Protein AF-0000000068875613 (afdb_homodimer)

Radius of gyration: 30.62 Å; Cα contacts (8 Å, |Δi|>4): 1449; chains: 2; bounding box: 54×90×69 Å

Solvent-accessible surface area (backbone atoms only — not comparable to full-atom values): 35989 Å² total; per-residue (Å²): 120,58,50,35,32,31,35,25,46,44,42,64,23,48,51,49,47,47,52,42,29,73,72,58,33,46,35,36,40,24,26,54,87,94,45,60,71,48,48,64,41,28,55,74,48,77,33,29,43,40,35,34,74,81,40,79,51,74,36,70,44,45,79,42,78,49,68,90,79,72,75,43,45,35,35,37,38,33,54,62,73,84,48,46,65,61,53,45,60,59,50,40,78,49,92,28,61,71,17,35,38,35,24,47,44,27,58,57,44,40,59,55,42,59,74,53,37,58,46,56,35,33,24,26,21,27,52,66,61,58,44,54,43,64,45,96,87,46,31,36,36,30,73,44,69,34,51,50,41,47,35,15,42,46,30,88,69,73,48,70,68,56,50,51,60,54,49,73,70,45,93,36,50,72,44,80,36,79,23,39,58,43,21,39,68,50,37,50,57,41,43,50,46,38,56,33,43,52,22,21,39,8,49,28,66,63,53,63,8,76,49,35,49,42,47,37,28,40,18,70,61,42,36,51,50,27,51,53,29,41,52,34,53,53,50,36,33,51,73,69,75,33,84,70,69,54,63,41,54,44,52,18,58,32,66,74,53,83,55,90,43,54,47,59,40,40,69,64,40,70,88,48,55,74,42,61,44,67,58,68,62,42,48,71,37,26,35,21,44,38,45,37,33,52,44,49,53,11,55,73,67,70,36,80,39,66,61,53,51,35,52,49,52,54,51,21,62,62,68,72,40,64,40,81,77,72,27,44,35,49,54,79,68,74,39,69,84,52,50,67,69,52,48,55,34,46,32,30,49,40,131,125,57,51,36,32,32,34,26,45,42,43,64,23,49,52,48,47,48,54,42,30,74,73,59,34,46,37,34,39,24,25,54,88,94,45,60,70,48,46,64,41,28,54,74,48,78,33,28,43,39,37,34,72,80,40,79,51,75,36,68,44,43,78,42,79,49,68,90,79,72,76,43,45,36,34,37,38,32,54,60,74,85,47,47,66,62,52,44,60,61,51,42,79,49,91,27,62,72,18,35,39,36,26,48,42,26,57,57,45,41,59,54,43,60,73,53,39,58,46,56,34,33,24,26,20,27,52,67,63,58,45,55,42,63,47,95,86,46,31,36,36,31,75,42,69,34,52,50,42,46,34,14,42,48,33,89,70,74,46,71,67,57,49,51,60,54,49,72,70,45,94,37,48,72,44,81,37,79,25,38,58,44,22,38,68,49,38,50,59,42,44,50,47,38,57,35,44,54,22,20,39,8,50,28,65,63,52,64,9,75,50,35,48,42,47,38,27,38,18,70,60,44,37,51,51,28,51,53,29,40,52,35,53,52,51,37,33,52,72,68,74,34,86,71,67,52,66,41,56,45,50,17,56,35,67,76,52,83,54,88,43,54,48,58,39,41,69,64,42,69,91,48,56,73,42,62,42,65,59,67,63,43,48,72,39,26,35,20,42,38,46,37,32,52,43,48,53,11,55,74,68,71,37,80,38,65,61,53,50,36,50,49,52,55,50,21,61,67,68,72,40,65,41,82,77,72,27,43,35,48,53,78,70,75,38,69,86,53,50,67,67,51,48,56,34,45,32,31,48,42,132

InterPro domains:
  IPR003421 Opine dehydrogenase [PF02317] (176-318)
  IPR008927 6-phosphogluconate dehydrogenase-like, C-terminal domain superfamily [SSF48179] (180-346)
  IPR013328 6-phosphogluconate dehydrogenase, domain 2 [G3DSA:1.10.1040.10] (188-336)
  IPR028939 Pyrroline-5-carboxylate reductase, catalytic, N-terminal [PF03807] (4-102)
  IPR036291 NAD(P)-binding domain superfamily [SSF51735] (2-105)

Secondary structure (DSSP, 8-state):
--EEEEE--SHHHHHHHHHHHHTT-EEEEEE-TT--TTHHHHHHTTTEEEEEETS-EEEE-EEEESSTT---SEEEE-S-GGGHHHHHHHHTTS--TT-EEEETT-TTHHHHHHHH---SEEEEESS-SEEEEE-TTS-EEEEEE-SEEEEEEESS---HHHHHHHHTT-SSEEEEES-HHHHHHH--HHHHHHHHHHTBHHHHHHHTS-SBTTTTTS-HHHHHHHHHHHHHHHHHHHHTT-----HHHHHHHHHT---SSHHHHHHH-TTTTT-BS--THHHHHHIIIIIHHHHHHHHHTT---HHHHHHHHHHHHHHT--HHHHS--TTTTT-TT--HHHHHHHTTT--/--EEEEE--SHHHHHHHHHHHHTT-EEEEEEBTTB-TTHHHHHHTTTEEEEEETS-EEEE-EEEESSTT---SEEEE-S-GGGHHHHHHHHTTS--TT-EEEETT-TTHHHHHHHH---SEEEEESS-SEEEEE-TTS-EEEEEE-SEEEEEEESS---HHHHHHHHTT-SSEEEEES-HHHHHHH--HHHHHHHHHHTBHHHHHHHTS-SBTTTTTS-HHHHHHHHHHHHHHHHHHHHTT-----HHHHHHHHHT---SSHHHHHHH-TTTTT-BS--THHHHHHIIIIIHHHHHHHHHHT---HHHHHHHHHHHHHHT--HHHHS--TTTTT-TT--HHHHHHHTTT--

pLDDT: mean 92.58, std 5.92, range [60.88, 98.75]

Sequence (702 aa):
MSSIGIIGAGNVGFALAVDLADQGNDVVLRTTTGHPGNTRKIQDNHGFLVATGQFKGCFSVKVSQGFTQLKETILFVAIPSTGIDEVLGELAGYDLRKTILIFITGHAASIKAHMRTNAKAVLETATSPYSSRISADGSIGVRAIKKRLTLSVLGANISQDDATKVDVLFRMQVEWCPSVLQTFLSGVNGVVHVPTVLMNLGWMETTNGNFYFYRQGMSPGVCSVIEALDKERLAVAAAYNVRILSVVETYNVNYGTNEVTFRDFVDKTVAHNSTKGAQKRFLAQDVPYWLVLCSELGLLAGVPTKCIDTMIILASILTGTNYRATGNTLKSLGLERATVEEVIRAFRGGDMSSIGIIGAGNVGFALAVDLADQGNDVVLRTTTGHPGNTRKIQDNHGFLVATGQFKGCFSVKVSQGFTQLKETILFVAIPSTGIDEVLGELAGYDLRKTILIFITGHAASIKAHMRTNAKAVLETATSPYSSRISADGSIGVRAIKKRLTLSVLGANISQDDATKVDVLFRMQVEWCPSVLQTFLSGVNGVVHVPTVLMNLGWMETTNGNFYFYRQGMSPGVCSVIEALDKERLAVAAAYNVRILSVVETYNVNYGTNEVTFRDFVDKTVAHNSTKGAQKRFLAQDVPYWLVLCSELGLLAGVPTKCIDTMIILASILTGTNYRATGNTLKSLGLERATVEEVIRAFRGGD

Nearest PDB structures (foldseek):
  1bg6-assembly1_A-2  TM=8.919E-01  e=7.597E-26  Arthrobacter sp. 1C
  6c4l-assembly1_C-2  TM=7.286E-01  e=1.420E-15  Yersinia pestis
  6c4m-assembly1_C-2  TM=7.232E-01  e=8.049E-15  Yersinia pestis
  5hws-assembly1_D  TM=7.599E-01  e=9.228E-13  Thermococcus kodakarensis KOD1
  3k96-assembly1_B  TM=5.833E-01  e=1.529E-08  Coxiella burnetii RSA 493

Foldseek 3Di:
DAEEEEEDDFQLSLVLQQLLQVVVYAYEYEYEPPPCDLVVLCVVVVQWAAEAAPDGDIGHHHYDYACPPPPGQEYEYEDFPVCLVVNLVRQLPDAALSHEYEYECCLCSQLVSVVRHNHVKYKYKLHRQFLWHQDPSGHIYTNDGFQEIEMEIADPDDDPVNVVVVQVSHPHHYDYDLFLLQRNLQRLLLLQQLLLCLVCVVVCVVVQFPAQSQQPSCPPVSQVLSQLLQVLSCVLCVLLPHDYDGPCVSVCNGPVHDDDGSNVCSNPDPSRRVDTGNDLVSLVRSLQSRLLASCQSCVLSVRDNPSSVVSNVSSCVVVVHNSNVVGDYCVVSVRPPPHSVRVRQSRSNHD/DAEEEEEDDFQLSLVLQQLLQVVVYAYEYEYEPPPCDLVVLCVVVVQWAAEDAPDGDIGHYHYDYACPPPPGQEYEYEDFPVCLVVVLVRQLPDAALSHEYEYECCLCSQLVSVVRHNHVKYKYKLHRQFDWHADPSGHIYTHDGFQEIEMEIADPDDDPVNVVVVQVSHPHHYDYDLFLLQSNLQRLLLLQQLLLCLVCVCVCVVVQFPAQSQQPSCPPVSQVLSQLLQVLSCVLCVLLPHDYDTPCVSVCNGPVHDDDGPNVCSNPPPSRRVDTGRDLVSLVRSLQSRLLASCQSCVLSVRDNPSSVVSNVSSCVVVVHNSNVVGDYCVVSVNPPPHSVRVRQSRSNHD

Structure (mmCIF, N/CA/C/O backbone):
data_AF-0000000068875613-model_v1
#
loop_
_entity.id
_entity.type
_entity.pdbx_description
1 polymer '6-phosphogluconate dehydrogenase'
#
loop_
_atom_site.group_PDB
_atom_site.id
_atom_site.type_symbol
_atom_site.label_atom_id
_atom_site.label_alt_id
_atom_site.label_comp_id
_atom_site.label_asym_id
_atom_site.label_entity_id
_atom_site.label_seq_id
_atom_site.pdbx_PDB_ins_code
_atom_site.Cartn_x
_atom_site.Cartn_y
_atom_site.Cartn_z
_atom_site.occupancy
_atom_site.B_iso_or_equiv
_atom_site.auth_seq_id
_atom_site.auth_comp_id
_atom_site.auth_asym_id
_atom_site.auth_atom_id
_atom_site.pdbx_PDB_model_num
ATOM 1 N N . MET A 1 1 ? 12.023 -43.281 -19.703 1 60.88 1 MET A N 1
ATOM 2 C CA . MET A 1 1 ? 12.484 -41.875 -19.688 1 60.88 1 MET A CA 1
ATOM 3 C C . MET A 1 1 ? 11.477 -40.969 -20.375 1 60.88 1 MET A C 1
ATOM 5 O O . MET A 1 1 ? 11.008 -41.25 -21.469 1 60.88 1 MET A O 1
ATOM 9 N N . SER A 1 2 ? 10.695 -40.062 -19.562 1 78.31 2 SER A N 1
ATOM 10 C CA . SER A 1 2 ? 9.695 -39.188 -20.172 1 78.31 2 SER A CA 1
ATOM 11 C C . SER A 1 2 ? 10.297 -37.875 -20.594 1 78.31 2 SER A C 1
ATOM 13 O O . SER A 1 2 ? 11.266 -37.406 -19.984 1 78.31 2 SER A O 1
ATOM 15 N N . SER A 1 3 ? 10.023 -37.469 -21.797 1 88.31 3 SER A N 1
ATOM 16 C CA . SER A 1 3 ? 10.445 -36.156 -22.281 1 88.31 3 SER A CA 1
ATOM 17 C C . SER A 1 3 ? 9.555 -35.062 -21.719 1 88.31 3 SER A C 1
ATOM 19 O O . SER A 1 3 ? 8.336 -35.094 -21.875 1 88.31 3 SER A O 1
ATOM 21 N N . ILE A 1 4 ? 10.188 -34.188 -21 1 95.62 4 ILE A N 1
ATOM 22 C CA . ILE A 1 4 ? 9.477 -33.094 -20.328 1 95.62 4 ILE A CA 1
ATOM 23 C C . ILE A 1 4 ? 9.922 -31.766 -20.891 1 95.62 4 ILE A C 1
ATOM 25 O O . ILE A 1 4 ? 11.125 -31.516 -21.062 1 95.62 4 ILE A O 1
ATOM 29 N N . GLY A 1 5 ? 8.984 -31.016 -21.281 1 96.38 5 GLY A N 1
ATOM 30 C CA . GLY A 1 5 ? 9.273 -29.672 -21.734 1 96.38 5 GLY A CA 1
ATOM 31 C C . GLY A 1 5 ? 9.086 -28.609 -20.656 1 96.38 5 GLY A C 1
ATOM 32 O O . GLY A 1 5 ? 8.188 -28.734 -19.828 1 96.38 5 GLY A O 1
ATOM 33 N N . ILE A 1 6 ? 9.984 -27.531 -20.703 1 97 6 ILE A N 1
ATOM 34 C CA . ILE A 1 6 ? 9.875 -26.375 -19.828 1 97 6 ILE A CA 1
ATOM 35 C C . ILE A 1 6 ? 9.953 -25.094 -20.641 1 97 6 ILE A C 1
ATOM 37 O O . ILE A 1 6 ? 10.953 -24.844 -21.312 1 97 6 ILE A O 1
ATOM 41 N N . ILE A 1 7 ? 8.844 -24.375 -20.578 1 96.5 7 ILE A N 1
ATOM 42 C CA . ILE A 1 7 ? 8.867 -23.062 -21.219 1 96.5 7 ILE A CA 1
ATOM 43 C C . ILE A 1 7 ? 9.336 -22.016 -20.219 1 96.5 7 ILE A C 1
ATOM 45 O O . ILE A 1 7 ? 8.664 -21.766 -19.203 1 96.5 7 ILE A O 1
ATOM 49 N N . GLY A 1 8 ? 10.453 -21.344 -20.484 1 95.12 8 GLY A N 1
ATOM 50 C CA . GLY A 1 8 ? 11.016 -20.344 -19.594 1 95.12 8 GLY A CA 1
ATOM 51 C C . GLY A 1 8 ? 12.406 -20.703 -19.109 1 95.12 8 GLY A C 1
ATOM 52 O O . GLY A 1 8 ? 12.625 -21.781 -18.562 1 95.12 8 GLY A O 1
ATOM 53 N N . ALA A 1 9 ? 13.289 -19.797 -19.234 1 94.06 9 ALA A N 1
ATOM 54 C CA . ALA A 1 9 ? 14.688 -20 -18.844 1 94.06 9 ALA A CA 1
ATOM 55 C C . ALA A 1 9 ? 15.102 -19 -17.781 1 94.06 9 ALA A C 1
ATOM 57 O O . ALA A 1 9 ? 16.156 -18.359 -17.891 1 94.06 9 ALA A O 1
ATOM 58 N N . GLY A 1 10 ? 14.25 -18.797 -16.828 1 93.19 10 GLY A N 1
ATOM 59 C CA . GLY A 1 10 ? 14.547 -18.016 -15.641 1 93.19 10 GLY A CA 1
ATOM 60 C C . GLY A 1 10 ? 14.883 -18.859 -14.43 1 93.19 10 GLY A C 1
ATOM 61 O O . GLY A 1 10 ? 15.203 -20.047 -14.555 1 93.19 10 GLY A O 1
ATOM 62 N N . ASN A 1 11 ? 14.82 -18.281 -13.211 1 92.88 11 ASN A N 1
ATOM 63 C CA . ASN A 1 11 ? 15.18 -18.938 -11.961 1 92.88 11 ASN A CA 1
ATOM 64 C C . ASN A 1 11 ? 14.398 -20.234 -11.758 1 92.88 11 ASN A C 1
ATOM 66 O O . ASN A 1 11 ? 14.984 -21.297 -11.539 1 92.88 11 ASN A O 1
ATOM 70 N N . VAL A 1 12 ? 13.086 -20.125 -11.961 1 95.06 12 VAL A N 1
ATOM 71 C CA . VAL A 1 12 ? 12.211 -21.266 -11.703 1 95.06 12 VAL A CA 1
ATOM 72 C C . VAL A 1 12 ? 12.391 -22.312 -12.805 1 95.06 12 VAL A C 1
ATOM 74 O O . VAL A 1 12 ? 12.422 -23.516 -12.531 1 95.06 12 VAL A O 1
ATOM 77 N N . GLY A 1 13 ? 12.508 -21.859 -14.031 1 96.38 13 GLY A N 1
ATOM 78 C CA . GLY A 1 13 ? 12.734 -22.781 -15.133 1 96.38 13 GLY A CA 1
ATOM 79 C C . GLY A 1 13 ? 14.008 -23.578 -14.984 1 96.38 13 GLY A C 1
ATOM 80 O O . GLY A 1 13 ? 14.008 -24.797 -15.188 1 96.38 13 GLY A O 1
ATOM 81 N N . PHE A 1 14 ? 15.078 -22.891 -14.586 1 96.62 14 PHE A N 1
ATOM 82 C CA . PHE A 1 14 ? 16.359 -23.547 -14.367 1 96.62 14 PHE A CA 1
ATOM 83 C C . PHE A 1 14 ? 16.266 -24.547 -13.219 1 96.62 14 PHE A C 1
ATOM 85 O O . PHE A 1 14 ? 16.75 -25.672 -13.32 1 96.62 14 PHE A O 1
ATOM 92 N N . ALA A 1 15 ? 15.617 -24.156 -12.148 1 97.12 15 ALA A N 1
ATOM 93 C CA . ALA A 1 15 ? 15.469 -25.031 -10.992 1 97.12 15 ALA A CA 1
ATOM 94 C C . ALA A 1 15 ? 14.664 -26.281 -11.344 1 97.12 15 ALA A C 1
ATOM 96 O O . ALA A 1 15 ? 15.031 -27.391 -10.977 1 97.12 15 ALA A O 1
ATOM 97 N N . LEU A 1 16 ? 13.625 -26.078 -12.094 1 97.31 16 LEU A N 1
ATOM 98 C CA . LEU A 1 16 ? 12.805 -27.188 -12.57 1 97.31 16 LEU A CA 1
ATOM 99 C C . LEU A 1 16 ? 13.609 -28.109 -13.469 1 97.31 16 LEU A C 1
ATOM 101 O O . LEU A 1 16 ? 13.516 -29.344 -13.336 1 97.31 16 LEU A O 1
ATOM 105 N N . ALA A 1 17 ? 14.328 -27.562 -14.336 1 96.62 17 ALA A N 1
ATOM 106 C CA . ALA A 1 17 ? 15.141 -28.344 -15.266 1 96.62 17 ALA A CA 1
ATOM 107 C C . ALA A 1 17 ? 16.141 -29.234 -14.523 1 96.62 17 ALA A C 1
ATOM 109 O O . ALA A 1 17 ? 16.25 -30.422 -14.812 1 96.62 17 ALA A O 1
ATOM 110 N N . VAL A 1 18 ? 16.781 -28.641 -13.57 1 97 18 VAL A N 1
ATOM 111 C CA . VAL A 1 18 ? 17.766 -29.359 -12.781 1 97 18 VAL A CA 1
ATOM 112 C C . VAL A 1 18 ? 17.094 -30.484 -12.008 1 97 18 VAL A C 1
ATOM 114 O O . VAL A 1 18 ? 17.562 -31.625 -12.008 1 97 18 VAL A O 1
ATOM 117 N N . ASP A 1 19 ? 16.031 -30.219 -11.367 1 97.25 19 ASP A N 1
ATOM 118 C CA . ASP A 1 19 ? 15.297 -31.203 -10.57 1 97.25 19 ASP A CA 1
ATOM 119 C C . ASP A 1 19 ? 14.82 -32.375 -11.43 1 97.25 19 ASP A C 1
ATOM 121 O O . ASP A 1 19 ? 15.07 -33.531 -11.102 1 97.25 19 ASP A O 1
ATOM 125 N N . LEU A 1 20 ? 14.195 -32.094 -12.547 1 97 20 LEU A N 1
ATOM 126 C CA . LEU A 1 20 ? 13.641 -33.125 -13.422 1 97 20 LEU A CA 1
ATOM 127 C C . LEU A 1 20 ? 14.75 -33.938 -14.078 1 97 20 LEU A C 1
ATOM 129 O O . LEU A 1 20 ? 14.609 -35.156 -14.25 1 97 20 LEU A O 1
ATOM 133 N N . ALA A 1 21 ? 15.797 -33.281 -14.461 1 95.94 21 ALA A N 1
ATOM 134 C CA . ALA A 1 21 ? 16.953 -34 -14.984 1 95.94 21 ALA A CA 1
ATOM 135 C C . ALA A 1 21 ? 17.547 -34.938 -13.93 1 95.94 21 ALA A C 1
ATOM 137 O O . ALA A 1 21 ? 17.922 -36.062 -14.227 1 95.94 21 ALA A O 1
ATOM 138 N N . ASP A 1 22 ? 17.672 -34.406 -12.758 1 95.94 22 ASP A N 1
ATOM 139 C CA . ASP A 1 22 ? 18.203 -35.188 -11.641 1 95.94 22 ASP A CA 1
ATOM 140 C C . ASP A 1 22 ? 17.359 -36.438 -11.391 1 95.94 22 ASP A C 1
ATOM 142 O O . ASP A 1 22 ? 17.875 -37.469 -10.922 1 95.94 22 ASP A O 1
ATOM 146 N N . GLN A 1 23 ? 16.109 -36.406 -11.742 1 95.25 23 GLN A N 1
ATOM 147 C CA . GLN A 1 23 ? 15.188 -37.531 -11.602 1 95.25 23 GLN A CA 1
ATOM 148 C C . GLN A 1 23 ? 15.328 -38.5 -12.773 1 95.25 23 GLN A C 1
ATOM 150 O O . GLN A 1 23 ? 14.672 -39.531 -12.797 1 95.25 23 GLN A O 1
ATOM 155 N N . GLY A 1 24 ? 16.109 -38.125 -13.805 1 93.75 24 GLY A N 1
ATOM 156 C CA . GLY A 1 24 ? 16.375 -39.031 -14.906 1 93.75 24 GLY A CA 1
ATOM 157 C C . GLY A 1 24 ? 15.539 -38.75 -16.141 1 93.75 24 GLY A C 1
ATOM 158 O O . GLY A 1 24 ? 15.508 -39.562 -17.062 1 93.75 24 GLY A O 1
ATOM 159 N N . ASN A 1 25 ? 14.852 -37.594 -16.125 1 95.06 25 ASN A N 1
ATOM 160 C CA . ASN A 1 25 ? 14.023 -37.25 -17.281 1 95.06 25 ASN A CA 1
ATOM 161 C C . ASN A 1 25 ? 14.836 -36.562 -18.375 1 95.06 25 ASN A C 1
ATOM 163 O O . ASN A 1 25 ? 15.875 -35.969 -18.094 1 95.06 25 ASN A O 1
ATOM 167 N N . ASP A 1 26 ? 14.422 -36.781 -19.625 1 94.5 26 ASP A N 1
ATOM 168 C CA . ASP A 1 26 ? 14.914 -35.938 -20.719 1 94.5 26 ASP A CA 1
ATOM 169 C C . ASP A 1 26 ? 14.219 -34.594 -20.734 1 94.5 26 ASP A C 1
ATOM 171 O O . ASP A 1 26 ? 13.016 -34.5 -20.984 1 94.5 26 ASP A O 1
ATOM 175 N N . VAL A 1 27 ? 15.039 -33.531 -20.453 1 95.19 27 VAL A N 1
ATOM 176 C CA . VAL A 1 27 ? 14.445 -32.219 -20.25 1 95.19 27 VAL A CA 1
ATOM 177 C C . VAL A 1 27 ? 14.789 -31.328 -21.438 1 95.19 27 VAL A C 1
ATOM 179 O O . VAL A 1 27 ? 15.945 -31.25 -21.859 1 95.19 27 VAL A O 1
ATOM 182 N N . VAL A 1 28 ? 13.766 -30.688 -22.031 1 94.44 28 VAL A N 1
ATOM 183 C CA . VAL A 1 28 ? 13.945 -29.703 -23.094 1 94.44 28 VAL A CA 1
ATOM 184 C C . VAL A 1 28 ? 13.469 -28.328 -22.609 1 94.44 28 VAL A C 1
ATOM 186 O O . VAL A 1 28 ? 12.289 -28.156 -22.281 1 94.44 28 VAL A O 1
ATOM 189 N N . LEU A 1 29 ? 14.43 -27.344 -22.516 1 94.62 29 LEU A N 1
ATOM 190 C CA . LEU A 1 29 ? 14.094 -25.953 -22.203 1 94.62 29 LEU A CA 1
ATOM 191 C C . LEU A 1 29 ? 13.734 -25.188 -23.484 1 94.62 29 LEU A C 1
ATOM 193 O O . LEU A 1 29 ? 14.516 -25.172 -24.438 1 94.62 29 LEU A O 1
ATOM 197 N N . ARG A 1 30 ? 12.492 -24.641 -23.422 1 92.94 30 ARG A N 1
ATOM 198 C CA . ARG A 1 30 ? 11.984 -23.938 -24.594 1 92.94 30 ARG A CA 1
ATOM 199 C C . ARG A 1 30 ? 11.773 -22.453 -24.297 1 92.94 30 ARG A C 1
ATOM 201 O O . ARG A 1 30 ? 11.336 -22.094 -23.203 1 92.94 30 ARG A O 1
ATOM 208 N N . THR A 1 31 ? 12.141 -21.609 -25.25 1 90.19 31 THR A N 1
ATOM 209 C CA . THR A 1 31 ? 11.93 -20.172 -25.125 1 90.19 31 THR A CA 1
ATOM 210 C C . THR A 1 31 ? 11.164 -19.625 -26.328 1 90.19 31 THR A C 1
ATOM 212 O O . THR A 1 31 ? 11.141 -20.266 -27.391 1 90.19 31 THR A O 1
ATOM 215 N N . THR A 1 32 ? 10.391 -18.625 -26.094 1 84.44 32 THR A N 1
ATOM 216 C CA . THR A 1 32 ? 9.672 -17.984 -27.188 1 84.44 32 THR A CA 1
ATOM 217 C C . THR A 1 32 ? 10.609 -17.062 -27.984 1 84.44 32 THR A C 1
ATOM 219 O O . THR A 1 32 ? 11.695 -16.719 -27.5 1 84.44 32 THR A O 1
ATOM 222 N N . THR A 1 33 ? 10.125 -16.797 -29.234 1 77.5 33 THR A N 1
ATOM 223 C CA . THR A 1 33 ? 10.906 -15.922 -30.109 1 77.5 33 THR A CA 1
ATOM 224 C C . THR A 1 33 ? 11.109 -14.555 -29.469 1 77.5 33 THR A C 1
ATOM 226 O O . THR A 1 33 ? 10.156 -13.945 -28.984 1 77.5 33 THR A O 1
ATOM 229 N N . GLY A 1 34 ? 12.289 -14.172 -29.375 1 78.75 34 GLY A N 1
ATOM 230 C CA . GLY A 1 34 ? 12.594 -12.844 -28.875 1 78.75 34 GLY A CA 1
ATOM 231 C C . GLY A 1 34 ? 12.82 -12.812 -27.375 1 78.75 34 GLY A C 1
ATOM 232 O O . GLY A 1 34 ? 13.195 -11.773 -26.812 1 78.75 34 GLY A O 1
ATOM 233 N N . HIS A 1 35 ? 12.688 -13.906 -26.688 1 84 35 HIS A N 1
ATOM 234 C CA . HIS A 1 35 ? 12.875 -14 -25.25 1 84 35 HIS A CA 1
ATOM 235 C C . HIS A 1 35 ? 13.742 -15.195 -24.891 1 84 35 HIS A C 1
ATOM 237 O O . HIS A 1 35 ? 13.266 -16.156 -24.281 1 84 35 HIS A O 1
ATOM 243 N N . PRO A 1 36 ? 14.992 -15.07 -25.156 1 81.62 36 PRO A N 1
ATOM 244 C CA . PRO A 1 36 ? 15.875 -16.219 -24.938 1 81.62 36 PRO A CA 1
ATOM 245 C C . PRO A 1 36 ? 16.156 -16.469 -23.453 1 81.62 36 PRO A C 1
ATOM 247 O O . PRO A 1 36 ? 16.641 -17.547 -23.094 1 81.62 36 PRO A O 1
ATOM 250 N N . GLY A 1 37 ? 15.805 -15.438 -22.609 1 86.31 37 GLY A N 1
ATOM 251 C CA . GLY A 1 37 ? 16.172 -15.586 -21.203 1 86.31 37 GLY A CA 1
ATOM 252 C C . GLY A 1 37 ? 17.641 -15.852 -21 1 86.31 37 GLY A C 1
ATOM 253 O O . GLY A 1 37 ? 18.5 -15.148 -21.547 1 86.31 37 GLY A O 1
ATOM 254 N N . ASN A 1 38 ? 17.922 -16.969 -20.125 1 88.25 38 ASN A N 1
ATOM 255 C CA . ASN A 1 38 ? 19.297 -17.25 -19.781 1 88.25 38 ASN A CA 1
ATOM 256 C C . ASN A 1 38 ? 19.844 -18.438 -20.578 1 88.25 38 ASN A C 1
ATOM 258 O O . ASN A 1 38 ? 20.797 -19.094 -20.156 1 88.25 38 ASN A O 1
ATOM 262 N N . THR A 1 39 ? 19.25 -18.703 -21.719 1 87.81 39 THR A N 1
ATOM 263 C CA . THR A 1 39 ? 19.625 -19.891 -22.484 1 87.81 39 THR A CA 1
ATOM 264 C C . THR A 1 39 ? 21.062 -19.797 -22.969 1 87.81 39 THR A C 1
ATOM 266 O O . THR A 1 39 ? 21.734 -20.828 -23.156 1 87.81 39 THR A O 1
ATOM 269 N N . ARG A 1 40 ? 21.547 -18.547 -23.188 1 85.88 40 ARG A N 1
ATOM 270 C CA . ARG A 1 40 ? 22.922 -18.359 -23.625 1 85.88 40 ARG A CA 1
ATOM 271 C C . ARG A 1 40 ? 23.891 -18.938 -22.594 1 85.88 40 ARG A C 1
ATOM 273 O O . ARG A 1 40 ? 24.938 -19.484 -22.953 1 85.88 40 ARG A O 1
ATOM 280 N N . LYS A 1 41 ? 23.516 -18.875 -21.406 1 87.75 41 LYS A N 1
ATOM 281 C CA . LYS A 1 41 ? 24.359 -19.391 -20.344 1 87.75 41 LYS A CA 1
ATOM 282 C C . LYS A 1 41 ? 24.469 -20.922 -20.422 1 87.75 41 LYS A C 1
ATOM 284 O O . LYS A 1 41 ? 25.531 -21.484 -20.125 1 87.75 41 LYS A O 1
ATOM 289 N N . ILE A 1 42 ? 23.438 -21.594 -20.812 1 87.19 42 ILE A N 1
ATOM 290 C CA . ILE A 1 42 ? 23.422 -23.031 -20.984 1 87.19 42 ILE A CA 1
ATOM 291 C C . ILE A 1 42 ? 24.297 -23.406 -22.188 1 87.19 42 ILE A C 1
ATOM 293 O O . ILE A 1 42 ? 25.094 -24.359 -22.109 1 87.19 42 ILE A O 1
ATOM 297 N N . GLN A 1 43 ? 24.141 -22.625 -23.172 1 84.38 43 GLN A N 1
ATOM 298 C CA . GLN A 1 43 ? 24.922 -22.875 -24.375 1 84.38 43 GLN A CA 1
ATOM 299 C C . GLN A 1 43 ? 26.422 -22.672 -24.109 1 84.38 43 GLN A C 1
ATOM 301 O O . GLN A 1 43 ? 27.25 -23.453 -24.562 1 84.38 43 GLN A O 1
ATOM 306 N N . ASP A 1 44 ? 26.672 -21.656 -23.422 1 87.12 44 ASP A N 1
ATOM 307 C CA . ASP A 1 44 ? 28.047 -21.344 -23.078 1 87.12 44 ASP A CA 1
ATOM 308 C C . ASP A 1 44 ? 28.656 -22.438 -22.203 1 87.12 44 ASP A C 1
ATOM 310 O O . ASP A 1 44 ? 29.875 -22.609 -22.172 1 87.12 44 ASP A O 1
ATOM 314 N N . ASN A 1 45 ? 27.828 -23.156 -21.562 1 87.44 45 ASN A N 1
ATOM 315 C CA . ASN A 1 45 ? 28.281 -24.266 -20.719 1 87.44 45 ASN A CA 1
ATOM 316 C C . ASN A 1 45 ? 28.078 -25.609 -21.406 1 87.44 45 ASN A C 1
ATOM 318 O O . ASN A 1 45 ? 27.844 -26.625 -20.75 1 87.44 45 ASN A O 1
ATOM 322 N N . HIS A 1 46 ? 27.969 -25.641 -22.766 1 88.5 46 HIS A N 1
ATOM 323 C CA . HIS A 1 46 ? 27.953 -26.812 -23.625 1 88.5 46 HIS A CA 1
ATOM 324 C C . HIS A 1 46 ? 26.734 -27.688 -23.328 1 88.5 46 HIS A C 1
ATOM 326 O O . HIS A 1 46 ? 26.844 -28.906 -23.266 1 88.5 46 HIS A O 1
ATOM 332 N N . GLY A 1 47 ? 25.656 -27.016 -22.953 1 88.94 47 GLY A N 1
ATOM 333 C CA . GLY A 1 47 ? 24.406 -27.719 -22.797 1 88.94 47 GLY A CA 1
ATOM 334 C C . GLY A 1 47 ? 24.156 -28.219 -21.391 1 88.94 47 GLY A C 1
ATOM 335 O O . GLY A 1 47 ? 23.25 -29.016 -21.141 1 88.94 47 GLY A O 1
ATOM 336 N N . PHE A 1 48 ? 25.031 -27.703 -20.469 1 92.56 48 PHE A N 1
ATOM 337 C CA . PHE A 1 48 ? 24.875 -28.156 -19.094 1 92.56 48 PHE A CA 1
ATOM 338 C C . PHE A 1 48 ? 24.453 -27 -18.188 1 92.56 48 PHE A C 1
ATOM 340 O O . PHE A 1 48 ? 24.891 -25.859 -18.375 1 92.56 48 PHE A O 1
ATOM 347 N N . LEU A 1 49 ? 23.594 -27.359 -17.266 1 94.5 49 LEU A N 1
ATOM 348 C CA . LEU A 1 49 ? 23.281 -26.484 -16.141 1 94.5 49 LEU A CA 1
ATOM 349 C C . LEU A 1 49 ? 24.062 -26.875 -14.898 1 94.5 49 LEU A C 1
ATOM 351 O O . LEU A 1 49 ? 24.062 -28.047 -14.5 1 94.5 49 LEU A O 1
ATOM 355 N N . VAL A 1 50 ? 24.766 -25.875 -14.375 1 95 50 VAL A N 1
ATOM 356 C CA . VAL A 1 50 ? 25.469 -26.109 -13.117 1 95 50 VAL A CA 1
ATOM 357 C C . VAL A 1 50 ? 24.609 -25.672 -11.945 1 95 50 VAL A C 1
ATOM 359 O O . VAL A 1 50 ? 24.109 -24.547 -11.906 1 95 50 VAL A O 1
ATOM 362 N N . ALA A 1 51 ? 24.422 -26.625 -11.039 1 96.69 51 ALA A N 1
ATOM 363 C CA . ALA A 1 51 ? 23.516 -26.344 -9.922 1 96.69 51 ALA A CA 1
ATOM 364 C C . ALA A 1 51 ? 24.266 -26.391 -8.586 1 96.69 51 ALA A C 1
ATOM 366 O O . ALA A 1 51 ? 25.203 -27.172 -8.422 1 96.69 51 ALA A O 1
ATOM 367 N N . THR A 1 52 ? 23.891 -25.531 -7.648 1 94.88 52 THR A N 1
ATOM 368 C CA . THR A 1 52 ? 24.375 -25.5 -6.273 1 94.88 52 THR A CA 1
ATOM 369 C C . THR A 1 52 ? 23.219 -25.469 -5.285 1 94.88 52 THR A C 1
ATOM 371 O O . THR A 1 52 ? 22.062 -25.281 -5.684 1 94.88 52 THR A O 1
ATOM 374 N N . GLY A 1 53 ? 23.484 -25.734 -3.943 1 93.69 53 GLY A N 1
ATOM 375 C CA . GLY A 1 53 ? 22.469 -25.766 -2.91 1 93.69 53 GLY A CA 1
ATOM 376 C C . GLY A 1 53 ? 21.828 -27.141 -2.734 1 93.69 53 GLY A C 1
ATOM 377 O O . GLY A 1 53 ? 22.531 -28.125 -2.504 1 93.69 53 GLY A O 1
ATOM 378 N N . GLN A 1 54 ? 20.5 -27.188 -2.938 1 94.25 54 GLN A N 1
ATOM 379 C CA . GLN A 1 54 ? 19.766 -28.438 -2.76 1 94.25 54 GLN A CA 1
ATOM 380 C C . GLN A 1 54 ? 20.172 -29.469 -3.803 1 94.25 54 GLN A C 1
ATOM 382 O O . GLN A 1 54 ? 19.984 -30.672 -3.602 1 94.25 54 GLN A O 1
ATOM 387 N N . PHE A 1 55 ? 20.703 -28.938 -4.973 1 95.31 55 PHE A N 1
ATOM 388 C CA . PHE A 1 55 ? 21.266 -29.781 -6.023 1 95.31 55 PHE A CA 1
ATOM 389 C C . PHE A 1 55 ? 22.734 -29.438 -6.25 1 95.31 55 PHE A C 1
ATOM 391 O O . PHE A 1 55 ? 23.141 -28.281 -6.137 1 95.31 55 PHE A O 1
ATOM 398 N N . LYS A 1 56 ? 23.516 -30.469 -6.523 1 94.81 56 LYS A N 1
ATOM 399 C CA . LYS A 1 56 ? 24.922 -30.266 -6.84 1 94.81 56 LYS A CA 1
ATOM 400 C C . LYS A 1 56 ? 25.328 -31.078 -8.07 1 94.81 56 LYS A C 1
ATOM 402 O O . LYS A 1 56 ? 25.062 -32.281 -8.148 1 94.81 56 LYS A O 1
ATOM 407 N N . GLY A 1 57 ? 25.922 -30.359 -9.023 1 94.69 57 GLY A N 1
ATOM 408 C CA . GLY A 1 57 ? 26.438 -31.062 -10.188 1 94.69 57 GLY A CA 1
ATOM 409 C C . GLY A 1 57 ? 26.078 -30.375 -11.492 1 94.69 57 GLY A C 1
ATOM 410 O O . GLY A 1 57 ? 25.75 -29.188 -11.516 1 94.69 57 GLY A O 1
ATOM 411 N N . CYS A 1 58 ? 26.328 -31.109 -12.57 1 95 58 CYS A N 1
ATOM 412 C CA . CYS A 1 58 ? 26.031 -30.672 -13.93 1 95 58 CYS A CA 1
ATOM 413 C C . CYS A 1 58 ? 24.938 -31.516 -14.555 1 95 58 CYS A C 1
ATOM 415 O O . CYS A 1 58 ? 24.969 -32.75 -14.484 1 95 58 CYS A O 1
ATOM 417 N N . PHE A 1 59 ? 24 -30.859 -15.039 1 96.5 59 PHE A N 1
ATOM 418 C CA . PHE A 1 59 ? 22.828 -31.547 -15.586 1 96.5 59 PHE A CA 1
ATOM 419 C C . PHE A 1 59 ? 22.641 -31.203 -17.062 1 96.5 59 PHE A C 1
ATOM 421 O O . PHE A 1 59 ? 22.688 -30.031 -17.438 1 96.5 59 PHE A O 1
ATOM 428 N N . SER A 1 60 ? 22.484 -32.219 -17.859 1 94 60 SER A N 1
ATOM 429 C CA . SER A 1 60 ? 22.297 -32.031 -19.281 1 94 60 SER A CA 1
ATOM 430 C C . SER A 1 60 ? 20.859 -31.594 -19.594 1 94 60 SER A C 1
ATOM 432 O O . SER A 1 60 ? 19.906 -32.188 -19.094 1 94 60 SER A O 1
ATOM 434 N N . VAL A 1 61 ? 20.719 -30.516 -20.328 1 92.81 61 VAL A N 1
ATOM 435 C CA . VAL A 1 61 ? 19.422 -30.016 -20.75 1 92.81 61 VAL A CA 1
ATOM 436 C C . VAL A 1 61 ? 19.484 -29.609 -22.219 1 92.81 61 VAL A C 1
ATOM 438 O O . VAL A 1 61 ? 20.5 -29.062 -22.688 1 92.81 61 VAL A O 1
ATOM 441 N N . LYS A 1 62 ? 18.469 -29.953 -23 1 91.94 62 LYS A N 1
ATOM 442 C CA . LYS A 1 62 ? 18.344 -29.5 -24.375 1 91.94 62 LYS A CA 1
ATOM 443 C C . LYS A 1 62 ? 17.625 -28.156 -24.438 1 91.94 62 LYS A C 1
ATOM 445 O O . LYS A 1 62 ? 16.688 -27.906 -23.688 1 91.94 62 LYS A O 1
ATOM 450 N N . VAL A 1 63 ? 18.172 -27.219 -25.266 1 91.69 63 VAL A N 1
ATOM 451 C CA . VAL A 1 63 ? 17.531 -25.922 -25.469 1 91.69 63 VAL A CA 1
ATOM 452 C C . VAL A 1 63 ? 16.906 -25.844 -26.859 1 91.69 63 VAL A C 1
ATOM 454 O O . VAL A 1 63 ? 17.531 -26.281 -27.844 1 91.69 63 VAL A O 1
ATOM 457 N N . SER A 1 64 ? 15.633 -25.5 -26.953 1 89.5 64 SER A N 1
ATOM 458 C CA . SER A 1 64 ? 14.938 -25.328 -28.234 1 89.5 64 SER A CA 1
ATOM 459 C C . SER A 1 64 ? 14.227 -23.984 -28.297 1 89.5 64 SER A C 1
ATOM 461 O O . SER A 1 64 ? 13.664 -23.531 -27.297 1 89.5 64 SER A O 1
ATOM 463 N N . GLN A 1 65 ? 14.328 -23.359 -29.453 1 86.06 65 GLN A N 1
ATOM 464 C CA . GLN A 1 65 ? 13.578 -22.125 -29.672 1 86.06 65 GLN A CA 1
ATOM 465 C C . GLN A 1 65 ? 12.227 -22.422 -30.312 1 86.06 65 GLN A C 1
ATOM 467 O O . GLN A 1 65 ? 12.148 -23.172 -31.281 1 86.06 65 GLN A O 1
ATOM 472 N N . GLY A 1 66 ? 11.273 -21.922 -29.719 1 85.06 66 GLY A N 1
ATOM 473 C CA . GLY A 1 66 ? 9.945 -22.078 -30.281 1 85.06 66 GLY A CA 1
ATOM 474 C C . GLY A 1 66 ? 9.32 -23.422 -29.938 1 85.06 66 GLY A C 1
ATOM 475 O O . GLY A 1 66 ? 9.797 -24.141 -29.062 1 85.06 66 GLY A O 1
ATOM 476 N N . PHE A 1 67 ? 8.086 -23.688 -30.703 1 86.75 67 PHE A N 1
ATOM 477 C CA . PHE A 1 67 ? 7.277 -24.844 -30.328 1 86.75 67 PHE A CA 1
ATOM 478 C C . PHE A 1 67 ? 7.086 -25.781 -31.516 1 86.75 67 PHE A C 1
ATOM 480 O O . PHE A 1 67 ? 6.273 -26.703 -31.453 1 86.75 67 PHE A O 1
ATOM 487 N N . THR A 1 68 ? 7.727 -25.625 -32.625 1 81.25 68 THR A N 1
ATOM 488 C CA . THR A 1 68 ? 7.527 -26.375 -33.844 1 81.25 68 THR A CA 1
ATOM 489 C C . THR A 1 68 ? 7.785 -27.859 -33.625 1 81.25 68 THR A C 1
ATOM 491 O O . THR A 1 68 ? 7.164 -28.703 -34.25 1 81.25 68 THR A O 1
ATOM 494 N N . GLN A 1 69 ? 8.539 -28.312 -32.75 1 80 69 GLN A N 1
ATOM 495 C CA . GLN A 1 69 ? 8.859 -29.719 -32.562 1 80 69 GLN A CA 1
ATOM 496 C C . GLN A 1 69 ? 8.398 -30.188 -31.188 1 80 69 GLN A C 1
ATOM 498 O O . GLN A 1 69 ? 9.086 -30.984 -30.531 1 80 69 GLN A O 1
ATOM 503 N N . LEU A 1 70 ? 7.219 -29.734 -30.859 1 86.38 70 LEU A N 1
ATOM 504 C CA . LEU A 1 70 ? 6.734 -30.125 -29.531 1 86.38 70 LEU A CA 1
ATOM 505 C C . LEU A 1 70 ? 6.363 -31.609 -29.531 1 86.38 70 LEU A C 1
ATOM 507 O O . LEU A 1 70 ? 5.469 -32.031 -30.266 1 86.38 70 LEU A O 1
ATOM 511 N N . LYS A 1 71 ? 7.059 -32.438 -28.797 1 85.81 71 LYS A N 1
ATOM 512 C CA . LYS A 1 71 ? 6.812 -33.875 -28.688 1 85.81 71 LYS A CA 1
ATOM 513 C C . LYS A 1 71 ? 6.52 -34.281 -27.234 1 85.81 71 LYS A C 1
ATOM 515 O O . LYS A 1 71 ? 6.07 -35.375 -26.969 1 85.81 71 LYS A O 1
ATOM 520 N N . GLU A 1 72 ? 6.73 -33.312 -26.297 1 91.94 72 GLU A N 1
ATOM 521 C CA . GLU A 1 72 ? 6.578 -33.625 -24.875 1 91.94 72 GLU A CA 1
ATOM 522 C C . GLU A 1 72 ? 5.109 -33.781 -24.5 1 91.94 72 GLU A C 1
ATOM 524 O O . GLU A 1 72 ? 4.254 -33.031 -25 1 91.94 72 GLU A O 1
ATOM 529 N N . THR A 1 73 ? 4.84 -34.781 -23.641 1 92.62 73 THR A N 1
ATOM 530 C CA . THR A 1 73 ? 3.477 -35 -23.172 1 92.62 73 THR A CA 1
ATOM 531 C C . THR A 1 73 ? 3.186 -34.156 -21.938 1 92.62 73 THR A C 1
ATOM 533 O O . THR A 1 73 ? 2.027 -34 -21.531 1 92.62 73 THR A O 1
ATOM 536 N N . ILE A 1 74 ? 4.238 -33.625 -21.359 1 96.12 74 ILE A N 1
ATOM 537 C CA . ILE A 1 74 ? 4.109 -32.656 -20.25 1 96.12 74 ILE A CA 1
ATOM 538 C C . ILE A 1 74 ? 4.934 -31.422 -20.531 1 96.12 74 ILE A C 1
ATOM 540 O O . ILE A 1 74 ? 6.117 -31.516 -20.875 1 96.12 74 ILE A O 1
ATOM 544 N N . LEU A 1 75 ? 4.246 -30.391 -20.422 1 96.75 75 LEU A N 1
ATOM 545 C CA . LEU A 1 75 ? 4.871 -29.094 -20.688 1 96.75 75 LEU A CA 1
ATOM 546 C C . LEU A 1 75 ? 4.656 -28.141 -19.516 1 96.75 75 LEU A C 1
ATOM 548 O O . LEU A 1 75 ? 3.525 -27.734 -19.234 1 96.75 75 LEU A O 1
ATOM 552 N N . PHE A 1 76 ? 5.816 -27.75 -18.844 1 97.69 76 PHE A N 1
ATOM 553 C CA . PHE A 1 76 ? 5.781 -26.75 -17.781 1 97.69 76 PHE A CA 1
ATOM 554 C C . PHE A 1 76 ? 5.906 -25.344 -18.359 1 97.69 76 PHE A C 1
ATOM 556 O O . PHE A 1 76 ? 6.68 -25.125 -19.297 1 97.69 76 PHE A O 1
ATOM 563 N N . VAL A 1 77 ? 5.094 -24.484 -17.828 1 97.31 77 VAL A N 1
ATOM 564 C CA . VAL A 1 77 ? 5.215 -23.062 -18.156 1 97.31 77 VAL A CA 1
ATOM 565 C C . VAL A 1 77 ? 5.719 -22.297 -16.938 1 97.31 77 VAL A C 1
ATOM 567 O O . VAL A 1 77 ? 4.961 -22.031 -16 1 97.31 77 VAL A O 1
ATOM 570 N N . ALA A 1 78 ? 7.008 -21.922 -16.969 1 96.69 78 ALA A N 1
ATOM 571 C CA . ALA A 1 78 ? 7.68 -21.266 -15.852 1 96.69 78 ALA A CA 1
ATOM 572 C C . ALA A 1 78 ? 8.219 -19.906 -16.266 1 96.69 78 ALA A C 1
ATOM 574 O O . ALA A 1 78 ? 9.43 -19.672 -16.219 1 96.69 78 ALA A O 1
ATOM 575 N N . ILE A 1 79 ? 7.344 -19.078 -16.656 1 93.69 79 ILE A N 1
ATOM 576 C CA . ILE A 1 79 ? 7.68 -17.719 -17.062 1 93.69 79 ILE A CA 1
ATOM 577 C C . ILE A 1 79 ? 6.91 -16.703 -16.203 1 93.69 79 ILE A C 1
ATOM 579 O O . ILE A 1 79 ? 5.91 -17.062 -15.57 1 93.69 79 ILE A O 1
ATOM 583 N N . PRO A 1 80 ? 7.383 -15.469 -16.188 1 91.12 80 PRO A N 1
ATOM 584 C CA . PRO A 1 80 ? 6.598 -14.445 -15.492 1 91.12 80 PRO A CA 1
ATOM 585 C C . PRO A 1 80 ? 5.195 -14.273 -16.078 1 91.12 80 PRO A C 1
ATOM 587 O O . PRO A 1 80 ? 4.992 -14.492 -17.266 1 91.12 80 PRO A O 1
ATOM 590 N N . SER A 1 81 ? 4.27 -13.836 -15.242 1 92.25 81 SER A N 1
ATOM 591 C CA . SER A 1 81 ? 2.879 -13.672 -15.656 1 92.25 81 SER A CA 1
ATOM 592 C C . SER A 1 81 ? 2.76 -12.703 -16.828 1 92.25 81 SER A C 1
ATOM 594 O O . SER A 1 81 ? 1.838 -12.812 -17.641 1 92.25 81 SER A O 1
ATOM 596 N N . THR A 1 82 ? 3.734 -11.852 -17.016 1 90.31 82 THR A N 1
ATOM 597 C CA . THR A 1 82 ? 3.709 -10.844 -18.062 1 90.31 82 THR A CA 1
ATOM 598 C C . THR A 1 82 ? 3.865 -11.484 -19.438 1 90.31 82 THR A C 1
ATOM 600 O O . THR A 1 82 ? 3.512 -10.883 -20.453 1 90.31 82 THR A O 1
ATOM 603 N N . GLY A 1 83 ? 4.352 -12.703 -19.516 1 92.06 83 GLY A N 1
ATOM 604 C CA . GLY A 1 83 ? 4.617 -13.367 -20.781 1 92.06 83 GLY A CA 1
ATOM 605 C C . GLY A 1 83 ? 3.566 -14.398 -21.156 1 92.06 83 GLY A C 1
ATOM 606 O O . GLY A 1 83 ? 3.625 -14.992 -22.234 1 92.06 83 GLY A O 1
ATOM 607 N N . ILE A 1 84 ? 2.562 -14.562 -20.328 1 93.31 84 ILE A N 1
ATOM 608 C CA . ILE A 1 84 ? 1.619 -15.664 -20.469 1 93.31 84 ILE A CA 1
ATOM 609 C C . ILE A 1 84 ? 0.813 -15.5 -21.75 1 93.31 84 ILE A C 1
ATOM 611 O O . ILE A 1 84 ? 0.676 -16.438 -22.531 1 93.31 84 ILE A O 1
ATOM 615 N N . ASP A 1 85 ? 0.38 -14.336 -22.031 1 92.56 85 ASP A N 1
ATOM 616 C CA . ASP A 1 85 ? -0.453 -14.117 -23.203 1 92.56 85 ASP A CA 1
ATOM 617 C C . ASP A 1 85 ? 0.327 -14.391 -24.484 1 92.56 85 ASP A C 1
ATOM 619 O O . ASP A 1 85 ? -0.205 -14.984 -25.438 1 92.56 85 ASP A O 1
ATOM 623 N N . GLU A 1 86 ? 1.514 -13.961 -24.484 1 92.62 86 GLU A N 1
ATOM 624 C CA . GLU A 1 86 ? 2.352 -14.188 -25.656 1 92.62 86 GLU A CA 1
ATOM 625 C C . GLU A 1 86 ? 2.598 -15.68 -25.875 1 92.62 86 GLU A C 1
ATOM 627 O O . GLU A 1 86 ? 2.463 -16.172 -26.984 1 92.62 86 GLU A O 1
ATOM 632 N N . VAL A 1 87 ? 2.918 -16.391 -24.859 1 94.25 87 VAL A N 1
ATOM 633 C CA . VAL A 1 87 ? 3.201 -17.828 -24.938 1 94.25 87 VAL A CA 1
ATOM 634 C C . VAL A 1 87 ? 1.944 -18.578 -25.359 1 94.25 87 VAL A C 1
ATOM 636 O O . VAL A 1 87 ? 2.006 -19.469 -26.219 1 94.25 87 VAL A O 1
ATOM 639 N N . LEU A 1 88 ? 0.787 -18.188 -24.797 1 94.56 88 LEU A N 1
ATOM 640 C CA . LEU A 1 88 ? -0.467 -18.844 -25.141 1 94.56 88 LEU A CA 1
ATOM 641 C C . LEU A 1 88 ? -0.835 -18.562 -26.594 1 94.56 88 LEU A C 1
ATOM 643 O O . LEU A 1 88 ? -1.406 -19.422 -27.281 1 94.56 88 LEU A O 1
ATOM 647 N N . GLY A 1 89 ? -0.499 -17.344 -27.016 1 93.5 89 GLY A N 1
ATOM 648 C CA . GLY A 1 89 ? -0.699 -17.031 -28.422 1 93.5 89 GLY A CA 1
ATOM 649 C C . GLY A 1 89 ? 0.075 -17.953 -29.359 1 93.5 89 GLY A C 1
ATOM 650 O O . GLY A 1 89 ? -0.459 -18.422 -30.359 1 93.5 89 GLY A O 1
ATOM 651 N N . GLU A 1 90 ? 1.229 -18.266 -29.031 1 92.69 90 GLU A N 1
ATOM 652 C CA . GLU A 1 90 ? 2.061 -19.156 -29.828 1 92.69 90 GLU A CA 1
ATOM 653 C C . GLU A 1 90 ? 1.582 -20.594 -29.719 1 92.69 90 GLU A C 1
ATOM 655 O O . GLU A 1 90 ? 1.479 -21.297 -30.734 1 92.69 90 GLU A O 1
ATOM 660 N N . LEU A 1 91 ? 1.242 -21.016 -28.547 1 94.06 91 LEU A N 1
ATOM 661 C CA . LEU A 1 91 ? 0.836 -22.391 -28.281 1 94.06 91 LEU A CA 1
ATOM 662 C C . LEU A 1 91 ? -0.489 -22.703 -28.969 1 94.06 91 LEU A C 1
ATOM 664 O O . LEU A 1 91 ? -0.771 -23.859 -29.297 1 94.06 91 LEU A O 1
ATOM 668 N N . ALA A 1 92 ? -1.263 -21.703 -29.172 1 94.12 92 ALA A N 1
ATOM 669 C CA . ALA A 1 92 ? -2.592 -21.859 -29.766 1 94.12 92 ALA A CA 1
ATOM 670 C C . ALA A 1 92 ? -2.502 -22.453 -31.156 1 94.12 92 ALA A C 1
ATOM 672 O O . ALA A 1 92 ? -3.453 -23.078 -31.641 1 94.12 92 ALA A O 1
ATOM 673 N N . GLY A 1 93 ? -1.457 -22.359 -31.781 1 92.25 93 GLY A N 1
ATOM 674 C CA . GLY A 1 93 ? -1.284 -22.844 -33.125 1 92.25 93 GLY A CA 1
ATOM 675 C C . GLY A 1 93 ? -0.785 -24.266 -33.219 1 92.25 93 GLY A C 1
ATOM 676 O O . GLY A 1 93 ? -0.606 -24.812 -34.312 1 92.25 93 GLY A O 1
ATOM 677 N N . TYR A 1 94 ? -0.625 -24.891 -32.125 1 93.56 94 TYR A N 1
ATOM 678 C CA . TYR A 1 94 ? -0.05 -26.234 -32.094 1 93.56 94 TYR A CA 1
ATOM 679 C C . TYR A 1 94 ? -1.039 -27.25 -31.531 1 93.56 94 TYR A C 1
ATOM 681 O O . TYR A 1 94 ? -1.985 -26.875 -30.844 1 93.56 94 TYR A O 1
ATOM 689 N N . ASP A 1 95 ? -0.845 -28.531 -31.891 1 93.88 95 ASP A N 1
ATOM 690 C CA . ASP A 1 95 ? -1.666 -29.625 -31.375 1 93.88 95 ASP A CA 1
ATOM 691 C C . ASP A 1 95 ? -1.183 -30.062 -30 1 93.88 95 ASP A C 1
ATOM 693 O O . ASP A 1 95 ? -0.116 -30.672 -29.875 1 93.88 95 ASP A O 1
ATOM 697 N N . LEU A 1 96 ? -2.049 -29.828 -29 1 93.88 96 LEU A N 1
ATOM 698 C CA . LEU A 1 96 ? -1.683 -30.125 -27.625 1 93.88 96 LEU A CA 1
ATOM 699 C C . LEU A 1 96 ? -2.641 -31.156 -27.016 1 93.88 96 LEU A C 1
ATOM 701 O O . LEU A 1 96 ? -2.697 -31.312 -25.797 1 93.88 96 LEU A O 1
ATOM 705 N N . ARG A 1 97 ? -3.402 -31.906 -27.781 1 93.25 97 ARG A N 1
ATOM 706 C CA . ARG A 1 97 ? -4.449 -32.812 -27.328 1 93.25 97 ARG A CA 1
ATOM 707 C C . ARG A 1 97 ? -3.855 -33.969 -26.531 1 93.25 97 ARG A C 1
ATOM 709 O O . ARG A 1 97 ? -4.574 -34.656 -25.797 1 93.25 97 ARG A O 1
ATOM 716 N N . LYS A 1 98 ? -2.566 -34.125 -26.578 1 92.06 98 LYS A N 1
ATOM 717 C CA . LYS A 1 98 ? -1.906 -35.188 -25.812 1 92.06 98 LYS A CA 1
ATOM 718 C C . LYS A 1 98 ? -0.98 -34.625 -24.75 1 92.06 98 LYS A C 1
ATOM 720 O O . LYS A 1 98 ? -0.229 -35.344 -24.109 1 92.06 98 LYS A O 1
ATOM 725 N N . THR A 1 99 ? -1.034 -33.281 -24.609 1 93.69 99 THR A N 1
ATOM 726 C CA . THR A 1 99 ? -0.08 -32.594 -23.734 1 93.69 99 THR A CA 1
ATOM 727 C C . THR A 1 99 ? -0.774 -32.031 -22.5 1 93.69 99 THR A C 1
ATOM 729 O O . THR A 1 99 ? -1.843 -31.438 -22.594 1 93.69 99 THR A O 1
ATOM 732 N N . ILE A 1 100 ? -0.156 -32.312 -21.375 1 95.25 100 ILE A N 1
ATOM 733 C CA . ILE A 1 100 ? -0.566 -31.672 -20.141 1 95.25 100 ILE A CA 1
ATOM 734 C C . ILE A 1 100 ? 0.243 -30.391 -19.922 1 95.25 100 ILE A C 1
ATOM 736 O O . ILE A 1 100 ? 1.476 -30.422 -19.922 1 95.25 100 ILE A O 1
ATOM 740 N N . LEU A 1 101 ? -0.51 -29.297 -19.797 1 95.88 101 LEU A N 1
ATOM 741 C CA . LEU A 1 101 ? 0.116 -28 -19.531 1 95.88 101 LEU A CA 1
ATOM 742 C C . LEU A 1 101 ? 0.079 -27.688 -18.031 1 95.88 101 LEU A C 1
ATOM 744 O O . LEU A 1 101 ? -0.981 -27.75 -17.406 1 95.88 101 LEU A O 1
ATOM 748 N N . ILE A 1 102 ? 1.274 -27.375 -17.469 1 97.25 102 ILE A N 1
ATOM 749 C CA . ILE A 1 102 ? 1.35 -27.062 -16.047 1 97.25 102 ILE A CA 1
ATOM 750 C C . ILE A 1 102 ? 1.969 -25.688 -15.852 1 97.25 102 ILE A C 1
ATOM 752 O O . ILE A 1 102 ? 3.166 -25.5 -16.078 1 97.25 102 ILE A O 1
ATOM 756 N N . PHE A 1 103 ? 1.179 -24.75 -15.375 1 97.56 103 PHE A N 1
ATOM 757 C CA . PHE A 1 103 ? 1.669 -23.406 -15.078 1 97.56 103 PHE A CA 1
ATOM 758 C C . PHE A 1 103 ? 2.217 -23.344 -13.656 1 97.56 103 PHE A C 1
ATOM 760 O O . PHE A 1 103 ? 1.489 -23.578 -12.695 1 97.56 103 PHE A O 1
ATOM 767 N N . ILE A 1 104 ? 3.514 -22.984 -13.539 1 97.12 104 ILE A N 1
ATOM 768 C CA . ILE A 1 104 ? 4.102 -22.781 -12.227 1 97.12 104 ILE A CA 1
ATOM 769 C C . ILE A 1 104 ? 3.795 -21.359 -11.742 1 97.12 104 ILE A C 1
ATOM 771 O O . ILE A 1 104 ? 4.164 -20.391 -12.398 1 97.12 104 ILE A O 1
ATOM 775 N N . THR A 1 105 ? 3.16 -21.234 -10.633 1 93.12 105 THR A N 1
ATOM 776 C CA . THR A 1 105 ? 2.633 -19.969 -10.141 1 93.12 105 THR A CA 1
ATOM 777 C C . THR A 1 105 ? 1.692 -19.344 -11.172 1 93.12 105 THR A C 1
ATOM 779 O O . THR A 1 105 ? 1.923 -18.219 -11.633 1 93.12 105 THR A O 1
ATOM 782 N N . GLY A 1 106 ? 0.58 -20 -11.445 1 92.5 106 GLY A N 1
ATOM 783 C CA . GLY A 1 106 ? -0.219 -19.703 -12.625 1 92.5 106 GLY A CA 1
ATOM 784 C C . GLY A 1 106 ? -0.99 -18.391 -12.508 1 92.5 106 GLY A C 1
ATOM 785 O O . GLY A 1 106 ? -1.207 -17.703 -13.508 1 92.5 106 GLY A O 1
ATOM 786 N N . HIS A 1 107 ? -1.532 -18.031 -11.406 1 93.62 107 HIS A N 1
ATOM 787 C CA . HIS A 1 107 ? -2.34 -16.828 -11.227 1 93.62 107 HIS A CA 1
ATOM 788 C C . HIS A 1 107 ? -3.535 -16.812 -12.172 1 93.62 107 HIS A C 1
ATOM 790 O O . HIS A 1 107 ? -3.797 -15.812 -12.844 1 93.62 107 HIS A O 1
ATOM 796 N N . ALA A 1 108 ? -4.156 -17.953 -12.398 1 93.56 108 ALA A N 1
ATOM 797 C CA . ALA A 1 108 ? -5.355 -18.172 -13.203 1 93.56 108 ALA A CA 1
ATOM 798 C C . ALA A 1 108 ? -5.012 -18.25 -14.688 1 93.56 108 ALA A C 1
ATOM 800 O O . ALA A 1 108 ? -5.898 -18.141 -15.539 1 93.56 108 ALA A O 1
ATOM 801 N N . ALA A 1 109 ? -3.762 -18.453 -15.023 1 94.5 109 ALA A N 1
ATOM 802 C CA . ALA A 1 109 ? -3.35 -18.625 -16.406 1 94.5 109 ALA A CA 1
ATOM 803 C C . ALA A 1 109 ? -4.016 -19.859 -17.031 1 94.5 109 ALA A C 1
ATOM 805 O O . ALA A 1 109 ? -4.238 -19.906 -18.234 1 94.5 109 ALA A O 1
ATOM 806 N N . SER A 1 110 ? -4.309 -20.812 -16.219 1 94 110 SER A N 1
ATOM 807 C CA . SER A 1 110 ? -4.93 -22.047 -16.688 1 94 110 SER A CA 1
ATOM 808 C C . SER A 1 110 ? -6.27 -21.766 -17.359 1 94 110 SER A C 1
ATOM 810 O O . SER A 1 110 ? -6.648 -22.438 -18.312 1 94 110 SER A O 1
ATOM 812 N N . ILE A 1 111 ? -6.953 -20.75 -16.875 1 92.88 111 ILE A N 1
ATOM 813 C CA . ILE A 1 111 ? -8.234 -20.391 -17.453 1 92.88 111 ILE A CA 1
ATOM 814 C C . ILE A 1 111 ? -8.031 -19.875 -18.875 1 92.88 111 ILE A C 1
ATOM 816 O O . ILE A 1 111 ? -8.703 -20.312 -19.812 1 92.88 111 ILE A O 1
ATOM 820 N N . LYS A 1 112 ? -7.078 -19.078 -19.047 1 92.94 112 LYS A N 1
ATOM 821 C CA . LYS A 1 112 ? -6.758 -18.547 -20.359 1 92.94 112 LYS A CA 1
ATOM 822 C C . LYS A 1 112 ? -6.273 -19.656 -21.297 1 92.94 112 LYS A C 1
ATOM 824 O O . LYS A 1 112 ? -6.645 -19.703 -22.469 1 92.94 112 LYS A O 1
ATOM 829 N N . ALA A 1 113 ? -5.445 -20.469 -20.766 1 94.12 113 ALA A N 1
ATOM 830 C CA . ALA A 1 113 ? -4.91 -21.578 -21.547 1 94.12 113 ALA A CA 1
ATOM 831 C C . ALA A 1 113 ? -6.02 -22.5 -22.031 1 94.12 113 ALA A C 1
ATOM 833 O O . ALA A 1 113 ? -6.008 -22.969 -23.172 1 94.12 113 ALA A O 1
ATOM 834 N N . HIS A 1 114 ? -6.93 -22.719 -21.109 1 90.56 114 HIS A N 1
ATOM 835 C CA . HIS A 1 114 ? -8.055 -23.578 -21.453 1 90.56 114 HIS A CA 1
ATOM 836 C C . HIS A 1 114 ? -8.891 -22.969 -22.578 1 90.56 114 HIS A C 1
ATOM 838 O O . HIS A 1 114 ? -9.391 -23.688 -23.453 1 90.56 114 HIS A O 1
ATOM 844 N N . MET A 1 115 ? -8.984 -21.703 -22.594 1 88.38 115 MET A N 1
ATOM 845 C CA . MET A 1 115 ? -9.766 -21 -23.609 1 88.38 115 MET A CA 1
ATOM 846 C C . MET A 1 115 ? -9.031 -20.953 -24.938 1 88.38 115 MET A C 1
ATOM 848 O O . MET A 1 115 ? -9.656 -20.953 -26 1 88.38 115 MET A O 1
ATOM 852 N N . ARG A 1 116 ? -7.777 -21.062 -24.891 1 93 116 ARG A N 1
ATOM 853 C CA . ARG A 1 116 ? -7.031 -20.703 -26.094 1 93 116 ARG A CA 1
ATOM 854 C C . ARG A 1 116 ? -6.359 -21.922 -26.703 1 93 116 ARG A C 1
ATOM 856 O O . ARG A 1 116 ? -5.941 -21.891 -27.859 1 93 116 ARG A O 1
ATOM 863 N N . THR A 1 117 ? -6.176 -22.969 -25.938 1 93.38 117 THR A N 1
ATOM 864 C CA . THR A 1 117 ? -5.469 -24.125 -26.453 1 93.38 117 THR A CA 1
ATOM 865 C C . THR A 1 117 ? -6.352 -25.375 -26.375 1 93.38 117 THR A C 1
ATOM 867 O O . THR A 1 117 ? -7.43 -25.344 -25.766 1 93.38 117 THR A O 1
ATOM 870 N N . ASN A 1 118 ? -5.98 -26.453 -27.016 1 93.5 118 ASN A N 1
ATOM 871 C CA . ASN A 1 118 ? -6.68 -27.734 -26.984 1 93.5 118 ASN A CA 1
ATOM 872 C C . ASN A 1 118 ? -5.914 -28.781 -26.172 1 93.5 118 ASN A C 1
ATOM 874 O O . ASN A 1 118 ? -5.914 -29.969 -26.516 1 93.5 118 ASN A O 1
ATOM 878 N N . ALA A 1 119 ? -5.195 -28.297 -25.094 1 93.56 119 ALA A N 1
ATOM 879 C CA . ALA A 1 119 ? -4.363 -29.172 -24.266 1 93.56 119 ALA A CA 1
ATOM 880 C C . ALA A 1 119 ? -5.188 -30.281 -23.625 1 93.56 119 ALA A C 1
ATOM 882 O O . ALA A 1 119 ? -6.371 -30.109 -23.328 1 93.56 119 ALA A O 1
ATOM 883 N N . LYS A 1 120 ? -4.645 -31.438 -23.391 1 92.5 120 LYS A N 1
ATOM 884 C CA . LYS A 1 120 ? -5.289 -32.594 -22.75 1 92.5 120 LYS A CA 1
ATOM 885 C C . LYS A 1 120 ? -5.797 -32.219 -21.359 1 92.5 120 LYS A C 1
ATOM 887 O O . LYS A 1 120 ? -6.906 -32.594 -20.984 1 92.5 120 LYS A O 1
ATOM 892 N N . ALA A 1 121 ? -4.934 -31.484 -20.656 1 93.19 121 ALA A N 1
ATOM 893 C CA . ALA A 1 121 ? -5.246 -30.953 -19.328 1 93.19 121 ALA A CA 1
ATOM 894 C C . ALA A 1 121 ? -4.41 -29.719 -19.031 1 93.19 121 ALA A C 1
ATOM 896 O O . ALA A 1 121 ? -3.299 -29.562 -19.547 1 93.19 121 ALA A O 1
ATOM 897 N N . VAL A 1 122 ? -5.062 -28.812 -18.266 1 94.75 122 VAL A N 1
ATOM 898 C CA . VAL A 1 122 ? -4.363 -27.594 -17.859 1 94.75 122 VAL A CA 1
ATOM 899 C C . VAL A 1 122 ? -4.344 -27.5 -16.344 1 94.75 122 VAL A C 1
ATOM 901 O O . VAL A 1 122 ? -5.387 -27.562 -15.695 1 94.75 122 VAL A O 1
ATOM 904 N N . LEU A 1 123 ? -3.082 -27.406 -15.859 1 96.19 123 LEU A N 1
ATOM 905 C CA . LEU A 1 123 ? -2.869 -27.359 -14.414 1 96.19 123 LEU A CA 1
ATOM 906 C C . LEU A 1 123 ? -2.129 -26.078 -14.023 1 96.19 123 LEU A C 1
ATOM 908 O O . LEU A 1 123 ? -1.485 -25.453 -14.867 1 96.19 123 LEU A O 1
ATOM 912 N N . GLU A 1 124 ? -2.236 -25.688 -12.742 1 96.62 124 GLU A N 1
ATOM 913 C CA . GLU A 1 124 ? -1.411 -24.594 -12.242 1 96.62 124 GLU A CA 1
ATOM 914 C C . GLU A 1 124 ? -1.121 -24.766 -10.758 1 96.62 124 GLU A C 1
ATOM 916 O O . GLU A 1 124 ? -1.907 -25.375 -10.023 1 96.62 124 GLU A O 1
ATOM 921 N N . THR A 1 125 ? 0.027 -24.281 -10.391 1 96.62 125 THR A N 1
ATOM 922 C CA . THR A 1 125 ? 0.394 -24.266 -8.977 1 96.62 125 THR A CA 1
ATOM 923 C C . THR A 1 125 ? 0.177 -22.875 -8.391 1 96.62 125 THR A C 1
ATOM 925 O O . THR A 1 125 ? 0.121 -21.875 -9.125 1 96.62 125 THR A O 1
ATOM 928 N N . ALA A 1 126 ? 0.047 -22.812 -7.062 1 93.81 126 ALA A N 1
ATOM 929 C CA . ALA A 1 126 ? -0.141 -21.547 -6.367 1 93.81 126 ALA A CA 1
ATOM 930 C C . ALA A 1 126 ? 1.187 -20.812 -6.203 1 93.81 126 ALA A C 1
ATOM 932 O O . ALA A 1 126 ? 1.222 -19.578 -6.18 1 93.81 126 ALA A O 1
ATOM 933 N N . THR A 1 127 ? 2.227 -21.562 -6.02 1 92.31 127 THR A N 1
ATOM 934 C CA . THR A 1 127 ? 3.551 -21.016 -5.75 1 92.31 127 THR A CA 1
ATOM 935 C C . THR A 1 127 ? 4.621 -21.781 -6.52 1 92.31 127 THR A C 1
ATOM 937 O O . THR A 1 127 ? 4.34 -22.828 -7.105 1 92.31 127 THR A O 1
ATOM 940 N N . SER A 1 128 ? 5.824 -21.172 -6.473 1 93.69 128 SER A N 1
ATOM 941 C CA . SER A 1 128 ? 6.977 -21.891 -6.992 1 93.69 128 SER A CA 1
ATOM 942 C C . SER A 1 128 ? 7.418 -23 -6.031 1 93.69 128 SER A C 1
ATOM 944 O O . SER A 1 128 ? 7.418 -22.797 -4.816 1 93.69 128 SER A O 1
ATOM 946 N N . PRO A 1 129 ? 7.805 -24.156 -6.625 1 95.38 129 PRO A N 1
ATOM 947 C CA . PRO A 1 129 ? 8.297 -25.234 -5.75 1 95.38 129 PRO A CA 1
ATOM 948 C C . PRO A 1 129 ? 9.664 -24.906 -5.145 1 95.38 129 PRO A C 1
ATOM 950 O O . PRO A 1 129 ? 10.094 -25.578 -4.203 1 95.38 129 PRO A O 1
ATOM 953 N N . TYR A 1 130 ? 10.281 -23.797 -5.656 1 93.81 130 TYR A N 1
ATOM 954 C CA . TYR A 1 130 ? 11.68 -23.594 -5.293 1 93.81 130 TYR A CA 1
ATOM 955 C C . TYR A 1 130 ? 11.93 -22.156 -4.852 1 93.81 130 TYR A C 1
ATOM 957 O O . TYR A 1 130 ? 11.219 -21.234 -5.273 1 93.81 130 TYR A O 1
ATOM 965 N N . SER A 1 131 ? 12.867 -22 -3.93 1 90.44 131 SER A N 1
ATOM 966 C CA . SER A 1 131 ? 13.625 -20.766 -3.801 1 90.44 131 SER A CA 1
ATOM 967 C C . SER A 1 131 ? 14.969 -20.859 -4.523 1 90.44 131 SER A C 1
ATOM 969 O O . SER A 1 131 ? 15.805 -21.688 -4.184 1 90.44 131 SER A O 1
ATOM 971 N N . SER A 1 132 ? 15.133 -20.094 -5.668 1 91.5 132 SER A N 1
ATOM 972 C CA . SER A 1 132 ? 16.312 -20.281 -6.52 1 91.5 132 SER A CA 1
ATOM 973 C C . SER A 1 132 ? 16.75 -18.953 -7.141 1 91.5 132 SER A C 1
ATOM 975 O O . SER A 1 132 ? 15.953 -18.031 -7.254 1 91.5 132 SER A O 1
ATOM 977 N N . ARG A 1 133 ? 18.047 -18.906 -7.496 1 90.31 133 ARG A N 1
ATOM 978 C CA . ARG A 1 133 ? 18.625 -17.719 -8.125 1 90.31 133 ARG A CA 1
ATOM 979 C C . ARG A 1 133 ? 19.734 -18.109 -9.094 1 90.31 133 ARG A C 1
ATOM 981 O O . ARG A 1 133 ? 20.562 -18.969 -8.781 1 90.31 133 ARG A O 1
ATOM 988 N N . ILE A 1 134 ? 19.672 -17.5 -10.273 1 91.81 134 ILE A N 1
ATOM 989 C CA . ILE A 1 134 ? 20.734 -17.703 -11.258 1 91.81 134 ILE A CA 1
ATOM 990 C C . ILE A 1 134 ? 21.875 -16.734 -10.977 1 91.81 134 ILE A C 1
ATOM 992 O O . ILE A 1 134 ? 21.656 -15.531 -10.758 1 91.81 134 ILE A O 1
ATOM 996 N N . SER A 1 135 ? 23.031 -17.25 -10.945 1 90 135 SER A N 1
ATOM 997 C CA . SER A 1 135 ? 24.219 -16.438 -10.719 1 90 135 SER A CA 1
ATOM 998 C C . SER A 1 135 ? 24.766 -15.883 -12.031 1 90 135 SER A C 1
ATOM 1000 O O . SER A 1 135 ? 24.328 -16.281 -13.109 1 90 135 SER A O 1
ATOM 1002 N N . ALA A 1 136 ? 25.75 -15 -11.945 1 86.12 136 ALA A N 1
ATOM 1003 C CA . ALA A 1 136 ? 26.328 -14.32 -13.094 1 86.12 136 ALA A CA 1
ATOM 1004 C C . ALA A 1 136 ? 27.016 -15.312 -14.031 1 86.12 136 ALA A C 1
ATOM 1006 O O . ALA A 1 136 ? 27.016 -15.125 -15.25 1 86.12 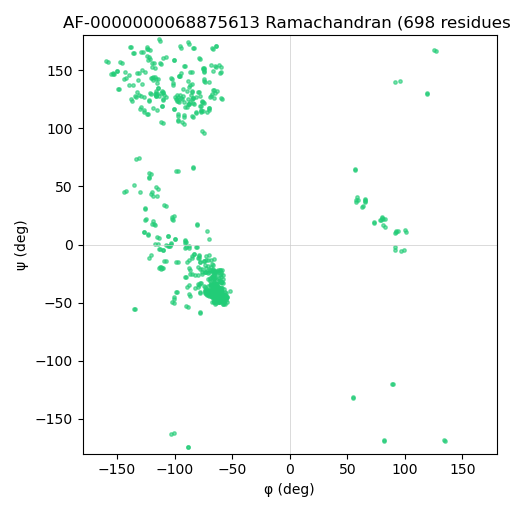136 ALA A O 1
ATOM 1007 N N . ASP A 1 137 ? 27.5 -16.422 -13.508 1 86 137 ASP A N 1
ATOM 1008 C CA . ASP A 1 137 ? 28.234 -17.391 -14.305 1 86 137 ASP A CA 1
ATOM 1009 C C . ASP A 1 137 ? 27.297 -18.391 -14.969 1 86 137 ASP A C 1
ATOM 1011 O O . ASP A 1 137 ? 27.75 -19.312 -15.648 1 86 137 ASP A O 1
ATOM 1015 N N . GLY A 1 138 ? 25.969 -18.188 -14.648 1 88.75 138 GLY A N 1
ATOM 1016 C CA . GLY A 1 138 ? 25 -19.062 -15.281 1 88.75 138 GLY A CA 1
ATOM 1017 C C . GLY A 1 138 ? 24.594 -20.234 -14.422 1 88.75 138 GLY A C 1
ATOM 1018 O O . GLY A 1 138 ? 23.688 -21 -14.781 1 88.75 138 GLY A O 1
ATOM 1019 N N . SER A 1 139 ? 25.203 -20.391 -13.305 1 92.88 139 SER A N 1
ATOM 1020 C CA . SER A 1 139 ? 24.812 -21.453 -12.391 1 92.88 139 SER A CA 1
ATOM 1021 C C . SER A 1 139 ? 23.516 -21.109 -11.672 1 92.88 139 SER A C 1
ATOM 1023 O O . SER A 1 139 ? 23.141 -19.938 -11.555 1 92.88 139 SER A O 1
ATOM 1025 N N . ILE A 1 140 ? 22.797 -22.156 -11.305 1 95.06 140 ILE A N 1
ATOM 1026 C CA . ILE A 1 140 ? 21.547 -21.969 -10.586 1 95.06 140 ILE A CA 1
ATOM 1027 C C . ILE A 1 140 ? 21.703 -22.453 -9.141 1 95.06 140 ILE A C 1
ATOM 1029 O O . ILE A 1 140 ? 22.031 -23.609 -8.898 1 95.06 140 ILE A O 1
ATOM 1033 N N . GLY A 1 141 ? 21.516 -21.531 -8.195 1 94 141 GLY A N 1
ATOM 1034 C CA . GLY A 1 141 ? 21.453 -21.891 -6.789 1 94 141 GLY A CA 1
ATOM 1035 C C . GLY A 1 141 ? 20.047 -22.172 -6.305 1 94 141 GLY A C 1
ATOM 1036 O O . GLY A 1 141 ? 19.203 -21.266 -6.293 1 94 141 GLY A O 1
ATOM 1037 N N . VAL A 1 142 ? 19.734 -23.438 -6.008 1 94.12 142 VAL A N 1
ATOM 1038 C CA . VAL A 1 142 ? 18.469 -23.797 -5.398 1 94.12 142 VAL A CA 1
ATOM 1039 C C . VAL A 1 142 ? 18.594 -23.812 -3.877 1 94.12 142 VAL A C 1
ATOM 1041 O O . VAL A 1 142 ? 19.109 -24.766 -3.299 1 94.12 142 VAL A O 1
ATOM 1044 N N . ARG A 1 143 ? 18.094 -22.797 -3.217 1 89.19 143 ARG A N 1
ATOM 1045 C CA . ARG A 1 143 ? 18.297 -22.562 -1.791 1 89.19 143 ARG A CA 1
ATOM 1046 C C . ARG A 1 143 ? 17.375 -23.438 -0.956 1 89.19 143 ARG A C 1
ATOM 1048 O O . ARG A 1 143 ? 17.734 -23.875 0.137 1 89.19 143 ARG A O 1
ATOM 1055 N N . ALA A 1 144 ? 16.141 -23.641 -1.472 1 91 144 ALA A N 1
ATOM 1056 C CA . ALA A 1 144 ? 15.164 -24.453 -0.748 1 91 144 ALA A CA 1
ATOM 1057 C C . ALA A 1 144 ? 14.156 -25.094 -1.703 1 91 144 ALA A C 1
ATOM 1059 O O . ALA A 1 144 ? 13.867 -24.531 -2.764 1 91 144 ALA A O 1
ATOM 1060 N N . ILE A 1 145 ? 13.742 -26.234 -1.354 1 93.56 145 ILE A N 1
ATOM 1061 C CA . ILE A 1 145 ? 12.602 -26.906 -1.969 1 93.56 145 ILE A CA 1
ATOM 1062 C C . ILE A 1 145 ? 11.438 -26.953 -0.987 1 93.56 145 ILE A C 1
ATOM 1064 O O . ILE A 1 145 ? 11.578 -27.438 0.141 1 93.56 145 ILE A O 1
ATOM 1068 N N . LYS A 1 146 ? 10.328 -26.453 -1.388 1 92.62 146 LYS A N 1
ATOM 1069 C CA . LYS A 1 146 ? 9.156 -26.422 -0.516 1 92.62 146 LYS A CA 1
ATOM 1070 C C . LYS A 1 146 ? 8.68 -27.828 -0.173 1 92.62 146 LYS A C 1
ATOM 1072 O O . LYS A 1 146 ? 8.867 -28.766 -0.958 1 92.62 146 LYS A O 1
ATOM 1077 N N . LYS A 1 147 ? 8.062 -27.953 0.929 1 92.75 147 LYS A N 1
ATOM 1078 C CA . LYS A 1 147 ? 7.641 -29.266 1.422 1 92.75 147 LYS A CA 1
ATOM 1079 C C . LYS A 1 147 ? 6.27 -29.656 0.869 1 92.75 147 LYS A C 1
ATOM 1081 O O . LYS A 1 147 ? 5.91 -30.828 0.852 1 92.75 147 LYS A O 1
ATOM 1086 N N . ARG A 1 148 ? 5.547 -28.578 0.452 1 92.38 148 ARG A N 1
ATOM 1087 C CA . ARG A 1 148 ? 4.199 -28.781 -0.073 1 92.38 148 ARG A CA 1
ATOM 1088 C C . ARG A 1 148 ? 3.939 -27.891 -1.273 1 92.38 148 ARG A C 1
ATOM 1090 O O . ARG A 1 148 ? 4.473 -26.781 -1.35 1 92.38 148 ARG A O 1
ATOM 1097 N N . LEU A 1 149 ? 3.15 -28.438 -2.195 1 94.38 149 LEU A N 1
ATOM 1098 C CA . LEU A 1 149 ? 2.787 -27.672 -3.387 1 94.38 149 LEU A CA 1
ATOM 1099 C C . LEU A 1 149 ? 1.306 -27.844 -3.705 1 94.38 149 LEU A C 1
ATOM 1101 O O . LEU A 1 149 ? 0.812 -28.969 -3.826 1 94.38 149 LEU A O 1
ATOM 1105 N N . THR A 1 150 ? 0.577 -26.734 -3.785 1 93.94 150 THR A N 1
ATOM 1106 C CA . THR A 1 150 ? -0.827 -26.766 -4.184 1 93.94 150 THR A CA 1
ATOM 1107 C C . THR A 1 150 ? -0.958 -26.766 -5.703 1 93.94 150 THR A C 1
ATOM 1109 O O . THR A 1 150 ? -0.368 -25.922 -6.383 1 93.94 150 THR A O 1
ATOM 1112 N N . LEU A 1 151 ? -1.707 -27.781 -6.266 1 95.25 151 LEU A N 1
ATOM 1113 C CA . LEU A 1 151 ? -1.896 -27.969 -7.699 1 95.25 151 LEU A CA 1
ATOM 1114 C C . LEU A 1 151 ? -3.373 -28.172 -8.031 1 95.25 151 LEU A C 1
ATOM 1116 O O . LEU A 1 151 ? -4.082 -28.891 -7.324 1 95.25 151 LEU A O 1
ATOM 1120 N N . SER A 1 152 ? -3.812 -27.391 -8.977 1 94.44 152 SER A N 1
ATOM 1121 C CA . SER A 1 152 ? -5.188 -27.562 -9.438 1 94.44 152 SER A CA 1
ATOM 1122 C C . SER A 1 152 ? -5.23 -27.969 -10.906 1 94.44 152 SER A C 1
ATOM 1124 O O . SER A 1 152 ? -4.27 -27.734 -11.641 1 94.44 152 SER A O 1
ATOM 1126 N N . VAL A 1 153 ? -6.281 -28.688 -11.312 1 91.69 153 VAL A N 1
ATOM 1127 C CA . VAL A 1 153 ? -6.555 -29.031 -12.711 1 91.69 153 VAL A CA 1
ATOM 1128 C C . VAL A 1 153 ? -7.863 -28.375 -13.148 1 91.69 153 VAL A C 1
ATOM 1130 O O . VAL A 1 153 ? -8.836 -28.344 -12.398 1 91.69 153 VAL A O 1
ATOM 1133 N N . LEU A 1 154 ? -7.719 -27.719 -14.219 1 89.62 154 LEU A N 1
ATOM 1134 C CA . LEU A 1 154 ? -8.945 -27.188 -14.797 1 89.62 154 LEU A CA 1
ATOM 1135 C C . LEU A 1 154 ? -9.68 -28.25 -15.609 1 89.62 154 LEU A C 1
ATOM 1137 O O . LEU A 1 154 ? -9.086 -28.875 -16.5 1 89.62 154 LEU A O 1
ATOM 1141 N N . GLY A 1 155 ? -10.82 -28.422 -15.336 1 74.94 155 GLY A N 1
ATOM 1142 C CA . GLY A 1 155 ? -11.625 -29.406 -16.031 1 74.94 155 GLY A CA 1
ATOM 1143 C C . GLY A 1 155 ? -11.625 -30.766 -15.367 1 74.94 155 GLY A C 1
ATOM 1144 O O . GLY A 1 155 ? -10.727 -31.078 -14.57 1 74.94 155 GLY A O 1
ATOM 1145 N N . ALA A 1 156 ? -12.719 -31.5 -15.281 1 61.84 156 ALA A N 1
ATOM 1146 C CA . ALA A 1 156 ? -13.023 -32.719 -14.539 1 61.84 156 ALA A CA 1
ATOM 1147 C C . ALA A 1 156 ? -12.305 -33.938 -15.141 1 61.84 156 ALA A C 1
ATOM 1149 O O . ALA A 1 156 ? -12.352 -35.031 -14.586 1 61.84 156 ALA A O 1
ATOM 1150 N N . ASN A 1 157 ? -11.414 -33.656 -16 1 68.44 157 ASN A N 1
ATOM 1151 C CA . ASN A 1 157 ? -11.211 -34.969 -16.641 1 68.44 157 ASN A CA 1
ATOM 1152 C C . ASN A 1 157 ? -9.734 -35.312 -16.688 1 68.44 157 ASN A C 1
ATOM 1154 O O . ASN A 1 157 ? -9.258 -35.875 -17.688 1 68.44 157 ASN A O 1
ATOM 1158 N N . ILE A 1 158 ? -9 -35.094 -15.562 1 83.06 158 ILE A N 1
ATOM 1159 C CA . ILE A 1 158 ? -7.672 -35.688 -15.625 1 83.06 158 ILE A CA 1
ATOM 1160 C C . ILE A 1 158 ? -7.742 -37.125 -15.172 1 83.06 158 ILE A C 1
ATOM 1162 O O . ILE A 1 158 ? -8.43 -37.469 -14.203 1 83.06 158 ILE A O 1
ATOM 1166 N N . SER A 1 159 ? -7.191 -38.031 -16.016 1 88.5 159 SER A N 1
ATOM 1167 C CA . SER A 1 159 ? -7.191 -39.438 -15.641 1 88.5 159 SER A CA 1
ATOM 1168 C C . SER A 1 159 ? -6.305 -39.719 -14.43 1 88.5 159 SER A C 1
ATOM 1170 O O . SER A 1 159 ? -5.383 -38.938 -14.156 1 88.5 159 SER A O 1
ATOM 1172 N N . GLN A 1 160 ? -6.578 -40.625 -13.664 1 91.31 160 GLN A N 1
ATOM 1173 C CA . GLN A 1 160 ? -5.75 -41.031 -12.531 1 91.31 160 GLN A CA 1
ATOM 1174 C C . GLN A 1 160 ? -4.309 -41.281 -12.969 1 91.31 160 GLN A C 1
ATOM 1176 O O . GLN A 1 160 ? -3.371 -40.938 -12.242 1 91.31 160 GLN A O 1
ATOM 1181 N N . ASP A 1 161 ? -4.211 -41.906 -14.148 1 92.44 161 ASP A N 1
ATOM 1182 C CA . ASP A 1 161 ? -2.877 -42.156 -14.68 1 92.44 161 ASP A CA 1
ATOM 1183 C C . ASP A 1 161 ? -2.107 -40.875 -14.906 1 92.44 161 ASP A C 1
ATOM 1185 O O . ASP A 1 161 ? -0.932 -40.75 -14.547 1 92.44 161 ASP A O 1
ATOM 1189 N N . ASP A 1 162 ? -2.725 -39.906 -15.453 1 92.56 162 ASP A N 1
ATOM 1190 C CA . ASP A 1 162 ? -2.086 -38.625 -15.727 1 92.56 162 ASP A CA 1
ATOM 1191 C C . ASP A 1 162 ? -1.755 -37.906 -14.43 1 92.56 162 ASP A C 1
ATOM 1193 O O . ASP A 1 162 ? -0.684 -37.312 -14.305 1 92.56 162 ASP A O 1
ATOM 1197 N N . ALA A 1 163 ? -2.621 -38.031 -13.5 1 93.12 163 ALA A N 1
ATOM 1198 C CA . ALA A 1 163 ? -2.389 -37.406 -12.203 1 93.12 163 ALA A CA 1
ATOM 1199 C C . ALA A 1 163 ? -1.162 -38 -11.516 1 93.12 163 ALA A C 1
ATOM 1201 O O . ALA A 1 163 ? -0.348 -37.281 -10.945 1 93.12 163 ALA A O 1
ATOM 1202 N N . THR A 1 164 ? -1.076 -39.25 -11.57 1 94 164 THR A N 1
ATOM 1203 C CA . THR A 1 164 ? 0.06 -39.969 -10.984 1 94 164 THR A CA 1
ATOM 1204 C C . THR A 1 164 ? 1.359 -39.562 -11.68 1 94 164 THR A C 1
ATOM 1206 O O . THR A 1 164 ? 2.381 -39.344 -11.023 1 94 164 THR A O 1
ATOM 1209 N N . LYS A 1 165 ? 1.216 -39.438 -13.016 1 92.62 165 LYS A N 1
ATOM 1210 C CA . LYS A 1 165 ? 2.379 -39.031 -13.797 1 92.62 165 LYS A CA 1
ATOM 1211 C C . LYS A 1 165 ? 2.861 -37.656 -13.375 1 92.62 165 LYS A C 1
ATOM 1213 O O . LYS A 1 165 ? 4.066 -37.406 -13.32 1 92.62 165 LYS A O 1
ATOM 1218 N N . VAL A 1 166 ? 1.973 -36.812 -13.078 1 94.56 166 VAL A N 1
ATOM 1219 C CA . VAL A 1 166 ? 2.307 -35.469 -12.68 1 94.56 166 VAL A CA 1
ATOM 1220 C C . VAL A 1 166 ? 2.873 -35.469 -11.258 1 94.56 166 VAL A C 1
ATOM 1222 O O . VAL A 1 166 ? 3.887 -34.812 -10.992 1 94.56 166 VAL A O 1
ATOM 1225 N N . ASP A 1 167 ? 2.307 -36.219 -10.375 1 94.75 167 ASP A N 1
ATOM 1226 C CA . ASP A 1 167 ? 2.693 -36.281 -8.969 1 94.75 167 ASP A CA 1
ATOM 1227 C C . ASP A 1 167 ? 4.164 -36.656 -8.812 1 94.75 167 ASP A C 1
ATOM 1229 O O . ASP A 1 167 ? 4.879 -36.062 -8 1 94.75 167 ASP A O 1
ATOM 1233 N N . VAL A 1 168 ? 4.566 -37.594 -9.562 1 93.94 168 VAL A N 1
ATOM 1234 C CA . VAL A 1 168 ? 5.895 -38.188 -9.367 1 93.94 168 VAL A CA 1
ATOM 1235 C C . VAL A 1 168 ? 6.957 -37.188 -9.844 1 93.94 168 VAL A C 1
ATOM 1237 O O . VAL A 1 168 ? 8.141 -37.344 -9.531 1 93.94 168 VAL A O 1
ATOM 1240 N N . LEU A 1 169 ? 6.562 -36.156 -10.57 1 95.75 169 LEU A N 1
ATOM 1241 C CA . LEU A 1 169 ? 7.516 -35.156 -11.086 1 95.75 169 LEU A CA 1
ATOM 1242 C C . LEU A 1 169 ? 7.91 -34.156 -10.008 1 95.75 169 LEU A C 1
ATOM 1244 O O . LEU A 1 169 ? 8.906 -33.469 -10.156 1 95.75 169 LEU A O 1
ATOM 1248 N N . PHE A 1 170 ? 7.145 -34.062 -9.023 1 95.81 170 PHE A N 1
ATOM 1249 C CA . PHE A 1 170 ? 7.43 -33.156 -7.93 1 95.81 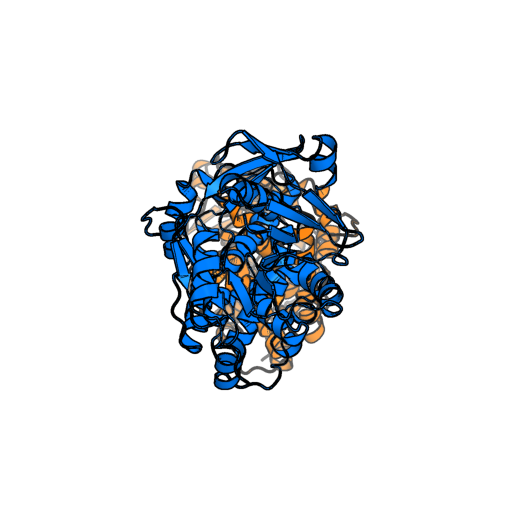170 PHE A CA 1
ATOM 1250 C C . PHE A 1 170 ? 8.008 -33.906 -6.734 1 95.81 170 PHE A C 1
ATOM 1252 O O . PHE A 1 170 ? 7.504 -34.969 -6.355 1 95.81 170 PHE A O 1
ATOM 1259 N N . ARG A 1 171 ? 8.977 -33.375 -6.074 1 93.38 171 ARG A N 1
ATOM 1260 C CA . ARG A 1 171 ? 9.641 -34.031 -4.957 1 93.38 171 ARG A CA 1
ATOM 1261 C C . ARG A 1 171 ? 8.859 -33.844 -3.662 1 93.38 171 ARG A C 1
ATOM 1263 O O . ARG A 1 171 ? 9.016 -34.625 -2.719 1 93.38 171 ARG A O 1
ATOM 1270 N N . MET A 1 172 ? 8.141 -32.812 -3.619 1 92.75 172 MET A N 1
ATOM 1271 C CA . MET A 1 172 ? 7.379 -32.5 -2.412 1 92.75 172 MET A CA 1
ATOM 1272 C C . MET A 1 172 ? 5.953 -33.031 -2.514 1 92.75 172 MET A C 1
ATOM 1274 O O . MET A 1 172 ? 5.52 -33.438 -3.586 1 92.7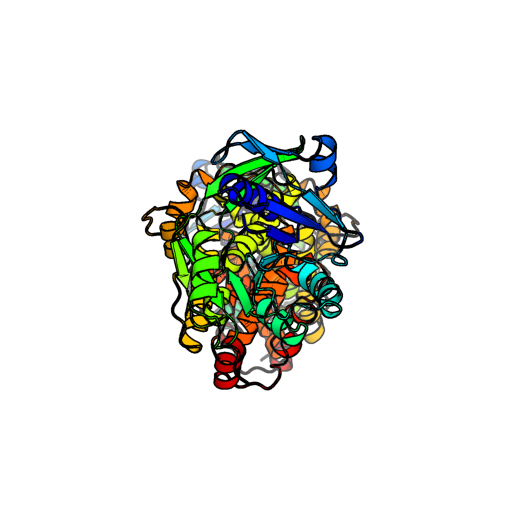5 172 MET A O 1
ATOM 1278 N N . GLN A 1 173 ? 5.281 -33 -1.435 1 93.31 173 GLN A N 1
ATOM 1279 C CA . GLN A 1 173 ? 3.885 -33.406 -1.422 1 93.31 173 GLN A CA 1
ATOM 1280 C C . GLN A 1 173 ? 3.018 -32.469 -2.23 1 93.31 173 GLN A C 1
ATOM 1282 O O . GLN A 1 173 ? 3.064 -31.234 -2.023 1 93.31 173 GLN A O 1
ATOM 1287 N N . VAL A 1 174 ? 2.277 -33.062 -3.176 1 94.75 174 VAL A N 1
ATOM 1288 C CA . VAL A 1 174 ? 1.367 -32.281 -3.998 1 94.75 174 VAL A CA 1
ATOM 1289 C C . VAL A 1 174 ? -0.044 -32.344 -3.418 1 94.75 174 VAL A C 1
ATOM 1291 O O . VAL A 1 174 ? -0.56 -33.406 -3.148 1 94.75 174 VAL A O 1
ATOM 1294 N N . GLU A 1 175 ? -0.569 -31.25 -3.131 1 93.19 175 GLU A N 1
ATOM 1295 C CA . GLU A 1 175 ? -1.963 -31.141 -2.713 1 93.19 175 GLU A CA 1
ATOM 1296 C C . GLU A 1 175 ? -2.863 -30.766 -3.887 1 93.19 175 GLU A C 1
ATOM 1298 O O . GLU A 1 175 ? -2.896 -29.609 -4.301 1 93.19 175 GLU A O 1
ATOM 1303 N N . TRP A 1 176 ? -3.645 -31.75 -4.359 1 92.56 176 TRP A N 1
ATOM 1304 C CA . TRP A 1 176 ? -4.562 -31.5 -5.469 1 92.56 176 TRP A CA 1
ATOM 1305 C C . TRP A 1 176 ? -5.789 -30.734 -4.996 1 92.56 176 TRP A C 1
ATOM 1307 O O . TRP A 1 176 ? -6.477 -31.156 -4.062 1 92.56 176 TRP A O 1
ATOM 1317 N N . CYS A 1 177 ? -5.973 -29.609 -5.633 1 90.06 177 CYS A N 1
ATOM 1318 C CA . CYS A 1 177 ? -7.109 -28.75 -5.332 1 90.06 177 CYS A CA 1
ATOM 1319 C C . CYS A 1 177 ? -8.195 -28.891 -6.391 1 90.06 177 CYS A C 1
ATOM 1321 O O . CYS A 1 177 ? -7.902 -29.016 -7.578 1 90.06 177 CYS A O 1
ATOM 1323 N N . PRO A 1 178 ? -9.445 -28.859 -5.957 1 83 178 PRO A N 1
ATOM 1324 C CA . PRO A 1 178 ? -10.531 -29.094 -6.906 1 83 178 PRO A CA 1
ATOM 1325 C C . PRO A 1 178 ? -10.844 -27.859 -7.762 1 83 178 PRO A C 1
ATOM 1327 O O . PRO A 1 178 ? -11.594 -27.953 -8.734 1 83 178 PRO A O 1
ATOM 1330 N N . SER A 1 179 ? -10.266 -26.781 -7.43 1 91.31 179 SER A N 1
ATOM 1331 C CA . SER A 1 179 ? -10.617 -25.562 -8.141 1 91.31 179 SER A CA 1
ATOM 1332 C C . SER A 1 179 ? -9.398 -24.656 -8.336 1 91.31 179 SER A C 1
ATOM 1334 O O . SER A 1 179 ? -8.578 -24.516 -7.426 1 91.31 179 SER A O 1
ATOM 1336 N N . VAL A 1 180 ? -9.383 -24.031 -9.5 1 94.44 180 VAL A N 1
ATOM 1337 C CA . VAL A 1 180 ? -8.328 -23.062 -9.805 1 94.44 180 VAL A CA 1
ATOM 1338 C C . VAL A 1 180 ? -8.461 -21.844 -8.891 1 94.44 180 VAL A C 1
ATOM 1340 O O . VAL A 1 180 ? -7.465 -21.172 -8.586 1 94.44 180 VAL A O 1
ATOM 1343 N N . LEU A 1 181 ? -9.664 -21.625 -8.328 1 95.5 181 LEU A N 1
ATOM 1344 C CA . LEU A 1 181 ? -9.852 -20.531 -7.371 1 95.5 181 LEU A CA 1
ATOM 1345 C C . LEU A 1 181 ? -9.016 -20.766 -6.117 1 95.5 181 LEU A C 1
ATOM 1347 O O . LEU A 1 181 ? -8.453 -19.828 -5.555 1 95.5 181 LEU A O 1
ATOM 1351 N N . GLN A 1 182 ? -8.992 -22.016 -5.75 1 94.88 182 GLN A N 1
ATOM 1352 C CA . GLN A 1 182 ? -8.242 -22.344 -4.547 1 94.88 182 GLN A CA 1
ATOM 1353 C C . GLN A 1 182 ? -6.746 -22.125 -4.75 1 94.88 182 GLN A C 1
ATOM 1355 O O . GLN A 1 182 ? -6.074 -21.547 -3.889 1 94.88 182 GLN A O 1
ATOM 1360 N N . THR A 1 183 ? -6.266 -22.594 -5.883 1 95.25 183 THR A N 1
ATOM 1361 C CA . THR A 1 183 ? -4.844 -22.391 -6.152 1 95.25 183 THR A CA 1
ATOM 1362 C C . THR A 1 183 ? -4.531 -20.906 -6.316 1 95.25 183 THR A C 1
ATOM 1364 O O . THR A 1 183 ? -3.527 -20.422 -5.793 1 95.25 183 THR A O 1
ATOM 1367 N N . PHE A 1 184 ? -5.348 -20.219 -7.004 1 96.56 184 PHE A N 1
ATOM 1368 C CA . PHE A 1 184 ? -5.152 -18.797 -7.223 1 96.56 184 PHE A CA 1
ATOM 1369 C C . PHE A 1 184 ? -5.09 -18.047 -5.891 1 96.56 184 PHE A C 1
ATOM 1371 O O . PHE A 1 184 ? -4.137 -17.312 -5.629 1 96.56 184 PHE A O 1
ATOM 1378 N N . LEU A 1 185 ? -6.07 -18.266 -5.043 1 97.44 185 LEU A N 1
ATOM 1379 C CA . LEU A 1 185 ? -6.191 -17.516 -3.799 1 97.44 185 LEU A CA 1
ATOM 1380 C C . LEU A 1 185 ? -5.227 -18.047 -2.746 1 97.44 185 LEU A C 1
ATOM 1382 O O . LEU A 1 185 ? -4.996 -17.391 -1.723 1 97.44 185 LEU A O 1
ATOM 1386 N N . SER A 1 186 ? -4.629 -19.219 -3.01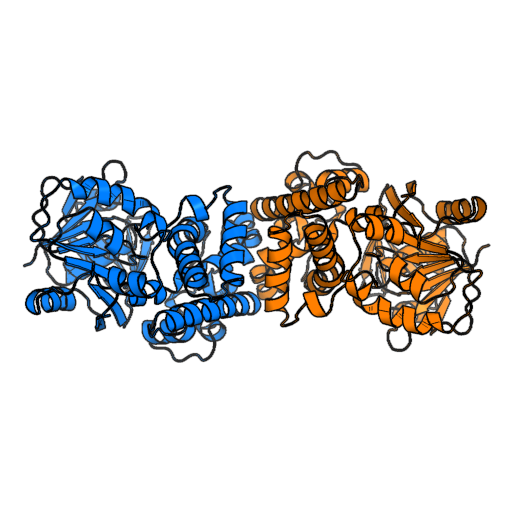4 1 96.12 186 SER A N 1
ATOM 1387 C CA . SER A 1 186 ? -3.59 -19.734 -2.127 1 96.12 186 SER A CA 1
ATOM 1388 C C . SER A 1 186 ? -2.258 -19.031 -2.369 1 96.12 186 SER A C 1
ATOM 1390 O O . SER A 1 186 ? -1.324 -19.156 -1.575 1 96.12 186 SER A O 1
ATOM 1392 N N . GLY A 1 187 ? -2.17 -18.328 -3.508 1 94.44 187 GLY A N 1
ATOM 1393 C CA . GLY A 1 187 ? -0.99 -17.516 -3.742 1 94.44 187 GLY A CA 1
ATOM 1394 C C . GLY A 1 187 ? -0.891 -16.328 -2.801 1 94.44 187 GLY A C 1
ATOM 1395 O O . GLY A 1 187 ? -1.84 -15.555 -2.668 1 94.44 187 GLY A O 1
ATOM 1396 N N . VAL A 1 188 ? 0.265 -16.188 -2.145 1 95.44 188 VAL A N 1
ATOM 1397 C CA . VAL A 1 188 ? 0.368 -15.172 -1.107 1 95.44 188 VAL A CA 1
ATOM 1398 C C . VAL A 1 188 ? 1.332 -14.07 -1.555 1 95.44 188 VAL A C 1
ATOM 1400 O O . VAL A 1 188 ? 1.477 -13.055 -0.879 1 95.44 188 VAL A O 1
ATOM 1403 N N . ASN A 1 189 ? 1.973 -14.188 -2.697 1 92.94 189 ASN A N 1
ATOM 1404 C CA . ASN A 1 189 ? 3.023 -13.266 -3.123 1 92.94 189 ASN A CA 1
ATOM 1405 C C . ASN A 1 189 ? 2.5 -11.836 -3.25 1 92.94 189 ASN A C 1
ATOM 1407 O O . ASN A 1 189 ? 3.16 -10.891 -2.822 1 92.94 189 ASN A O 1
ATOM 1411 N N . GLY A 1 190 ? 1.327 -11.727 -3.795 1 95.12 190 GLY A N 1
ATOM 1412 C CA . GLY A 1 190 ? 0.759 -10.406 -4.004 1 95.12 190 GLY A CA 1
ATOM 1413 C C . GLY A 1 190 ? 0.548 -9.633 -2.715 1 95.12 190 GLY A C 1
ATOM 1414 O O . GLY A 1 190 ? 0.817 -8.43 -2.652 1 95.12 190 GLY A O 1
ATOM 1415 N N . VAL A 1 191 ? 0.068 -10.344 -1.637 1 97.44 191 VAL A N 1
ATOM 1416 C CA . VAL A 1 191 ? -0.268 -9.664 -0.39 1 97.44 191 VAL A CA 1
ATOM 1417 C C . VAL A 1 191 ? 0.985 -9.508 0.469 1 97.44 191 VAL A C 1
ATOM 1419 O O . VAL A 1 191 ? 0.988 -8.758 1.443 1 97.44 191 VAL A O 1
ATOM 1422 N N . VAL A 1 192 ? 2.115 -10.195 0.06 1 96.88 192 VAL A N 1
ATOM 1423 C CA . VAL A 1 192 ? 3.348 -10.117 0.839 1 96.88 192 VAL A CA 1
ATOM 1424 C C . VAL A 1 192 ? 4.328 -9.164 0.165 1 96.88 192 VAL A C 1
ATOM 1426 O O . VAL A 1 192 ? 4.824 -8.227 0.795 1 96.88 192 VAL A O 1
ATOM 1429 N N . HIS A 1 193 ? 4.559 -9.336 -1.131 1 96 193 HIS A N 1
ATOM 1430 C CA . HIS A 1 193 ? 5.625 -8.625 -1.834 1 96 193 HIS A CA 1
ATOM 1431 C C . HIS A 1 193 ? 5.223 -7.188 -2.139 1 96 193 HIS A C 1
ATOM 1433 O O . HIS A 1 193 ? 6.035 -6.27 -2 1 96 193 HIS A O 1
ATOM 1439 N N . VAL A 1 194 ? 4 -6.953 -2.555 1 97.44 194 VAL A N 1
ATOM 1440 C CA . VAL A 1 194 ? 3.594 -5.645 -3.062 1 97.44 194 VAL A CA 1
ATOM 1441 C C . VAL A 1 194 ? 3.645 -4.617 -1.938 1 97.44 194 VAL A C 1
ATOM 1443 O O . VAL A 1 194 ? 4.285 -3.57 -2.072 1 97.44 194 VAL A O 1
ATOM 1446 N N . PRO A 1 195 ? 3.012 -4.93 -0.684 1 97.44 195 PRO A N 1
ATOM 1447 C CA . PRO A 1 195 ? 3.148 -3.947 0.394 1 97.44 195 PRO A CA 1
ATOM 1448 C C . PRO A 1 195 ? 4.598 -3.74 0.825 1 97.44 195 PRO A C 1
ATOM 1450 O O . PRO A 1 195 ? 4.984 -2.627 1.189 1 97.44 195 PRO A O 1
ATOM 1453 N N . THR A 1 196 ? 5.43 -4.777 0.737 1 96.75 196 THR A N 1
ATOM 1454 C CA . THR A 1 196 ? 6.832 -4.656 1.112 1 96.75 196 THR A CA 1
ATOM 1455 C C . THR A 1 196 ? 7.562 -3.699 0.173 1 96.75 196 THR A C 1
ATOM 1457 O O . THR A 1 196 ? 8.336 -2.85 0.622 1 96.75 196 THR A O 1
ATOM 1460 N N . VAL A 1 197 ? 7.293 -3.848 -1.117 1 96.56 197 VAL A N 1
ATOM 1461 C CA . VAL A 1 197 ? 7.934 -2.979 -2.1 1 96.56 197 VAL A CA 1
ATOM 1462 C C . VAL A 1 197 ? 7.469 -1.537 -1.892 1 96.56 197 VAL A C 1
ATOM 1464 O O . VAL A 1 197 ? 8.289 -0.63 -1.747 1 96.56 197 VAL A O 1
ATOM 1467 N N . LEU A 1 198 ? 6.18 -1.344 -1.832 1 96.94 198 LEU A N 1
ATOM 1468 C CA . LEU A 1 198 ? 5.602 -0.003 -1.811 1 96.94 198 LEU A CA 1
ATOM 1469 C C . LEU A 1 198 ? 5.98 0.73 -0.528 1 96.94 198 LEU A C 1
ATOM 1471 O O . LEU A 1 198 ? 6.238 1.937 -0.551 1 96.94 198 LEU A O 1
ATOM 1475 N N . MET A 1 199 ? 6.074 0.018 0.594 1 96.75 199 MET A N 1
ATOM 1476 C CA . MET A 1 199 ? 6.32 0.64 1.892 1 96.75 199 MET A CA 1
ATOM 1477 C C . MET A 1 199 ? 7.816 0.738 2.174 1 96.75 199 MET A C 1
ATOM 1479 O O . MET A 1 199 ? 8.219 1.141 3.266 1 96.75 199 MET A O 1
ATOM 1483 N N . ASN A 1 200 ? 8.633 0.295 1.214 1 96.44 200 ASN A N 1
ATOM 1484 C CA . ASN A 1 200 ? 10.078 0.493 1.245 1 96.44 200 ASN A CA 1
ATOM 1485 C C . ASN A 1 200 ? 10.578 1.168 -0.028 1 96.44 200 ASN A C 1
ATOM 1487 O O . ASN A 1 200 ? 11.75 1.027 -0.392 1 96.44 200 ASN A O 1
ATOM 1491 N N . LEU A 1 201 ? 9.75 1.834 -0.741 1 95.94 201 LEU A N 1
ATOM 1492 C CA . LEU A 1 201 ? 10.07 2.379 -2.055 1 95.94 201 LEU A CA 1
ATOM 1493 C C . LEU A 1 201 ? 11.25 3.344 -1.971 1 95.94 201 LEU A C 1
ATOM 1495 O O . LEU A 1 201 ? 12.172 3.27 -2.779 1 95.94 201 LEU A O 1
ATOM 1499 N N . GLY A 1 202 ? 11.242 4.289 -0.995 1 95.38 202 GLY A N 1
ATOM 1500 C CA . GLY A 1 202 ? 12.352 5.211 -0.835 1 95.38 202 GLY A CA 1
ATOM 1501 C C . GLY A 1 202 ? 13.672 4.512 -0.584 1 95.38 202 GLY A C 1
ATOM 1502 O O . GLY A 1 202 ? 14.695 4.859 -1.186 1 95.38 202 GLY A O 1
ATOM 1503 N N . TRP A 1 203 ? 13.641 3.545 0.278 1 94.06 203 TRP A N 1
ATOM 1504 C CA . TRP A 1 203 ? 14.828 2.752 0.593 1 94.06 203 TRP A CA 1
ATOM 1505 C C . TRP A 1 203 ? 15.375 2.072 -0.658 1 94.06 203 TRP A C 1
ATOM 1507 O O . TRP A 1 203 ? 16.578 2.162 -0.947 1 94.06 203 TRP A O 1
ATOM 1517 N N . MET A 1 204 ? 14.516 1.46 -1.364 1 94.81 204 MET A N 1
ATOM 1518 C CA . MET A 1 204 ? 14.867 0.691 -2.553 1 94.81 204 MET A CA 1
ATOM 1519 C C . MET A 1 204 ? 15.461 1.595 -3.629 1 94.81 204 MET A C 1
ATOM 1521 O O . MET A 1 204 ? 16.516 1.294 -4.184 1 94.81 204 MET A O 1
ATOM 1525 N N . GLU A 1 205 ? 14.891 2.654 -3.889 1 94.06 205 GLU A N 1
ATOM 1526 C CA . GLU A 1 205 ? 15.32 3.535 -4.969 1 94.06 205 GLU A CA 1
ATOM 1527 C C . GLU A 1 205 ? 16.609 4.27 -4.605 1 94.06 205 GLU A C 1
ATOM 1529 O O . GLU A 1 205 ? 17.469 4.473 -5.457 1 94.06 205 GLU A O 1
ATOM 1534 N N . THR A 1 206 ? 16.719 4.629 -3.346 1 93.62 206 THR A N 1
ATOM 1535 C CA . THR A 1 206 ? 17.859 5.43 -2.912 1 93.62 206 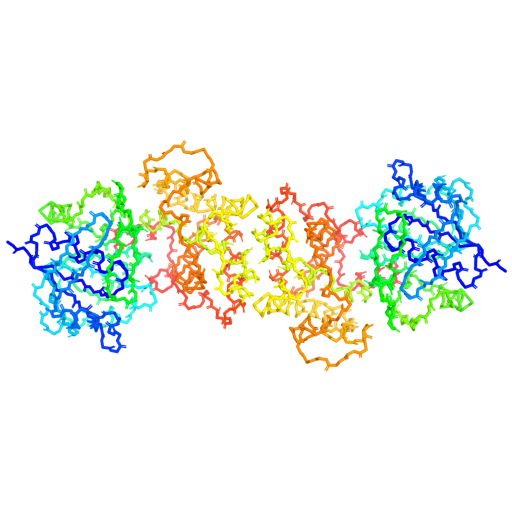THR A CA 1
ATOM 1536 C C . THR A 1 206 ? 19.109 4.566 -2.781 1 93.62 206 THR A C 1
ATOM 1538 O O . THR A 1 206 ? 20.219 5.027 -3.053 1 93.62 206 THR A O 1
ATOM 1541 N N . THR A 1 207 ? 18.938 3.334 -2.41 1 93.31 207 THR A N 1
ATOM 1542 C CA . THR A 1 207 ? 20.094 2.482 -2.158 1 93.31 207 THR A CA 1
ATOM 1543 C C . THR A 1 207 ? 20.266 1.444 -3.264 1 93.31 207 THR A C 1
ATOM 1545 O O . THR A 1 207 ? 21.141 0.577 -3.188 1 93.31 207 THR A O 1
ATOM 1548 N N . ASN A 1 208 ? 19.375 1.492 -4.203 1 90.94 208 ASN A N 1
ATOM 1549 C CA . ASN A 1 208 ? 19.344 0.5 -5.27 1 90.94 208 ASN A CA 1
ATOM 1550 C C . ASN A 1 208 ? 19.188 -0.913 -4.719 1 90.94 208 ASN A C 1
ATOM 1552 O O . ASN A 1 208 ? 19.938 -1.818 -5.078 1 90.94 208 ASN A O 1
ATOM 1556 N N . GLY A 1 209 ? 18.344 -0.946 -3.742 1 90 209 GLY A N 1
ATOM 1557 C CA . GLY A 1 209 ? 17.953 -2.238 -3.205 1 90 209 GLY A CA 1
ATOM 1558 C C . GLY A 1 209 ? 18.953 -2.811 -2.227 1 90 209 GLY A C 1
ATOM 1559 O O . GLY A 1 209 ? 18.984 -4.02 -1.991 1 90 209 GLY A O 1
ATOM 1560 N N . ASN A 1 210 ? 19.766 -2.008 -1.646 1 90.38 210 ASN A N 1
ATOM 1561 C CA . ASN A 1 210 ? 20.766 -2.49 -0.709 1 90.38 210 ASN A CA 1
ATOM 1562 C C . ASN A 1 210 ? 20.203 -2.658 0.695 1 90.38 210 ASN A C 1
ATOM 1564 O O . ASN A 1 210 ? 20.625 -1.975 1.63 1 90.38 210 ASN A O 1
ATOM 1568 N N . PHE A 1 211 ? 19.312 -3.541 0.897 1 92 211 PHE A N 1
ATOM 1569 C CA . PHE A 1 211 ? 18.75 -3.992 2.166 1 92 211 PHE A CA 1
ATOM 1570 C C . PHE A 1 211 ? 18.141 -5.383 2.025 1 92 211 PHE A C 1
ATOM 1572 O O . PHE A 1 211 ? 17.891 -5.84 0.911 1 92 211 PHE A O 1
ATOM 1579 N N . TYR A 1 212 ? 18.031 -6.074 3.066 1 91.38 212 TYR A N 1
ATOM 1580 C CA . TYR A 1 212 ? 17.406 -7.395 3.053 1 91.38 212 TYR A CA 1
ATOM 1581 C C . TYR A 1 212 ? 15.891 -7.281 2.941 1 91.38 212 TYR A C 1
ATOM 1583 O O . TYR A 1 212 ? 15.219 -6.828 3.875 1 91.38 212 TYR A O 1
ATOM 1591 N N . PHE A 1 213 ? 15.367 -7.75 1.867 1 92.75 213 PHE A N 1
ATOM 1592 C CA . PHE A 1 213 ? 13.984 -7.531 1.462 1 92.75 213 PHE A CA 1
ATOM 1593 C C . PHE A 1 213 ? 13.016 -8.086 2.504 1 92.75 213 PHE A C 1
ATOM 1595 O O . PHE A 1 213 ? 12.023 -7.445 2.844 1 92.75 213 PHE A O 1
ATOM 1602 N N . TYR A 1 214 ? 13.312 -9.266 3.061 1 91.88 214 TYR A N 1
ATOM 1603 C CA . TYR A 1 214 ? 12.406 -9.906 4.008 1 91.88 214 TYR A CA 1
ATOM 1604 C C . TYR A 1 214 ? 12.719 -9.477 5.438 1 91.88 214 TYR A C 1
ATOM 1606 O O . TYR A 1 214 ? 11.906 -8.797 6.074 1 91.88 214 TYR A O 1
ATOM 1614 N N . ARG A 1 215 ? 13.875 -9.578 5.891 1 90.69 215 ARG A N 1
ATOM 1615 C CA . ARG A 1 215 ? 14.234 -9.344 7.285 1 90.69 215 ARG A CA 1
ATOM 1616 C C . ARG A 1 215 ? 14.133 -7.867 7.641 1 90.69 215 ARG A C 1
ATOM 1618 O O . ARG A 1 215 ? 13.672 -7.512 8.727 1 90.69 215 ARG A O 1
ATOM 1625 N N . GLN A 1 216 ? 14.562 -7.051 6.715 1 92.88 216 GLN A N 1
ATOM 1626 C CA . GLN A 1 216 ? 14.57 -5.617 6.988 1 92.88 216 GLN A CA 1
ATOM 1627 C C . GLN A 1 216 ? 13.352 -4.934 6.379 1 92.88 216 GLN A C 1
ATOM 1629 O O . GLN A 1 216 ? 12.688 -4.125 7.039 1 92.88 216 GLN A O 1
ATOM 1634 N N . GLY A 1 217 ? 13.016 -5.344 5.188 1 94.56 217 GLY A N 1
ATOM 1635 C CA . GLY A 1 217 ? 11.906 -4.711 4.488 1 94.56 217 GLY A CA 1
ATOM 1636 C C . GLY A 1 217 ? 10.555 -5.008 5.113 1 94.56 217 GLY A C 1
ATOM 1637 O O . GLY A 1 217 ? 9.633 -4.191 5.031 1 94.56 217 GLY A O 1
ATOM 1638 N N . MET A 1 218 ? 10.477 -6.16 5.738 1 96 218 MET A N 1
ATOM 1639 C CA . MET A 1 218 ? 9.227 -6.551 6.379 1 96 218 MET A CA 1
ATOM 1640 C C . MET A 1 218 ? 9.266 -6.262 7.875 1 96 218 MET A C 1
ATOM 1642 O O . MET A 1 218 ? 9.156 -7.18 8.695 1 96 218 MET A O 1
ATOM 1646 N N . SER A 1 219 ? 9.383 -4.992 8.18 1 95.69 219 SER A N 1
ATOM 1647 C CA . SER A 1 219 ? 9.352 -4.504 9.555 1 95.69 219 SER A CA 1
ATOM 1648 C C . SER A 1 219 ? 8 -4.758 10.203 1 95.69 219 SER A C 1
ATOM 1650 O O . SER A 1 219 ? 7.051 -5.172 9.539 1 95.69 219 SER A O 1
ATOM 1652 N N . PRO A 1 220 ? 7.848 -4.551 11.5 1 95.19 220 PRO A N 1
ATOM 1653 C CA . PRO A 1 220 ? 6.574 -4.809 12.188 1 95.19 220 PRO A CA 1
ATOM 1654 C C . PRO A 1 220 ? 5.402 -4.074 11.539 1 95.19 220 PRO A C 1
ATOM 1656 O O . PRO A 1 220 ? 4.336 -4.664 11.336 1 95.19 220 PRO A O 1
ATOM 1659 N N . GLY A 1 221 ? 5.57 -2.816 11.219 1 95.25 221 GLY A N 1
ATOM 1660 C CA . GLY A 1 221 ? 4.512 -2.07 10.562 1 95.25 221 GLY A CA 1
ATOM 1661 C C . GLY A 1 221 ? 4.141 -2.629 9.203 1 95.25 221 GLY A C 1
ATOM 1662 O O . GLY A 1 221 ? 2.961 -2.744 8.875 1 95.25 221 GLY A O 1
ATOM 1663 N N . VAL A 1 222 ? 5.121 -2.973 8.422 1 96.81 222 VAL A N 1
ATOM 1664 C CA . VAL A 1 222 ? 4.879 -3.543 7.098 1 96.81 222 VAL A CA 1
ATOM 1665 C C . VAL A 1 222 ? 4.141 -4.871 7.238 1 96.81 222 VAL A C 1
ATOM 1667 O O . VAL A 1 222 ? 3.186 -5.141 6.504 1 96.81 222 VAL A O 1
ATOM 1670 N N . CYS A 1 223 ? 4.535 -5.672 8.227 1 97.5 223 CYS A N 1
ATOM 1671 C CA . CYS A 1 223 ? 3.881 -6.957 8.461 1 97.5 223 CYS A CA 1
ATOM 1672 C C . CYS A 1 223 ? 2.424 -6.762 8.859 1 97.5 223 CYS A C 1
ATOM 1674 O O . CYS A 1 223 ? 1.562 -7.559 8.484 1 97.5 223 CYS A O 1
ATOM 1676 N N . SER A 1 224 ? 2.162 -5.699 9.562 1 95.88 224 SER A N 1
ATOM 1677 C CA . SER A 1 224 ? 0.775 -5.43 9.93 1 95.88 224 SER A CA 1
ATOM 1678 C C . SER A 1 224 ? -0.078 -5.145 8.703 1 95.88 224 SER A C 1
ATOM 1680 O O . SER A 1 224 ? -1.242 -5.547 8.641 1 95.88 224 SER A O 1
ATOM 1682 N N . VAL A 1 225 ? 0.452 -4.461 7.766 1 96.88 225 VAL A N 1
ATOM 1683 C CA . VAL A 1 225 ? -0.259 -4.176 6.523 1 96.88 225 VAL A CA 1
ATOM 1684 C C . VAL A 1 225 ? -0.434 -5.461 5.719 1 96.88 225 VAL A C 1
ATOM 1686 O O . VAL A 1 225 ? -1.502 -5.711 5.156 1 96.88 225 VAL A O 1
ATOM 1689 N N . ILE A 1 226 ? 0.598 -6.246 5.672 1 98.12 226 ILE A N 1
ATOM 1690 C CA . ILE A 1 226 ? 0.522 -7.543 5 1 98.12 226 ILE A CA 1
ATOM 1691 C C . ILE A 1 226 ? -0.62 -8.367 5.594 1 98.12 226 ILE A C 1
ATOM 1693 O O . ILE A 1 226 ? -1.414 -8.953 4.859 1 98.12 226 ILE A O 1
ATOM 1697 N N . GLU A 1 227 ? -0.719 -8.406 6.844 1 97.19 227 GLU A N 1
ATOM 1698 C CA . GLU A 1 227 ? -1.761 -9.164 7.535 1 97.19 227 GLU A CA 1
ATOM 1699 C C . GLU A 1 227 ? -3.146 -8.602 7.223 1 97.19 227 GLU A C 1
ATOM 1701 O O . GLU A 1 227 ? -4.121 -9.352 7.137 1 97.19 227 GLU A O 1
ATOM 1706 N N . ALA A 1 228 ? -3.213 -7.293 7.105 1 96.62 228 ALA A N 1
ATOM 1707 C CA . ALA A 1 228 ? -4.488 -6.691 6.723 1 96.62 228 ALA A CA 1
ATOM 1708 C C . ALA A 1 228 ? -4.91 -7.141 5.328 1 96.62 228 ALA A C 1
ATOM 1710 O O . ALA A 1 228 ? -6.082 -7.445 5.094 1 96.62 228 ALA A O 1
ATOM 1711 N N . LEU A 1 229 ? -4 -7.156 4.375 1 98.25 229 LEU A N 1
ATOM 1712 C CA . LEU A 1 229 ? -4.293 -7.656 3.037 1 98.25 229 LEU A CA 1
ATOM 1713 C C . LEU A 1 229 ? -4.676 -9.133 3.08 1 98.25 229 LEU A C 1
ATOM 1715 O O . LEU A 1 229 ? -5.582 -9.562 2.365 1 98.25 229 LEU A O 1
ATOM 1719 N N . ASP A 1 230 ? -3.973 -9.875 3.918 1 98.5 230 ASP A N 1
ATOM 1720 C CA . ASP A 1 230 ? -4.242 -11.305 4.043 1 98.5 230 ASP A CA 1
ATOM 1721 C C . ASP A 1 230 ? -5.664 -11.555 4.543 1 98.5 230 ASP A C 1
ATOM 1723 O O . ASP A 1 230 ? -6.324 -12.492 4.098 1 98.5 230 ASP A O 1
ATOM 1727 N N . LYS A 1 231 ? -6.117 -10.742 5.469 1 98.06 231 LYS A N 1
ATOM 1728 C CA . LYS A 1 231 ? -7.484 -10.867 5.961 1 98.06 231 LYS A CA 1
ATOM 1729 C C . LYS A 1 231 ? -8.492 -10.695 4.824 1 98.06 231 LYS A C 1
ATOM 1731 O O . LYS A 1 231 ? -9.492 -11.406 4.766 1 98.06 231 LYS A O 1
ATOM 1736 N N . GLU A 1 232 ? -8.219 -9.781 3.969 1 98.44 232 GLU A N 1
ATOM 1737 C CA . GLU A 1 232 ? -9.094 -9.578 2.816 1 98.44 232 GLU A CA 1
ATOM 1738 C C . GLU A 1 232 ? -9.039 -10.766 1.863 1 98.44 232 GLU A C 1
ATOM 1740 O O . GLU A 1 232 ? -10.078 -11.211 1.362 1 98.44 232 GLU A O 1
ATOM 1745 N N . ARG A 1 233 ? -7.812 -11.266 1.608 1 98.56 233 ARG A N 1
ATOM 1746 C CA . ARG A 1 233 ? -7.637 -12.453 0.777 1 98.56 233 ARG A CA 1
ATOM 1747 C C . ARG A 1 233 ? -8.445 -13.625 1.323 1 98.56 233 ARG A C 1
ATOM 1749 O O . ARG A 1 233 ? -9.156 -14.297 0.574 1 98.56 233 ARG A O 1
ATOM 1756 N N . LEU A 1 234 ? -8.391 -13.867 2.627 1 98.69 234 LEU A N 1
ATOM 1757 C CA . LEU A 1 234 ? -9.102 -14.953 3.293 1 98.69 234 LEU A CA 1
ATOM 1758 C C . LEU A 1 234 ? -10.617 -14.75 3.199 1 98.69 234 LEU A C 1
ATOM 1760 O O . LEU A 1 234 ? -11.359 -15.703 2.982 1 98.69 234 LEU A O 1
ATOM 1764 N N . ALA A 1 235 ? -11.047 -13.492 3.361 1 98.75 235 ALA A N 1
ATOM 1765 C CA . ALA A 1 235 ? -12.477 -13.188 3.268 1 98.75 235 ALA A CA 1
ATOM 1766 C C . ALA A 1 235 ? -13 -13.453 1.861 1 98.75 235 ALA A C 1
ATOM 1768 O O . ALA A 1 235 ? -14.109 -13.969 1.695 1 98.75 235 ALA A O 1
ATOM 1769 N N . VAL A 1 236 ? -12.234 -13.109 0.874 1 98.69 236 VAL A N 1
ATOM 1770 C CA . VAL A 1 236 ? -12.633 -13.375 -0.507 1 98.69 236 VAL A CA 1
ATOM 1771 C C . VAL A 1 236 ? -12.727 -14.875 -0.744 1 98.69 236 VAL A C 1
ATOM 1773 O O . VAL A 1 236 ? -13.703 -15.359 -1.324 1 98.69 236 VAL A O 1
ATOM 1776 N N . ALA A 1 237 ? -11.742 -15.609 -0.305 1 98.12 237 ALA A N 1
ATOM 1777 C CA . ALA A 1 237 ? -11.766 -17.062 -0.452 1 98.12 237 ALA A CA 1
ATOM 1778 C C . ALA A 1 237 ? -13.008 -17.656 0.189 1 98.12 237 ALA A C 1
ATOM 1780 O O . ALA A 1 237 ? -13.672 -18.516 -0.404 1 98.12 237 ALA A O 1
ATOM 1781 N N . ALA A 1 238 ? -13.328 -17.188 1.351 1 98.12 238 ALA A N 1
ATOM 1782 C CA . ALA A 1 238 ? -14.5 -17.672 2.072 1 98.12 238 ALA A CA 1
ATOM 1783 C C . ALA A 1 238 ? -15.781 -17.422 1.28 1 98.12 238 ALA A C 1
ATOM 1785 O O . ALA A 1 238 ? -16.688 -18.266 1.251 1 98.12 238 ALA A O 1
ATOM 1786 N N . ALA A 1 239 ? -15.836 -16.312 0.658 1 98.12 239 ALA A N 1
ATOM 1787 C CA . ALA A 1 239 ? -17.016 -15.938 -0.108 1 98.12 239 ALA A CA 1
ATOM 1788 C C . ALA A 1 239 ? -17.219 -16.875 -1.303 1 98.12 239 ALA A C 1
ATOM 1790 O O . ALA A 1 239 ? -18.328 -17 -1.821 1 98.12 239 ALA A O 1
ATOM 1791 N N . TYR A 1 240 ? -16.188 -17.516 -1.736 1 97.31 240 TYR A N 1
ATOM 1792 C CA . TYR A 1 240 ? -16.266 -18.438 -2.867 1 97.31 240 TYR A CA 1
ATOM 1793 C C . TYR A 1 240 ? -16.188 -19.875 -2.398 1 97.31 240 TYR A C 1
ATOM 1795 O O . TYR A 1 240 ? -15.977 -20.797 -3.203 1 97.31 240 TYR A O 1
ATOM 1803 N N . ASN A 1 241 ? -16.219 -20.109 -1.134 1 94.69 241 ASN A N 1
ATOM 1804 C CA . ASN A 1 241 ? -16.25 -21.422 -0.504 1 94.69 241 ASN A CA 1
ATOM 1805 C C . ASN A 1 241 ? -14.961 -22.203 -0.776 1 94.69 241 ASN A C 1
ATOM 1807 O O . ASN A 1 241 ? -15.008 -23.391 -1.098 1 94.69 241 ASN A O 1
ATOM 1811 N N . VAL A 1 242 ? -13.953 -21.469 -0.739 1 93.94 242 VAL A N 1
ATOM 1812 C CA . VAL A 1 242 ? -12.648 -22.109 -0.875 1 93.94 242 VAL A CA 1
ATOM 1813 C C . VAL A 1 242 ? -11.859 -21.953 0.421 1 93.94 242 VAL A C 1
ATOM 1815 O O . VAL A 1 242 ? -11.891 -20.891 1.047 1 93.94 242 VAL A O 1
ATOM 1818 N N . ARG A 1 243 ? -11.273 -23.047 0.809 1 92.56 243 ARG A N 1
ATOM 1819 C CA . ARG A 1 243 ? -10.484 -23.031 2.041 1 92.56 243 ARG A CA 1
ATOM 1820 C C . ARG A 1 243 ? -9 -22.844 1.743 1 92.56 243 ARG A C 1
ATOM 1822 O O . ARG A 1 243 ? -8.414 -23.625 0.998 1 92.56 243 ARG A O 1
ATOM 1829 N N . ILE A 1 244 ? -8.422 -21.844 2.318 1 95.56 244 ILE A N 1
ATOM 1830 C CA . ILE A 1 244 ? -7.004 -21.562 2.119 1 95.56 244 ILE A CA 1
ATOM 1831 C C . ILE A 1 244 ? -6.348 -21.234 3.459 1 95.56 244 ILE A C 1
ATOM 1833 O O . ILE A 1 244 ? -7.039 -21.031 4.461 1 95.56 244 ILE A O 1
ATOM 1837 N N . LEU A 1 245 ? -5.047 -21.266 3.447 1 96.06 245 LEU A N 1
ATOM 1838 C CA . LEU A 1 245 ? -4.27 -20.953 4.641 1 96.06 245 LEU A CA 1
ATOM 1839 C C . LEU A 1 245 ? -3.906 -19.469 4.672 1 96.06 245 LEU A C 1
ATOM 1841 O O . LEU A 1 245 ? -3.812 -18.828 3.623 1 96.06 245 LEU A O 1
ATOM 1845 N N . SER A 1 246 ? -3.701 -18.938 5.898 1 98 246 SER A N 1
ATOM 1846 C CA . SER A 1 246 ? -3.174 -17.578 6.039 1 98 246 SER A CA 1
ATOM 1847 C C . SER A 1 246 ? -1.736 -17.5 5.535 1 98 246 SER A C 1
ATOM 1849 O O . SER A 1 246 ? -1.101 -18.516 5.277 1 98 246 SER A O 1
ATOM 1851 N N . VAL A 1 247 ? -1.25 -16.328 5.391 1 97.81 247 VAL A N 1
ATOM 1852 C CA . VAL A 1 247 ? 0.121 -16.094 4.945 1 97.81 247 VAL A CA 1
ATOM 1853 C C . VAL A 1 247 ? 1.093 -16.812 5.879 1 97.81 247 VAL A C 1
ATOM 1855 O O . VAL A 1 247 ? 1.953 -17.578 5.426 1 97.81 247 VAL A O 1
ATOM 1858 N N . VAL A 1 248 ? 0.963 -16.609 7.203 1 97.5 248 VAL A N 1
ATOM 1859 C CA . VAL A 1 248 ? 1.911 -17.188 8.148 1 97.5 248 VAL A CA 1
ATOM 1860 C C . VAL A 1 248 ? 1.796 -18.703 8.133 1 97.5 248 VAL A C 1
ATOM 1862 O O . VAL A 1 248 ? 2.807 -19.406 8.172 1 97.5 248 VAL A O 1
ATOM 1865 N N . GLU A 1 249 ? 0.578 -19.25 8.016 1 97 249 GLU A N 1
ATOM 1866 C CA . GLU A 1 249 ? 0.385 -20.688 7.938 1 97 249 GLU A CA 1
ATOM 1867 C C . GLU A 1 249 ? 1.009 -21.266 6.668 1 97 249 GLU A C 1
ATOM 1869 O O . GLU A 1 249 ? 1.619 -22.328 6.699 1 97 249 GLU A O 1
ATOM 1874 N N . THR A 1 250 ? 0.834 -20.531 5.594 1 94.88 250 THR A N 1
ATOM 1875 C CA . THR A 1 250 ? 1.395 -20.969 4.32 1 94.88 250 THR A CA 1
ATOM 1876 C C . THR A 1 250 ? 2.916 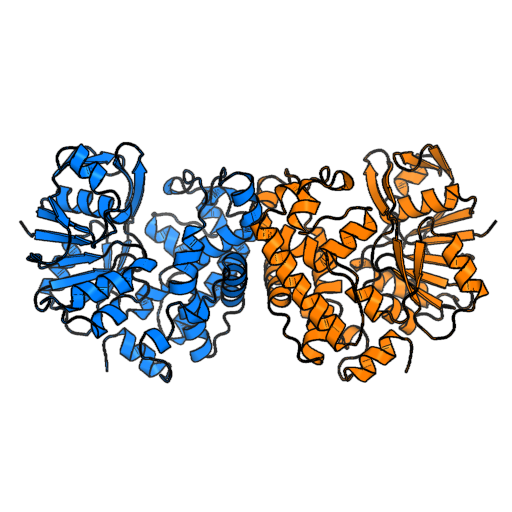-21.047 4.398 1 94.88 250 THR A C 1
ATOM 1878 O O . THR A 1 250 ? 3.51 -22.047 3.99 1 94.88 250 THR A O 1
ATOM 1881 N N . TYR A 1 251 ? 3.523 -20.062 4.949 1 94.31 251 TYR A N 1
ATOM 1882 C CA . TYR A 1 251 ? 4.977 -20.078 5.066 1 94.31 251 TYR A CA 1
ATOM 1883 C C . TYR A 1 251 ? 5.441 -21.156 6.039 1 94.31 251 TYR A C 1
ATOM 1885 O O . TYR A 1 251 ? 6.449 -21.828 5.801 1 94.31 251 TYR A O 1
ATOM 1893 N N . ASN A 1 252 ? 4.727 -21.344 7.121 1 94.69 252 ASN A N 1
ATOM 1894 C CA . ASN A 1 252 ? 5.055 -22.391 8.07 1 94.69 252 ASN A CA 1
ATOM 1895 C C . ASN A 1 252 ? 5.039 -23.766 7.41 1 94.69 252 ASN A C 1
ATOM 1897 O O . ASN A 1 252 ? 5.98 -24.547 7.57 1 94.69 252 ASN A O 1
ATOM 1901 N N . VAL A 1 253 ? 3.992 -24.031 6.586 1 92.38 253 VAL A N 1
ATOM 1902 C CA . VAL A 1 253 ? 3.848 -25.328 5.934 1 92.38 253 VAL A CA 1
ATOM 1903 C C . VAL A 1 253 ? 4.918 -25.484 4.855 1 92.38 253 VAL A C 1
ATOM 1905 O O . VAL A 1 253 ? 5.512 -26.547 4.715 1 92.38 253 VAL A O 1
ATOM 1908 N N . ASN A 1 254 ? 5.188 -24.422 4.164 1 90.75 254 ASN A N 1
ATOM 1909 C CA . ASN A 1 254 ? 6.152 -24.469 3.068 1 90.75 254 ASN A CA 1
ATOM 1910 C C . ASN A 1 254 ? 7.566 -24.719 3.576 1 90.75 254 ASN A C 1
ATOM 1912 O O . ASN A 1 254 ? 8.367 -25.359 2.896 1 90.75 254 ASN A O 1
ATOM 1916 N N . TYR A 1 255 ? 7.844 -24.281 4.832 1 89.81 255 TYR A N 1
ATOM 1917 C CA . TYR A 1 255 ? 9.242 -24.297 5.25 1 89.81 255 TYR A CA 1
ATOM 1918 C C . TYR A 1 255 ? 9.414 -25.062 6.559 1 89.81 255 TYR A C 1
ATOM 1920 O O . TYR A 1 255 ? 10.492 -25.047 7.156 1 89.81 255 TYR A O 1
ATOM 1928 N N . GLY A 1 256 ? 8.391 -25.734 6.949 1 90.56 256 GLY A N 1
ATOM 1929 C CA . GLY A 1 256 ? 8.469 -26.609 8.117 1 90.56 256 GLY A CA 1
ATOM 1930 C C . GLY A 1 256 ? 8.711 -25.859 9.406 1 90.56 256 GLY A C 1
ATOM 1931 O O . GLY A 1 256 ? 9.523 -26.281 10.234 1 90.56 256 GLY A O 1
ATOM 1932 N N . THR A 1 257 ? 8.102 -24.641 9.578 1 92.69 257 THR A N 1
ATOM 1933 C CA . THR A 1 257 ? 8.211 -23.828 10.781 1 92.69 257 THR A CA 1
ATOM 1934 C C . THR A 1 257 ? 6.867 -23.719 11.492 1 92.69 257 THR A C 1
ATOM 1936 O O . THR A 1 257 ? 5.883 -24.328 11.062 1 92.69 257 THR A O 1
ATOM 1939 N N . ASN A 1 258 ? 6.785 -23.078 12.633 1 95.75 258 ASN A N 1
ATOM 1940 C CA . ASN A 1 258 ? 5.559 -22.953 13.414 1 95.75 258 ASN A CA 1
ATOM 1941 C C . ASN A 1 258 ? 5.473 -21.594 14.102 1 95.75 258 ASN A C 1
ATOM 1943 O O . ASN A 1 258 ? 5.23 -21.516 15.305 1 95.75 258 ASN A O 1
ATOM 1947 N N . GLU A 1 259 ? 5.762 -20.578 13.406 1 96.12 259 GLU A N 1
ATOM 1948 C CA . GLU A 1 259 ? 5.707 -19.219 13.953 1 96.12 259 GLU A CA 1
ATOM 1949 C C . GLU A 1 259 ? 4.266 -18.75 14.102 1 96.12 259 GLU A C 1
ATOM 1951 O O . GLU A 1 259 ? 3.4 -19.109 13.305 1 96.12 259 GLU A O 1
ATOM 1956 N N . VAL A 1 260 ? 3.984 -17.906 15.016 1 95.44 260 VAL A N 1
ATOM 1957 C CA . VAL A 1 260 ? 2.643 -17.422 15.312 1 95.44 260 VAL A CA 1
ATOM 1958 C C . VAL A 1 260 ? 2.322 -16.219 14.445 1 95.44 260 VAL A C 1
ATOM 1960 O O . VAL A 1 260 ? 1.209 -16.094 13.93 1 95.44 260 VAL A O 1
ATOM 1963 N N . THR A 1 261 ? 3.295 -15.305 14.305 1 95.56 261 THR A N 1
ATOM 1964 C CA . THR A 1 261 ? 3.088 -14.125 13.469 1 95.56 261 THR A CA 1
ATOM 1965 C C . THR A 1 261 ? 3.992 -14.172 12.242 1 95.56 261 THR A C 1
ATOM 1967 O O . THR A 1 261 ? 5.023 -14.844 12.25 1 95.56 261 THR A O 1
ATOM 1970 N N . PHE A 1 262 ? 3.559 -13.5 11.281 1 96.5 262 PHE A N 1
ATOM 1971 C CA . PHE A 1 262 ? 4.383 -13.438 10.078 1 96.5 262 PHE A CA 1
ATOM 1972 C C . PHE A 1 262 ? 5.691 -12.711 10.352 1 96.5 262 PHE A C 1
ATOM 1974 O O . PHE A 1 262 ? 6.734 -13.055 9.797 1 96.5 262 PHE A O 1
ATOM 1981 N N . ARG A 1 263 ? 5.676 -11.719 11.203 1 96 263 ARG A N 1
ATOM 1982 C CA . ARG A 1 263 ? 6.883 -10.984 11.57 1 96 263 ARG A CA 1
ATOM 1983 C C . ARG A 1 263 ? 7.914 -11.914 12.203 1 96 263 ARG A C 1
ATOM 1985 O O . ARG A 1 263 ? 9.102 -11.836 11.883 1 96 263 ARG A O 1
ATOM 1992 N N . ASP A 1 264 ? 7.465 -12.789 13.039 1 95.62 264 ASP A N 1
ATOM 1993 C CA . ASP A 1 264 ? 8.367 -13.758 13.664 1 95.62 264 ASP A CA 1
ATOM 1994 C C . ASP A 1 264 ? 9 -14.672 12.617 1 95.62 264 ASP A C 1
ATOM 1996 O O . ASP A 1 264 ? 10.188 -15 12.719 1 95.62 264 ASP A O 1
ATOM 2000 N N . PHE A 1 265 ? 8.227 -15.07 11.664 1 95.94 265 PHE A N 1
ATOM 2001 C CA . PHE A 1 265 ? 8.742 -15.93 10.609 1 95.94 265 PHE A CA 1
ATOM 2002 C C . PHE A 1 265 ? 9.852 -15.234 9.836 1 95.94 265 PHE A C 1
ATOM 2004 O O . PHE A 1 265 ? 10.945 -15.789 9.672 1 95.94 265 PHE A O 1
ATOM 2011 N N . VAL A 1 266 ? 9.625 -14.023 9.414 1 94.5 266 VAL A N 1
ATOM 2012 C CA . VAL A 1 266 ? 10.57 -13.344 8.531 1 94.5 266 VAL A CA 1
ATOM 2013 C C . VAL A 1 266 ? 11.836 -12.984 9.305 1 94.5 266 VAL A C 1
ATOM 2015 O O . VAL A 1 266 ? 12.93 -12.961 8.734 1 94.5 266 VAL A O 1
ATOM 2018 N N . ASP A 1 267 ? 11.703 -12.75 10.555 1 92 267 ASP A N 1
ATOM 2019 C CA . ASP A 1 267 ? 12.852 -12.422 11.391 1 92 267 ASP A CA 1
ATOM 2020 C C . ASP A 1 267 ? 13.812 -13.609 11.492 1 92 267 ASP A C 1
ATOM 2022 O O . ASP A 1 267 ? 15.023 -13.422 11.641 1 92 267 ASP A O 1
ATOM 2026 N N . LYS A 1 268 ? 13.312 -14.844 11.328 1 90.94 268 LYS A N 1
ATOM 2027 C CA . LYS A 1 268 ? 14.094 -16.031 11.648 1 90.94 268 LYS A CA 1
ATOM 2028 C C . LYS A 1 268 ? 14.461 -16.812 10.391 1 90.94 268 LYS A C 1
ATOM 2030 O O . LYS A 1 268 ? 15.375 -17.641 10.414 1 90.94 268 LYS A O 1
ATOM 2035 N N . THR A 1 269 ? 13.727 -16.547 9.352 1 86.69 269 THR A N 1
ATOM 2036 C CA . THR A 1 269 ? 13.867 -17.391 8.172 1 86.69 269 THR A CA 1
ATOM 2037 C C . THR A 1 269 ? 15.258 -17.25 7.574 1 86.69 269 THR A C 1
ATOM 2039 O O . THR A 1 269 ? 15.734 -16.141 7.348 1 86.69 269 THR A O 1
ATOM 2042 N N . VAL A 1 270 ? 15.922 -18.297 7.301 1 81.31 270 VAL A N 1
ATOM 2043 C CA . VAL A 1 270 ? 17.25 -18.344 6.711 1 81.31 270 VAL A CA 1
ATOM 2044 C C . VAL A 1 270 ? 17.156 -18.328 5.188 1 81.31 270 VAL A C 1
ATOM 2046 O O . VAL A 1 270 ? 17.922 -17.641 4.512 1 81.31 270 VAL A O 1
ATOM 2049 N N . ALA A 1 271 ? 16.109 -18.969 4.609 1 76.38 271 ALA A N 1
ATOM 2050 C CA . ALA A 1 271 ? 15.922 -19.141 3.17 1 76.38 271 ALA A CA 1
ATOM 2051 C C . ALA A 1 271 ? 15.719 -17.781 2.484 1 76.38 271 ALA A C 1
ATOM 2053 O O . ALA A 1 271 ? 16.109 -17.609 1.328 1 76.38 271 ALA A O 1
ATOM 2054 N N . HIS A 1 272 ? 15.258 -16.812 3.293 1 82.69 272 HIS A N 1
ATOM 2055 C CA . HIS A 1 272 ? 14.828 -15.57 2.656 1 82.69 272 HIS A CA 1
ATOM 2056 C C . HIS A 1 272 ? 15.773 -14.422 3.008 1 82.69 272 HIS A C 1
ATOM 2058 O O . HIS A 1 272 ? 15.805 -13.406 2.311 1 82.69 272 HIS A O 1
ATOM 2064 N N . ASN A 1 273 ? 16.531 -14.523 4.074 1 78.31 273 ASN A N 1
ATOM 2065 C CA . ASN A 1 273 ? 17.281 -13.398 4.629 1 78.31 273 ASN A CA 1
ATOM 2066 C C . ASN A 1 273 ? 18.578 -13.156 3.877 1 78.31 273 ASN A C 1
ATOM 2068 O O . ASN A 1 273 ? 19.438 -12.391 4.328 1 78.31 273 ASN A O 1
ATOM 2072 N N . SER A 1 274 ? 18.688 -13.719 2.676 1 77.38 274 SER A N 1
ATOM 2073 C CA . SER A 1 274 ? 19.828 -13.43 1.824 1 77.38 274 SER A CA 1
ATOM 2074 C C . SER A 1 274 ? 19.406 -12.688 0.561 1 77.38 274 SER A C 1
ATOM 2076 O O . SER A 1 274 ? 20.25 -12.32 -0.261 1 77.38 274 SER A O 1
ATOM 2078 N N . THR A 1 275 ? 18.203 -12.453 0.49 1 77.88 275 THR A N 1
ATOM 2079 C CA . THR A 1 275 ? 17.672 -11.797 -0.703 1 77.88 275 THR A CA 1
ATOM 2080 C C . THR A 1 275 ? 17.812 -10.281 -0.591 1 77.88 275 THR A C 1
ATOM 2082 O O . THR A 1 275 ? 17.219 -9.664 0.295 1 77.88 275 THR A O 1
ATOM 2085 N N . LYS A 1 276 ? 18.688 -9.75 -1.393 1 78.06 276 LYS A N 1
ATOM 2086 C CA . LYS A 1 276 ? 18.812 -8.305 -1.543 1 78.06 276 LYS A CA 1
ATOM 2087 C C . LYS A 1 276 ? 18.328 -7.848 -2.912 1 78.06 276 LYS A C 1
ATOM 2089 O O . LYS A 1 276 ? 18.125 -8.664 -3.814 1 78.06 276 LYS A O 1
ATOM 2094 N N . GLY A 1 277 ? 18.016 -6.559 -3.025 1 70.31 277 GLY A N 1
ATOM 2095 C CA . GLY A 1 277 ? 17.812 -6.02 -4.359 1 70.31 277 GLY A CA 1
ATOM 2096 C C . GLY A 1 277 ? 16.484 -5.297 -4.508 1 70.31 277 GLY A C 1
ATOM 2097 O O . GLY A 1 277 ? 15.609 -5.41 -3.646 1 70.31 277 GLY A O 1
ATOM 2098 N N . ALA A 1 278 ? 16.484 -4.605 -5.602 1 66.12 278 ALA A N 1
ATOM 2099 C CA . ALA A 1 278 ? 15.273 -3.92 -6.039 1 66.12 278 ALA A CA 1
ATOM 2100 C C . ALA A 1 278 ? 14.258 -4.914 -6.594 1 66.12 278 ALA A C 1
ATOM 2102 O O . ALA A 1 278 ? 14.602 -5.773 -7.406 1 66.12 278 ALA A O 1
ATOM 2103 N N . GLN A 1 279 ? 13.164 -4.895 -6.004 1 74.44 279 GLN A N 1
ATOM 2104 C CA . GLN A 1 279 ? 12.148 -5.883 -6.352 1 74.44 279 GLN A CA 1
ATOM 2105 C C . GLN A 1 279 ? 10.93 -5.223 -6.988 1 74.44 279 GLN A C 1
ATOM 2107 O O . GLN A 1 279 ? 9.789 -5.574 -6.668 1 74.44 279 GLN A O 1
ATOM 2112 N N . LYS A 1 280 ? 11.18 -4.328 -7.988 1 78.81 280 LYS A N 1
ATOM 2113 C CA . LYS A 1 280 ? 10.086 -3.594 -8.625 1 78.81 280 LYS A CA 1
ATOM 2114 C C . LYS A 1 280 ? 9.281 -4.5 -9.547 1 78.81 280 LYS A C 1
ATOM 2116 O O . LYS A 1 280 ? 8.117 -4.207 -9.852 1 78.81 280 LYS A O 1
ATOM 2121 N N . ARG A 1 281 ? 9.922 -5.645 -9.898 1 83.19 281 ARG A N 1
ATOM 2122 C CA . ARG A 1 281 ? 9.227 -6.598 -10.758 1 83.19 281 ARG A CA 1
ATOM 2123 C C . ARG A 1 281 ? 8 -7.168 -10.047 1 83.19 281 ARG A C 1
ATOM 2125 O O . ARG A 1 281 ? 7.035 -7.574 -10.695 1 83.19 281 ARG A O 1
ATOM 2132 N N . PHE A 1 282 ? 8.023 -7.109 -8.734 1 89.56 282 PHE A N 1
ATOM 2133 C CA . PHE A 1 282 ? 6.898 -7.633 -7.965 1 89.56 282 PHE A CA 1
ATOM 2134 C C . PHE A 1 282 ? 5.641 -6.812 -8.227 1 89.56 282 PHE A C 1
ATOM 2136 O O . PHE A 1 282 ? 4.535 -7.355 -8.258 1 89.56 282 PHE A O 1
ATOM 2143 N N . LEU A 1 283 ? 5.863 -5.551 -8.477 1 93 283 LEU A N 1
ATOM 2144 C CA . LEU A 1 283 ? 4.699 -4.715 -8.766 1 93 283 LEU A CA 1
ATOM 2145 C C . LEU A 1 283 ? 4.117 -5.051 -10.133 1 93 283 LEU A C 1
ATOM 2147 O O . LEU A 1 283 ? 2.906 -5.234 -10.266 1 93 283 LEU A O 1
ATOM 2151 N N . ALA A 1 284 ? 4.984 -5.215 -11.102 1 90.81 284 ALA A N 1
ATOM 2152 C CA . ALA A 1 284 ? 4.559 -5.445 -12.484 1 90.81 284 ALA A CA 1
ATOM 2153 C C . ALA A 1 284 ? 3.924 -6.824 -12.641 1 90.81 284 ALA A C 1
ATOM 2155 O O . ALA A 1 284 ? 3.127 -7.047 -13.555 1 90.81 284 ALA A O 1
ATOM 2156 N N . GLN A 1 285 ? 4.234 -7.738 -11.742 1 91.75 285 GLN A N 1
ATOM 2157 C CA . GLN A 1 285 ? 3.73 -9.102 -11.859 1 91.75 285 GLN A CA 1
ATOM 2158 C C . GLN A 1 285 ? 2.531 -9.32 -10.938 1 91.75 285 GLN A C 1
ATOM 2160 O O . GLN A 1 285 ? 1.455 -9.711 -11.398 1 91.75 285 GLN A O 1
ATOM 2165 N N . ASP A 1 286 ? 2.652 -8.859 -9.703 1 95.5 286 ASP A N 1
ATOM 2166 C CA . ASP A 1 286 ? 1.677 -9.266 -8.695 1 95.5 286 ASP A CA 1
ATOM 2167 C C . ASP A 1 286 ? 0.457 -8.344 -8.711 1 95.5 286 ASP A C 1
ATOM 2169 O O . ASP A 1 286 ? -0.653 -8.773 -8.383 1 95.5 286 ASP A O 1
ATOM 2173 N N . VAL A 1 287 ? 0.637 -7.188 -9.141 1 97.62 287 VAL A N 1
ATOM 2174 C CA . VAL A 1 287 ? -0.489 -6.262 -9.086 1 97.62 287 VAL A CA 1
ATOM 2175 C C . VAL A 1 287 ? -1.459 -6.559 -10.227 1 97.62 287 VAL A C 1
ATOM 2177 O O . VAL A 1 287 ? -2.611 -6.926 -9.984 1 97.62 287 VAL A O 1
ATOM 2180 N N . PRO A 1 288 ? -1.058 -6.508 -11.477 1 96.62 288 PRO A N 1
ATOM 2181 C CA . PRO A 1 288 ? -2.025 -6.746 -12.547 1 96.62 288 PRO A CA 1
ATOM 2182 C C . PRO A 1 288 ? -2.486 -8.203 -12.617 1 96.62 288 PRO A C 1
ATOM 2184 O O . PRO A 1 288 ? -3.631 -8.469 -12.984 1 96.62 288 PRO A O 1
ATOM 2187 N N . TYR A 1 289 ? -1.688 -9.148 -12.117 1 95.69 289 TYR A N 1
ATOM 2188 C CA . TYR A 1 289 ? -2.012 -10.531 -12.438 1 95.69 289 TYR A CA 1
ATOM 2189 C C . TYR A 1 289 ? -2.518 -11.273 -11.203 1 95.69 289 TYR A C 1
ATOM 2191 O O . TYR A 1 289 ? -3 -12.398 -11.305 1 95.69 289 TYR A O 1
ATOM 2199 N N . TRP A 1 290 ? -2.475 -10.562 -10.102 1 96.75 290 TRP A N 1
ATOM 2200 C CA . TRP A 1 290 ? -3.029 -11.227 -8.93 1 96.75 290 TRP A CA 1
ATOM 2201 C C . TRP A 1 290 ? -3.928 -10.281 -8.141 1 96.75 290 TRP A C 1
ATOM 2203 O O . TRP A 1 290 ? -5.109 -10.562 -7.926 1 96.75 290 TRP A O 1
ATOM 2213 N N . LEU A 1 291 ? -3.42 -9.156 -7.742 1 98.38 291 LEU A N 1
ATOM 2214 C CA . LEU A 1 291 ? -4.18 -8.258 -6.879 1 98.38 291 LEU A CA 1
ATOM 2215 C C . LEU A 1 291 ? -5.453 -7.785 -7.578 1 98.38 291 LEU A C 1
ATOM 2217 O O . LEU A 1 291 ? -6.512 -7.699 -6.953 1 98.38 291 LEU A O 1
ATOM 2221 N N . VAL A 1 292 ? -5.375 -7.465 -8.852 1 98.25 292 VAL A N 1
ATOM 2222 C CA . VAL A 1 292 ? -6.516 -6.941 -9.594 1 98.25 292 VAL A CA 1
ATOM 2223 C C . VAL A 1 292 ? -7.637 -7.977 -9.625 1 98.25 292 VAL A C 1
ATOM 2225 O O . VAL A 1 292 ? -8.781 -7.668 -9.297 1 98.25 292 VAL A O 1
ATOM 2228 N N . LEU A 1 293 ? -7.332 -9.172 -9.953 1 98.06 293 LEU A N 1
ATOM 2229 C CA . LEU A 1 293 ? -8.359 -10.203 -10.023 1 98.06 293 LEU A CA 1
ATOM 2230 C C . LEU A 1 293 ? -8.914 -10.508 -8.633 1 98.06 293 LEU A C 1
ATOM 2232 O O . LEU A 1 293 ? -10.117 -10.719 -8.477 1 98.06 293 LEU A O 1
ATOM 2236 N N . CYS A 1 294 ? -8.062 -10.547 -7.629 1 98.44 294 CYS A N 1
ATOM 2237 C CA . CYS A 1 294 ? -8.539 -10.766 -6.27 1 98.44 294 CYS A CA 1
ATOM 2238 C C . CYS A 1 294 ? -9.539 -9.688 -5.863 1 98.44 294 CYS A C 1
ATOM 2240 O O . CYS A 1 294 ? -10.586 -9.984 -5.293 1 98.44 294 CYS A O 1
ATOM 2242 N N . SER A 1 295 ? -9.188 -8.508 -6.148 1 98.44 295 SER A N 1
ATOM 2243 C CA . SER A 1 295 ? -10.07 -7.379 -5.863 1 98.44 295 SER A CA 1
ATOM 2244 C C . SER A 1 295 ? -11.398 -7.52 -6.586 1 98.44 295 SER A C 1
ATOM 2246 O O . SER A 1 295 ? -12.461 -7.285 -6.004 1 98.44 295 SER A O 1
ATOM 2248 N N . GLU A 1 296 ? -11.414 -7.938 -7.844 1 98.06 296 GLU A N 1
ATOM 2249 C CA . GLU A 1 296 ? -12.641 -8.109 -8.617 1 98.06 296 GLU A CA 1
ATOM 2250 C C . GLU A 1 296 ? -13.5 -9.227 -8.047 1 98.06 296 GLU A C 1
ATOM 2252 O O . GLU A 1 296 ? -14.734 -9.125 -8.023 1 98.06 296 GLU A O 1
ATOM 2257 N N . LEU A 1 297 ? -12.844 -10.273 -7.691 1 98.38 297 LEU A N 1
ATOM 2258 C CA . LEU A 1 297 ? -13.578 -11.367 -7.059 1 98.38 297 LEU A CA 1
ATOM 2259 C C . LEU A 1 297 ? -14.266 -10.898 -5.781 1 98.38 297 LEU A C 1
ATOM 2261 O O . LEU A 1 297 ? -15.414 -11.25 -5.527 1 98.38 297 LEU A O 1
ATOM 2265 N N . GLY A 1 298 ? -13.531 -10.125 -4.949 1 98.62 298 GLY A N 1
ATOM 2266 C CA . GLY A 1 298 ? -14.141 -9.555 -3.754 1 98.62 298 GLY A CA 1
ATOM 2267 C C . GLY A 1 298 ? -15.336 -8.68 -4.055 1 98.62 298 GLY A C 1
ATOM 2268 O O . GLY A 1 298 ? -16.391 -8.828 -3.441 1 98.62 298 GLY A O 1
ATOM 2269 N N . LEU A 1 299 ? -15.148 -7.785 -5.016 1 97.81 299 LEU A N 1
ATOM 2270 C CA . LEU A 1 299 ? -16.219 -6.875 -5.406 1 97.81 299 LEU A CA 1
ATOM 2271 C C . LEU A 1 299 ? -17.469 -7.645 -5.836 1 97.81 299 LEU A C 1
ATOM 2273 O O . LEU A 1 299 ? -18.578 -7.332 -5.398 1 97.81 299 LEU A O 1
ATOM 2277 N N . LEU A 1 300 ? -17.312 -8.625 -6.688 1 98.19 300 LEU A N 1
ATOM 2278 C CA . LEU A 1 300 ? -18.422 -9.43 -7.188 1 98.19 300 LEU A CA 1
ATOM 2279 C C . LEU A 1 300 ? -19.156 -10.117 -6.035 1 98.19 300 LEU A C 1
ATOM 2281 O O . LEU A 1 300 ? -20.391 -10.211 -6.047 1 98.19 300 LEU A O 1
ATOM 2285 N N . ALA A 1 301 ? -18.453 -10.562 -5.047 1 98.44 301 ALA A N 1
ATOM 2286 C CA . ALA A 1 301 ? -19.031 -11.328 -3.949 1 98.44 301 ALA A CA 1
ATOM 2287 C C . ALA A 1 301 ? -19.484 -10.414 -2.816 1 98.44 301 ALA A C 1
ATOM 2289 O O . ALA A 1 301 ? -19.953 -10.883 -1.778 1 98.44 301 ALA A O 1
ATOM 2290 N N . GLY A 1 302 ? -19.266 -9.055 -2.932 1 98.06 302 GLY A N 1
ATOM 2291 C CA . GLY A 1 302 ? -19.641 -8.102 -1.901 1 98.06 302 GLY A CA 1
ATOM 2292 C C . GLY A 1 302 ? -18.688 -8.062 -0.734 1 98.06 302 GLY A C 1
ATOM 2293 O O . GLY A 1 302 ? -19.062 -7.703 0.383 1 98.06 302 GLY A O 1
ATOM 2294 N N . VAL A 1 303 ? -17.484 -8.508 -0.934 1 98.44 303 VAL A N 1
ATOM 2295 C CA . VAL A 1 303 ? -16.438 -8.492 0.089 1 98.44 303 VAL A CA 1
ATOM 2296 C C . VAL A 1 303 ? -15.5 -7.309 -0.145 1 98.44 303 VAL A C 1
ATOM 2298 O O . VAL A 1 303 ? -14.812 -7.246 -1.167 1 98.44 303 VAL A O 1
ATOM 2301 N N . PRO A 1 304 ? -15.43 -6.355 0.798 1 96.88 304 PRO A N 1
ATOM 2302 C CA . PRO A 1 304 ? -14.531 -5.215 0.612 1 96.88 304 PRO A CA 1
ATOM 2303 C C . PRO A 1 304 ? -13.055 -5.621 0.634 1 96.88 304 PRO A C 1
ATOM 2305 O O . PRO A 1 304 ? -12.656 -6.449 1.453 1 96.88 304 PRO A O 1
ATOM 2308 N N . THR A 1 305 ? -12.312 -5.105 -0.355 1 97.69 305 THR A N 1
ATOM 2309 C CA . THR A 1 305 ? -10.867 -5.32 -0.41 1 97.69 305 THR A CA 1
ATOM 2310 C C . THR A 1 305 ? -10.125 -3.986 -0.416 1 97.69 305 THR A C 1
ATOM 2312 O O . THR A 1 305 ? -9.266 -3.754 -1.268 1 97.69 305 THR A O 1
ATOM 2315 N N . LYS A 1 306 ? -10.344 -3.16 0.594 1 95.25 306 LYS A N 1
ATOM 2316 C CA . LYS A 1 306 ? -9.859 -1.784 0.631 1 95.25 306 LYS A CA 1
ATOM 2317 C C . LYS A 1 306 ? -8.336 -1.738 0.606 1 95.25 306 LYS A C 1
ATOM 2319 O O . LYS A 1 306 ? -7.746 -0.918 -0.101 1 95.25 306 LYS A O 1
ATOM 2324 N N . CYS A 1 307 ? -7.703 -2.572 1.356 1 96.38 307 CYS A N 1
ATOM 2325 C CA . CYS A 1 307 ? -6.246 -2.584 1.42 1 96.38 307 CYS A CA 1
ATOM 2326 C C . CYS A 1 307 ? -5.645 -3.023 0.09 1 96.38 307 CYS A C 1
ATOM 2328 O O . CYS A 1 307 ? -4.68 -2.424 -0.39 1 96.38 307 CYS A O 1
ATOM 2330 N N . ILE A 1 308 ? -6.227 -4.016 -0.484 1 98.25 308 ILE A N 1
ATOM 2331 C CA . ILE A 1 308 ? -5.762 -4.508 -1.775 1 98.25 308 ILE A CA 1
ATOM 2332 C C . ILE A 1 308 ? -5.945 -3.426 -2.838 1 98.25 308 ILE A C 1
ATOM 2334 O O . ILE A 1 308 ? -5.043 -3.178 -3.641 1 98.25 308 ILE A O 1
ATOM 2338 N N . ASP A 1 309 ? -7.051 -2.768 -2.764 1 97.38 309 ASP A N 1
ATOM 2339 C CA . ASP A 1 309 ? -7.324 -1.686 -3.705 1 97.38 309 ASP A CA 1
ATOM 2340 C C . ASP A 1 309 ? -6.301 -0.562 -3.562 1 97.38 309 ASP A C 1
ATOM 2342 O O . ASP A 1 309 ? -5.871 0.025 -4.559 1 97.38 309 ASP A O 1
ATOM 2346 N N . THR A 1 310 ? -5.922 -0.346 -2.344 1 96.25 310 THR A N 1
ATOM 2347 C CA . THR A 1 310 ? -4.93 0.682 -2.055 1 96.25 310 THR A CA 1
ATOM 2348 C C . THR A 1 310 ? -3.6 0.353 -2.725 1 96.25 310 THR A C 1
ATOM 2350 O O . THR A 1 310 ? -2.955 1.231 -3.301 1 96.25 310 THR A O 1
ATOM 2353 N N . MET A 1 311 ? -3.219 -0.834 -2.674 1 97.56 311 MET A N 1
ATOM 2354 C CA . MET A 1 311 ? -1.979 -1.267 -3.314 1 97.56 311 MET A CA 1
ATOM 2355 C C . MET A 1 311 ? -2.051 -1.073 -4.824 1 97.56 311 MET A C 1
ATOM 2357 O O . MET A 1 311 ? -1.083 -0.63 -5.445 1 97.56 311 MET A O 1
ATOM 2361 N N . ILE A 1 312 ? -3.215 -1.407 -5.398 1 97.75 312 ILE A N 1
ATOM 2362 C CA . ILE A 1 312 ? -3.402 -1.296 -6.84 1 97.75 312 ILE A CA 1
ATOM 2363 C C . ILE A 1 312 ? -3.285 0.167 -7.266 1 97.75 312 ILE A C 1
ATOM 2365 O O . ILE A 1 312 ? -2.604 0.483 -8.242 1 97.75 312 ILE A O 1
ATOM 2369 N N . ILE A 1 313 ? -3.854 1.049 -6.5 1 95.62 313 ILE A N 1
ATOM 2370 C CA . ILE A 1 313 ? -3.846 2.473 -6.812 1 95.62 313 ILE A CA 1
ATOM 2371 C C . ILE A 1 313 ? -2.416 3.008 -6.754 1 95.62 313 ILE A C 1
ATOM 2373 O O . ILE A 1 313 ? -1.946 3.65 -7.695 1 95.62 313 ILE A O 1
ATOM 2377 N N . LEU A 1 314 ? -1.693 2.686 -5.68 1 95.38 314 LEU A N 1
ATOM 2378 C CA . LEU A 1 314 ? -0.34 3.197 -5.496 1 95.38 314 LEU A CA 1
ATOM 2379 C C . LEU A 1 314 ? 0.595 2.658 -6.574 1 95.38 314 LEU A C 1
ATOM 2381 O O . LEU A 1 314 ? 1.399 3.406 -7.137 1 95.38 314 LEU A O 1
ATOM 2385 N N . ALA A 1 315 ? 0.46 1.438 -6.852 1 96.56 315 ALA A N 1
ATOM 2386 C CA . ALA A 1 315 ? 1.299 0.838 -7.887 1 96.56 315 ALA A CA 1
ATOM 2387 C C . ALA A 1 315 ? 1.01 1.455 -9.25 1 96.56 315 ALA A C 1
ATOM 2389 O O . ALA A 1 315 ? 1.926 1.674 -10.047 1 96.56 315 ALA A O 1
ATOM 2390 N N . SER A 1 316 ? -0.278 1.693 -9.547 1 95.25 316 SER A N 1
ATOM 2391 C CA . SER A 1 316 ? -0.656 2.299 -10.82 1 95.25 316 SER A CA 1
ATOM 2392 C C . SER A 1 316 ? -0.068 3.699 -10.961 1 95.25 316 SER A C 1
ATOM 2394 O O . SER A 1 316 ? 0.408 4.074 -12.031 1 95.25 316 SER A O 1
ATOM 2396 N N . ILE A 1 317 ? -0.039 4.445 -9.898 1 90.19 317 ILE A N 1
ATOM 2397 C CA . ILE A 1 317 ? 0.535 5.785 -9.898 1 90.19 317 ILE A CA 1
ATOM 2398 C C . ILE A 1 317 ? 2.035 5.703 -10.172 1 90.19 317 ILE A C 1
ATOM 2400 O O . ILE A 1 317 ? 2.551 6.398 -11.047 1 90.19 317 ILE A O 1
ATOM 2404 N N . LEU A 1 318 ? 2.68 4.82 -9.508 1 92.25 318 LEU A N 1
ATOM 2405 C CA . LEU A 1 318 ? 4.133 4.699 -9.57 1 92.25 318 LEU A CA 1
ATOM 2406 C C . LEU A 1 318 ? 4.586 4.297 -10.969 1 92.25 318 LEU A C 1
ATOM 2408 O O . LEU A 1 318 ? 5.605 4.785 -11.461 1 92.25 318 LEU A O 1
ATOM 2412 N N . THR A 1 319 ? 3.781 3.467 -11.594 1 91.69 319 THR A N 1
ATOM 2413 C CA . THR A 1 319 ? 4.227 2.914 -12.867 1 91.69 319 THR A CA 1
ATOM 2414 C C . THR A 1 319 ? 3.617 3.686 -14.031 1 91.69 319 THR A C 1
ATOM 2416 O O . THR A 1 319 ? 4.047 3.531 -15.18 1 91.69 319 THR A O 1
ATOM 2419 N N . GLY A 1 320 ? 2.594 4.469 -13.711 1 89.81 320 GLY A N 1
ATOM 2420 C CA . GLY A 1 320 ? 1.892 5.176 -14.766 1 89.81 320 GLY A CA 1
ATOM 2421 C C . GLY A 1 320 ? 1.016 4.27 -15.609 1 89.81 320 GLY A C 1
ATOM 2422 O O . GLY A 1 320 ? 0.684 4.605 -16.75 1 89.81 320 GLY A O 1
ATOM 2423 N N . THR A 1 321 ? 0.704 3.094 -15.047 1 93.25 321 THR A N 1
ATOM 2424 C CA . THR A 1 321 ? -0.096 2.104 -15.766 1 93.25 321 THR A CA 1
ATOM 2425 C C . THR A 1 321 ? -1.424 1.867 -15.047 1 93.25 321 THR A C 1
ATOM 2427 O O . THR A 1 321 ? -1.459 1.711 -13.828 1 93.25 321 THR A O 1
ATOM 2430 N N . ASN A 1 322 ? -2.471 1.92 -15.781 1 94.94 322 ASN A N 1
ATOM 2431 C CA . ASN A 1 322 ? -3.762 1.51 -15.242 1 94.94 322 ASN A CA 1
ATOM 2432 C C . ASN A 1 322 ? -3.865 -0.008 -15.125 1 94.94 322 ASN A C 1
ATOM 2434 O O . ASN A 1 322 ? -4.309 -0.678 -16.062 1 94.94 322 ASN A O 1
ATOM 2438 N N . TYR A 1 323 ? -3.596 -0.545 -13.977 1 95.62 323 TYR A N 1
ATOM 2439 C CA . TYR A 1 323 ? -3.486 -1.989 -13.797 1 95.62 323 TYR A CA 1
ATOM 2440 C C . TYR A 1 323 ? -4.859 -2.648 -13.828 1 95.62 323 TYR A C 1
ATOM 2442 O O . TYR A 1 323 ? -4.984 -3.824 -14.172 1 95.62 323 TYR A O 1
ATOM 2450 N N . ARG A 1 324 ? -5.891 -1.896 -13.531 1 95.19 324 ARG A N 1
ATOM 2451 C CA . ARG A 1 324 ? -7.234 -2.457 -13.594 1 95.19 324 ARG A CA 1
ATOM 2452 C C . ARG A 1 324 ? -7.672 -2.664 -15.039 1 95.19 324 ARG A C 1
ATOM 2454 O O . ARG A 1 324 ? -8.531 -3.506 -15.32 1 95.19 324 ARG A O 1
ATOM 2461 N N . ALA A 1 325 ? -7.066 -1.925 -15.898 1 93.81 325 ALA A N 1
ATOM 2462 C CA . ALA A 1 325 ? -7.406 -2.035 -17.312 1 93.81 325 ALA A CA 1
ATOM 2463 C C . ALA A 1 325 ? -6.523 -3.068 -18.016 1 93.81 325 ALA A C 1
ATOM 2465 O O . ALA A 1 325 ? -6.961 -3.73 -18.953 1 93.81 325 ALA A O 1
ATOM 2466 N N . THR A 1 326 ? -5.324 -3.244 -17.5 1 91.62 326 THR A N 1
ATOM 2467 C CA . THR A 1 326 ? -4.352 -4.02 -18.266 1 91.62 326 THR A CA 1
ATOM 2468 C C . THR A 1 326 ? -4.133 -5.387 -17.625 1 91.62 326 THR A C 1
ATOM 2470 O O . THR A 1 326 ? -3.566 -6.289 -18.25 1 91.62 326 THR A O 1
ATOM 2473 N N . GLY A 1 327 ? -4.602 -5.559 -16.344 1 92.88 327 GLY A N 1
ATOM 2474 C CA . GLY A 1 327 ? -4.336 -6.797 -15.641 1 92.88 327 GLY A CA 1
ATOM 2475 C C . GLY A 1 327 ? -5.387 -7.863 -15.891 1 92.88 327 GLY A C 1
ATOM 2476 O O . GLY A 1 327 ? -6.188 -7.75 -16.812 1 92.88 327 GLY A O 1
ATOM 2477 N N . ASN A 1 328 ? -5.227 -8.977 -15.156 1 94.25 328 ASN A N 1
ATOM 2478 C CA . ASN A 1 328 ? -6.227 -10.039 -15.172 1 94.25 328 ASN A CA 1
ATOM 2479 C C . ASN A 1 328 ? -7.512 -9.609 -14.469 1 94.25 328 ASN A C 1
ATOM 2481 O O . ASN A 1 328 ? -7.492 -9.266 -13.281 1 94.25 328 ASN A O 1
ATOM 2485 N N . THR A 1 329 ? -8.562 -9.57 -15.227 1 95.69 329 THR A N 1
ATOM 2486 C CA . THR A 1 329 ? -9.891 -9.227 -14.734 1 95.69 329 THR A CA 1
ATOM 2487 C C . THR A 1 329 ? -10.891 -10.336 -15.047 1 95.69 329 THR A C 1
ATOM 2489 O O . THR A 1 329 ? -10.57 -11.273 -15.781 1 95.69 329 THR A O 1
ATOM 2492 N N . LEU A 1 330 ? -12.031 -10.211 -14.438 1 96.44 330 LEU A N 1
ATOM 2493 C CA . LEU A 1 330 ? -13.094 -11.141 -14.805 1 96.44 330 LEU A CA 1
ATOM 2494 C C . LEU A 1 330 ? -13.43 -11.031 -16.297 1 96.44 330 LEU A C 1
ATOM 2496 O O . LEU A 1 330 ? -13.672 -12.039 -16.953 1 96.44 330 LEU A O 1
ATOM 2500 N N . LYS A 1 331 ? -13.289 -9.836 -16.797 1 94.81 331 LYS A N 1
ATOM 2501 C CA . LYS A 1 331 ? -13.531 -9.617 -18.219 1 94.81 331 LYS A CA 1
ATOM 2502 C C . LYS A 1 331 ? -12.477 -10.32 -19.062 1 94.81 331 LYS A C 1
ATOM 2504 O O . LYS A 1 331 ? -12.812 -10.984 -20.047 1 94.81 331 LYS A O 1
ATOM 2509 N N . SER A 1 332 ? -11.234 -10.219 -18.719 1 92.44 332 SER A N 1
ATOM 2510 C CA . SER A 1 332 ? -10.156 -10.828 -19.484 1 92.44 332 SER A CA 1
ATOM 2511 C C . SER A 1 332 ? -10.227 -12.352 -19.438 1 92.44 332 SER A C 1
ATOM 2513 O O . SER A 1 332 ? -9.641 -13.031 -20.281 1 92.44 332 SER A O 1
ATOM 2515 N N . LEU A 1 333 ? -10.992 -12.867 -18.453 1 92.69 333 LEU A N 1
ATOM 2516 C CA . LEU A 1 333 ? -11.164 -14.305 -18.328 1 92.69 333 LEU A CA 1
ATOM 2517 C C . LEU A 1 333 ? -12.492 -14.75 -18.938 1 92.69 333 LEU A C 1
ATOM 2519 O O . LEU A 1 333 ? -12.891 -15.906 -18.797 1 92.69 333 LEU A O 1
ATOM 2523 N N . GLY A 1 334 ? -13.234 -13.797 -19.578 1 90.81 334 GLY A N 1
ATOM 2524 C CA . GLY A 1 334 ? -14.5 -14.117 -20.203 1 90.81 334 GLY A CA 1
ATOM 2525 C C . GLY A 1 334 ? -15.656 -14.203 -19.219 1 90.81 334 GLY A C 1
ATOM 2526 O O . GLY A 1 334 ? -16.672 -14.852 -19.5 1 90.81 334 GLY A O 1
ATOM 2527 N N . LEU A 1 335 ? -15.484 -13.508 -18.031 1 94.31 335 LEU A N 1
ATOM 2528 C CA . LEU A 1 335 ? -16.469 -13.648 -16.969 1 94.31 335 LEU A CA 1
ATOM 2529 C C . LEU A 1 335 ? -17 -12.281 -16.531 1 94.31 335 LEU A C 1
ATOM 2531 O O . LEU A 1 335 ? -17.281 -12.07 -15.359 1 94.31 335 LEU A O 1
ATOM 2535 N N . GLU A 1 336 ? -17.078 -11.352 -17.391 1 92.19 336 GLU A N 1
ATOM 2536 C CA . GLU A 1 336 ? -17.453 -9.969 -17.109 1 92.19 336 GLU A CA 1
ATOM 2537 C C . GLU A 1 336 ? -18.844 -9.883 -16.484 1 92.19 336 GLU A C 1
ATOM 2539 O O . GLU A 1 336 ? -19.062 -9.062 -15.586 1 92.19 336 GLU A O 1
ATOM 2544 N N . ARG A 1 337 ? -19.844 -10.742 -16.781 1 93.06 337 ARG A N 1
ATOM 2545 C CA . ARG A 1 337 ? -21.203 -10.68 -16.266 1 93.06 337 ARG A CA 1
ATOM 2546 C C . ARG A 1 337 ? -21.547 -11.914 -15.445 1 93.06 337 ARG A C 1
ATOM 2548 O O . ARG A 1 337 ? -22.719 -12.242 -15.258 1 93.06 337 ARG A O 1
ATOM 2555 N N . ALA A 1 338 ? -20.516 -12.539 -15.086 1 95.56 338 ALA A N 1
ATOM 2556 C CA . ALA A 1 338 ? -20.75 -13.789 -14.359 1 95.56 338 ALA A CA 1
ATOM 2557 C C . ALA A 1 338 ? -21.203 -13.523 -12.93 1 95.56 338 ALA A C 1
ATOM 2559 O O . ALA A 1 338 ? -20.859 -12.492 -12.344 1 95.56 338 ALA A O 1
ATOM 2560 N N . THR A 1 339 ? -22 -14.391 -12.398 1 97.19 339 THR A N 1
ATOM 2561 C CA . THR A 1 339 ? -22.312 -14.43 -10.977 1 97.19 339 THR A CA 1
ATOM 2562 C C . THR A 1 339 ? -21.234 -15.172 -10.195 1 97.19 339 THR A C 1
ATOM 2564 O O . THR A 1 339 ? -20.328 -15.773 -10.789 1 97.19 339 THR A O 1
ATOM 2567 N N . VAL A 1 340 ? -21.297 -15.086 -8.906 1 97.5 340 VAL A N 1
ATOM 2568 C CA . VAL A 1 340 ? -20.344 -15.789 -8.047 1 97.5 340 VAL A CA 1
ATOM 2569 C C . VAL A 1 340 ? -20.375 -17.281 -8.367 1 97.5 340 VAL A C 1
ATOM 2571 O O . VAL A 1 340 ? -19.312 -17.906 -8.508 1 97.5 340 VAL A O 1
ATOM 2574 N N . GLU A 1 341 ? -21.547 -17.844 -8.586 1 96.44 341 GLU A N 1
ATOM 2575 C CA . GLU A 1 341 ? -21.719 -19.266 -8.883 1 96.44 341 GLU A CA 1
ATOM 2576 C C . GLU A 1 341 ? -21.094 -19.625 -10.234 1 96.44 341 GLU A C 1
ATOM 2578 O O . GLU A 1 341 ? -20.484 -20.688 -10.391 1 96.44 341 GLU A O 1
ATOM 2583 N N . GLU A 1 342 ? -21.25 -18.766 -11.102 1 95.44 342 GLU A N 1
ATOM 2584 C CA . GLU A 1 342 ? -20.703 -19 -12.438 1 95.44 342 GLU A CA 1
ATOM 2585 C C . GLU A 1 342 ? -19.188 -18.922 -12.43 1 95.44 342 GLU A C 1
ATOM 2587 O O . GLU A 1 342 ? -18.516 -19.672 -13.148 1 95.44 342 GLU A O 1
ATOM 2592 N N . VAL A 1 343 ? -18.656 -18.047 -11.625 1 96.06 343 VAL A N 1
ATOM 2593 C CA . VAL A 1 343 ? -17.203 -17.969 -11.477 1 96.06 343 VAL A CA 1
ATOM 2594 C C . VAL A 1 343 ? -16.672 -19.25 -10.867 1 96.06 343 VAL A C 1
ATOM 2596 O O . VAL A 1 343 ? -15.695 -19.828 -11.359 1 96.06 343 VAL A O 1
ATOM 2599 N N . ILE A 1 344 ? -17.375 -19.75 -9.836 1 95.06 344 ILE A N 1
ATOM 2600 C CA . ILE A 1 344 ? -16.984 -21 -9.18 1 95.06 344 ILE A CA 1
ATOM 2601 C C . ILE A 1 344 ? -16.969 -22.141 -10.188 1 95.06 344 ILE A C 1
ATOM 2603 O O . ILE A 1 344 ? -16.031 -22.922 -10.242 1 95.06 344 ILE A O 1
ATOM 2607 N N . ARG A 1 345 ? -17.922 -22.172 -11 1 92.38 345 ARG A N 1
ATOM 2608 C CA . ARG A 1 345 ? -18.031 -23.219 -12.008 1 92.38 345 ARG A CA 1
ATOM 2609 C C . ARG A 1 345 ? -16.938 -23.094 -13.055 1 92.38 345 ARG A C 1
ATOM 2611 O O . ARG A 1 345 ? -16.328 -24.094 -13.445 1 92.38 345 ARG A O 1
ATOM 2618 N N . ALA A 1 346 ? -16.703 -21.891 -13.508 1 91.44 346 ALA A N 1
ATOM 2619 C CA . ALA A 1 346 ? -15.695 -21.641 -14.539 1 91.44 346 ALA A CA 1
ATOM 2620 C C . ALA A 1 346 ? -14.297 -22.031 -14.055 1 91.44 346 ALA A C 1
ATOM 2622 O O . ALA A 1 346 ? -13.508 -22.609 -14.812 1 91.44 346 ALA A O 1
ATOM 2623 N N . PHE A 1 347 ? -14.047 -21.797 -12.805 1 93.75 347 PHE A N 1
ATOM 2624 C CA . PHE A 1 347 ? -12.727 -22.078 -12.25 1 93.75 347 PHE A CA 1
ATOM 2625 C C . PHE A 1 347 ? -12.57 -23.562 -11.922 1 93.75 347 PHE A C 1
ATOM 2627 O O . PHE A 1 347 ? -11.477 -24 -11.562 1 93.75 347 PHE A O 1
ATOM 2634 N N . ARG A 1 348 ? -13.617 -24.328 -12.133 1 89.75 348 ARG A N 1
ATOM 2635 C CA . ARG A 1 348 ? -13.555 -25.781 -12.031 1 89.75 348 ARG A CA 1
ATOM 2636 C C . ARG A 1 348 ? -13.539 -26.422 -13.414 1 89.75 348 ARG A C 1
ATOM 2638 O O . ARG A 1 348 ? -13.438 -27.656 -13.531 1 89.75 348 ARG A O 1
ATOM 2645 N N . GLY A 1 349 ? -13.609 -25.578 -14.453 1 80.94 349 GLY A N 1
ATOM 2646 C CA . GLY A 1 349 ? -13.594 -26.078 -15.82 1 80.94 349 GLY A CA 1
ATOM 2647 C C . GLY A 1 349 ? -14.977 -26.328 -16.375 1 80.94 349 GLY A C 1
ATOM 2648 O O . GLY A 1 349 ? -15.125 -26.969 -17.422 1 80.94 349 GLY A O 1
ATOM 2649 N N . GLY A 1 350 ? -15.938 -25.859 -15.633 1 70.56 350 GLY A N 1
ATOM 2650 C CA . GLY A 1 350 ? -17.297 -26.031 -16.109 1 70.56 350 GLY A CA 1
ATOM 2651 C C . GLY A 1 350 ? -17.828 -24.828 -16.875 1 70.56 350 GLY A C 1
ATOM 2652 O O . GLY A 1 350 ? -17.281 -23.734 -16.766 1 70.56 350 GLY A O 1
ATOM 2653 N N . ASP A 1 351 ? -18.672 -25.25 -17.906 1 65.31 351 ASP A N 1
ATOM 2654 C CA . ASP A 1 351 ? -19.328 -24.203 -18.688 1 65.31 351 ASP A CA 1
ATOM 2655 C C . ASP A 1 351 ? -20.359 -23.469 -17.828 1 65.31 351 ASP A C 1
ATOM 2657 O O . ASP A 1 351 ? -20.969 -24.062 -16.938 1 65.31 351 ASP A O 1
ATOM 2661 N N . MET B 1 1 ? 5.473 48.719 24.125 1 61.44 1 MET B N 1
ATOM 2662 C CA . MET B 1 1 ? 5.785 47.281 24.312 1 61.44 1 MET B CA 1
ATOM 2663 C C . MET B 1 1 ? 4.512 46.469 24.484 1 61.44 1 MET B C 1
ATOM 2665 O O . MET B 1 1 ? 3.639 46.844 25.266 1 61.44 1 MET B O 1
ATOM 2669 N N . SER B 1 2 ? 4.141 45.5 23.391 1 78.94 2 SER B N 1
ATOM 2670 C CA . SER B 1 2 ? 2.914 44.719 23.484 1 78.94 2 SER B CA 1
ATOM 2671 C C . SER B 1 2 ? 3.174 43.375 24.125 1 78.94 2 SER B C 1
ATOM 2673 O O . SER B 1 2 ? 4.27 42.812 24.016 1 78.94 2 SER B O 1
ATOM 2675 N N . SER B 1 3 ? 2.34 42.969 25.078 1 88.44 3 SER B N 1
ATOM 2676 C CA . SER B 1 3 ? 2.4 41.656 25.672 1 88.44 3 SER B CA 1
ATOM 2677 C C . SER B 1 3 ? 1.771 40.594 24.766 1 88.44 3 SER B C 1
ATOM 2679 O O . SER B 1 3 ? 0.612 40.719 24.359 1 88.44 3 SER B O 1
ATOM 2681 N N . ILE B 1 4 ? 2.576 39.625 24.359 1 95.19 4 ILE B N 1
ATOM 2682 C CA . ILE B 1 4 ? 2.15 38.594 23.438 1 95.19 4 ILE B CA 1
ATOM 2683 C C . ILE B 1 4 ? 2.193 37.219 24.125 1 95.19 4 ILE B C 1
ATOM 2685 O O . ILE B 1 4 ? 3.174 36.906 24.797 1 95.19 4 ILE B O 1
ATOM 2689 N N . GLY B 1 5 ? 1.14 36.531 24.062 1 96.25 5 GLY B N 1
ATOM 2690 C CA . GLY B 1 5 ? 1.091 35.156 24.594 1 96.25 5 GLY B CA 1
ATOM 2691 C C . GLY B 1 5 ? 1.32 34.094 23.531 1 96.25 5 GLY B C 1
ATOM 2692 O O . GLY B 1 5 ? 0.905 34.281 22.375 1 96.25 5 GLY B O 1
ATOM 2693 N N . ILE B 1 6 ? 1.989 33 23.922 1 96.81 6 ILE B N 1
ATOM 2694 C CA . ILE B 1 6 ? 2.189 31.812 23.078 1 96.81 6 ILE B CA 1
ATOM 2695 C C . ILE B 1 6 ? 1.79 30.562 23.844 1 96.81 6 ILE B C 1
ATOM 2697 O O . ILE B 1 6 ? 2.361 30.25 24.891 1 96.81 6 ILE B O 1
ATOM 2701 N N . ILE B 1 7 ? 0.814 29.906 23.297 1 96.44 7 ILE B N 1
ATOM 2702 C CA . ILE B 1 7 ? 0.452 28.609 23.859 1 96.44 7 ILE B CA 1
ATOM 2703 C C . ILE B 1 7 ? 1.235 27.5 23.156 1 96.44 7 ILE B C 1
ATOM 2705 O O . ILE B 1 7 ? 1.059 27.281 21.953 1 96.44 7 ILE B O 1
ATOM 2709 N N . GLY B 1 8 ? 2.045 26.781 23.875 1 95.12 8 GLY B N 1
ATOM 2710 C CA . 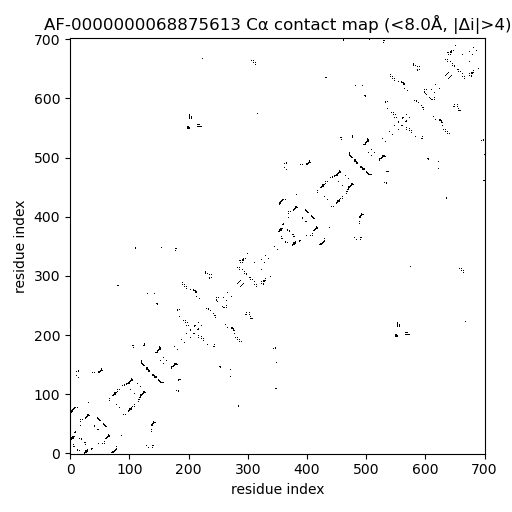GLY B 1 8 ? 2.869 25.719 23.328 1 95.12 8 GLY B CA 1
ATOM 2711 C C . GLY B 1 8 ? 4.355 25.953 23.516 1 95.12 8 GLY B C 1
ATOM 2712 O O . GLY B 1 8 ? 4.871 27.016 23.141 1 95.12 8 GLY B O 1
ATOM 2713 N N . ALA B 1 9 ? 4.992 25 24 1 94.19 9 ALA B N 1
ATOM 2714 C CA . ALA B 1 9 ? 6.426 25.078 24.266 1 94.19 9 ALA B CA 1
ATOM 2715 C C . ALA B 1 9 ? 7.195 24.016 23.469 1 94.19 9 ALA B C 1
ATOM 2717 O O . ALA B 1 9 ? 8.023 23.297 24.031 1 94.19 9 ALA B O 1
ATOM 2718 N N . GLY B 1 10 ? 6.84 23.906 22.234 1 93.19 10 GLY B N 1
ATOM 2719 C CA . GLY B 1 10 ? 7.566 23.078 21.297 1 93.19 10 GLY B CA 1
ATOM 2720 C C . GLY B 1 10 ? 8.461 23.875 20.359 1 93.19 10 GLY B C 1
ATOM 2721 O O . GLY B 1 10 ? 8.781 25.031 20.625 1 93.19 10 GLY B O 1
ATOM 2722 N N . ASN B 1 11 ? 8.875 23.219 19.266 1 92.62 11 ASN B N 1
ATOM 2723 C CA . ASN B 1 11 ? 9.797 23.812 18.312 1 92.62 11 ASN B CA 1
ATOM 2724 C C . ASN B 1 11 ? 9.281 25.156 17.797 1 92.62 11 ASN B C 1
ATOM 2726 O O . ASN B 1 11 ? 9.984 26.156 17.859 1 92.62 11 ASN B O 1
ATOM 2730 N N . VAL B 1 12 ? 8.039 25.141 17.375 1 94.75 12 VAL B N 1
ATOM 2731 C CA . VAL B 1 12 ? 7.461 26.328 16.766 1 94.75 12 VAL B CA 1
ATOM 2732 C C . VAL B 1 12 ? 7.211 27.391 17.844 1 94.75 12 VAL B C 1
ATOM 2734 O O . VAL B 1 12 ? 7.445 28.578 17.625 1 94.75 12 VAL B O 1
ATOM 2737 N N . GLY B 1 13 ? 6.742 26.953 19.016 1 96.19 13 GLY B N 1
ATOM 2738 C CA . GLY B 1 13 ? 6.535 27.875 20.109 1 96.19 13 GLY B CA 1
ATOM 2739 C C . GLY B 1 13 ? 7.801 28.594 20.547 1 96.19 13 GLY B C 1
ATOM 2740 O O . GLY B 1 13 ? 7.801 29.812 20.719 1 96.19 13 GLY B O 1
ATOM 2741 N N . PHE B 1 14 ? 8.883 27.828 20.609 1 96.12 14 PHE B N 1
ATOM 2742 C CA . PHE B 1 14 ? 10.164 28.406 20.984 1 96.12 14 PHE B CA 1
ATOM 2743 C C . PHE B 1 14 ? 10.656 29.375 19.922 1 96.12 14 PHE B C 1
ATOM 2745 O O . PHE B 1 14 ? 11.141 30.469 20.25 1 96.12 14 PHE B O 1
ATOM 2752 N N . ALA B 1 15 ? 10.516 28.969 18.703 1 96.62 15 ALA B N 1
ATOM 2753 C CA . ALA B 1 15 ? 10.961 29.828 17.609 1 96.62 15 ALA B CA 1
ATOM 2754 C C . ALA B 1 15 ? 10.18 31.141 17.578 1 96.62 15 ALA B C 1
ATOM 2756 O O . ALA B 1 15 ? 10.758 32.219 17.406 1 96.62 15 ALA B O 1
ATOM 2757 N N . LEU B 1 16 ? 8.922 31.047 17.797 1 97.12 16 LEU B N 1
ATOM 2758 C CA . LEU B 1 16 ? 8.062 32.219 17.875 1 97.12 16 LEU B CA 1
ATOM 2759 C C . LEU B 1 16 ? 8.461 33.125 19.047 1 97.12 16 LEU B C 1
ATOM 2761 O O . LEU B 1 16 ? 8.516 34.344 18.906 1 97.12 16 LEU B O 1
ATOM 2765 N N . ALA B 1 17 ? 8.688 32.531 20.141 1 96.44 17 ALA B N 1
ATOM 2766 C CA . ALA B 1 17 ? 9.07 33.281 21.344 1 96.44 17 ALA B CA 1
ATOM 2767 C C . ALA B 1 17 ? 10.352 34.062 21.109 1 96.44 17 ALA B C 1
ATOM 2769 O O . ALA B 1 17 ? 10.422 35.25 21.438 1 96.44 17 ALA B O 1
ATOM 2770 N N . VAL B 1 18 ? 11.289 33.406 20.516 1 96.38 18 VAL B N 1
ATOM 2771 C CA . VAL B 1 18 ? 12.578 34.031 20.25 1 96.38 18 VAL B CA 1
ATOM 2772 C C . VAL B 1 18 ? 12.391 35.188 19.266 1 96.38 18 VAL B C 1
ATOM 2774 O O . VAL B 1 18 ? 12.906 36.281 19.484 1 96.38 18 VAL B O 1
ATOM 2777 N N . ASP B 1 19 ? 11.711 34.969 18.25 1 96.94 19 ASP B N 1
ATOM 2778 C CA . ASP B 1 19 ? 11.484 36 17.219 1 96.94 19 ASP B CA 1
ATOM 2779 C C . ASP B 1 19 ? 10.766 37.219 17.781 1 96.94 19 ASP B C 1
ATOM 2781 O O . ASP B 1 19 ? 11.211 38.344 17.594 1 96.94 19 ASP B O 1
ATOM 2785 N N . LEU B 1 20 ? 9.703 37.031 18.516 1 96.75 20 LEU B N 1
ATOM 2786 C CA . LEU B 1 20 ? 8.898 38.094 19.078 1 96.75 20 LEU B CA 1
ATOM 2787 C C . LEU B 1 20 ? 9.672 38.875 20.156 1 96.75 20 LEU B C 1
ATOM 2789 O O . LEU B 1 20 ? 9.562 40.094 20.25 1 96.75 20 LEU B O 1
ATOM 2793 N N . ALA B 1 21 ? 10.398 38.125 20.938 1 95.38 21 ALA B N 1
ATOM 2794 C CA . ALA B 1 21 ? 11.25 38.781 21.922 1 95.38 21 ALA B CA 1
ATOM 2795 C C . ALA B 1 21 ? 12.32 39.656 21.25 1 95.38 21 ALA B C 1
ATOM 2797 O O . ALA B 1 21 ? 12.609 40.75 21.688 1 95.38 21 ALA B O 1
ATOM 2798 N N . ASP B 1 22 ? 12.883 39.094 20.25 1 95.25 22 ASP B N 1
ATOM 2799 C CA . ASP B 1 22 ? 13.906 39.812 19.5 1 95.25 22 ASP B CA 1
ATOM 2800 C C . ASP B 1 22 ? 13.352 41.094 18.922 1 95.25 22 ASP B C 1
ATOM 2802 O O . ASP B 1 22 ? 14.102 42.062 18.719 1 95.25 22 ASP B O 1
ATOM 2806 N N . GLN B 1 23 ? 12.094 41.156 18.703 1 95.06 23 GLN B N 1
ATOM 2807 C CA . GLN B 1 23 ? 11.414 42.344 18.172 1 95.06 23 GLN B CA 1
ATOM 2808 C C . GLN B 1 23 ? 11.102 43.344 19.297 1 95.06 23 GLN B C 1
ATOM 2810 O O . GLN B 1 23 ? 10.586 44.438 19.031 1 95.06 23 GLN B O 1
ATOM 2815 N N . GLY B 1 24 ? 11.328 42.938 20.547 1 93.44 24 GLY B N 1
ATOM 2816 C CA . GLY B 1 24 ? 11.164 43.844 21.656 1 93.44 24 GLY B CA 1
ATOM 2817 C C . GLY B 1 24 ? 9.852 43.688 22.391 1 93.44 24 GLY B C 1
ATOM 2818 O O . GLY B 1 24 ? 9.492 44.5 23.234 1 93.44 24 GLY B O 1
ATOM 2819 N N . ASN B 1 25 ? 9.133 42.562 22.094 1 94.06 25 ASN B N 1
ATOM 2820 C CA . ASN B 1 25 ? 7.859 42.312 22.75 1 94.06 25 ASN B CA 1
ATOM 2821 C C . ASN B 1 25 ? 8.055 41.594 24.078 1 94.06 25 ASN B C 1
ATOM 2823 O O . ASN B 1 25 ? 9.062 40.906 24.281 1 94.06 25 ASN B O 1
ATOM 2827 N N . ASP B 1 26 ? 7.18 41.875 24.984 1 94.31 26 ASP B N 1
ATOM 2828 C CA . ASP B 1 26 ? 7.078 41.031 26.172 1 94.31 26 ASP B CA 1
ATOM 2829 C C . ASP B 1 26 ? 6.348 39.719 25.875 1 94.31 26 ASP B C 1
ATOM 2831 O O . ASP B 1 26 ? 5.156 39.75 25.562 1 94.31 26 ASP B O 1
ATOM 2835 N N . VAL B 1 27 ? 7.082 38.625 26 1 95 27 VAL B N 1
ATOM 2836 C CA . VAL B 1 27 ? 6.539 37.344 25.547 1 95 27 VAL B CA 1
ATOM 2837 C C . VAL B 1 27 ? 6.246 36.438 26.766 1 95 27 VAL B C 1
ATOM 2839 O O . VAL B 1 27 ? 7.09 36.312 27.656 1 95 27 VAL B O 1
ATOM 2842 N N . VAL B 1 28 ? 5.082 35.875 26.797 1 94.25 28 VAL B N 1
ATOM 2843 C CA . VAL B 1 28 ? 4.691 34.906 27.828 1 94.25 28 VAL B CA 1
ATOM 2844 C C . VAL B 1 28 ? 4.375 33.562 27.172 1 94.25 28 VAL B C 1
ATOM 2846 O O . VAL B 1 28 ? 3.453 33.469 26.359 1 94.25 28 VAL B O 1
ATOM 2849 N N . LEU B 1 29 ? 5.129 32.562 27.516 1 94.44 29 LEU B N 1
ATOM 2850 C CA . LEU B 1 29 ? 4.859 31.188 27.078 1 94.44 29 LEU B CA 1
ATOM 2851 C C . LEU B 1 29 ? 3.92 30.484 28.062 1 94.44 29 LEU B C 1
ATOM 2853 O O . LEU B 1 29 ? 4.203 30.422 29.25 1 94.44 29 LEU B O 1
ATOM 2857 N N . ARG B 1 30 ? 2.873 30 27.438 1 92.81 30 ARG B N 1
ATOM 2858 C CA . ARG B 1 30 ? 1.847 29.375 28.266 1 92.81 30 ARG B CA 1
ATOM 2859 C C . ARG B 1 30 ? 1.674 27.906 27.906 1 92.81 30 ARG B C 1
ATOM 2861 O O . ARG B 1 30 ? 1.742 27.531 26.734 1 92.81 30 ARG B O 1
ATOM 2868 N N . THR B 1 31 ? 1.47 27.078 28.906 1 90.12 31 THR B N 1
ATOM 2869 C CA . THR B 1 31 ? 1.221 25.656 28.703 1 90.12 31 THR B CA 1
ATOM 2870 C C . THR B 1 31 ? -0.04 25.219 29.438 1 90.12 31 THR B C 1
ATOM 2872 O O . THR B 1 31 ? -0.476 25.875 30.391 1 90.12 31 THR B O 1
ATOM 2875 N N . THR B 1 32 ? -0.636 24.266 28.875 1 84.62 32 THR B N 1
ATOM 2876 C CA . THR B 1 32 ? -1.812 23.703 29.531 1 84.62 32 THR B CA 1
ATOM 2877 C C . THR B 1 32 ? -1.4 22.766 30.656 1 84.62 32 THR B C 1
ATOM 2879 O O . THR B 1 32 ? -0.252 22.312 30.719 1 84.62 32 THR B O 1
ATOM 2882 N N . THR B 1 33 ? -2.432 22.562 31.562 1 77.94 33 THR B N 1
ATOM 2883 C CA . THR B 1 33 ? -2.186 21.672 32.688 1 77.94 33 THR B CA 1
ATOM 2884 C C . THR B 1 33 ? -1.824 20.266 32.188 1 77.94 33 THR B C 1
ATOM 2886 O O . THR B 1 33 ? -2.51 19.719 31.328 1 77.94 33 THR B O 1
ATOM 2889 N N . GLY B 1 34 ? -0.733 19.828 32.656 1 78.31 34 GLY B N 1
ATOM 2890 C CA . GLY B 1 34 ? -0.34 18.469 32.312 1 78.31 34 GLY B CA 1
ATOM 2891 C C . GLY B 1 34 ? 0.52 18.375 31.062 1 78.31 34 GLY B C 1
ATOM 2892 O O . GLY B 1 34 ? 1.021 17.297 30.719 1 78.31 34 GLY B O 1
ATOM 2893 N N . HIS B 1 35 ? 0.728 19.453 30.406 1 84.25 35 HIS B N 1
ATOM 2894 C CA . HIS B 1 35 ? 1.535 19.484 29.188 1 84.25 35 HIS B CA 1
ATOM 2895 C C . HIS B 1 35 ? 2.576 20.594 29.25 1 84.25 35 HIS B C 1
ATOM 2897 O O . HIS B 1 35 ? 2.486 21.578 28.516 1 84.25 35 HIS B O 1
ATOM 2903 N N . PRO B 1 36 ? 3.57 20.344 30.031 1 81.69 36 PRO B N 1
ATOM 2904 C CA . PRO B 1 36 ? 4.551 21.422 30.234 1 81.69 36 PRO B CA 1
ATOM 2905 C C . PRO B 1 36 ? 5.465 21.625 29.031 1 81.69 36 PRO B C 1
ATOM 2907 O O . PRO B 1 36 ? 6.133 22.656 28.938 1 81.69 36 PRO B O 1
ATOM 2910 N N . GLY B 1 37 ? 5.438 20.609 28.125 1 85.56 37 GLY B N 1
ATOM 2911 C CA . GLY B 1 37 ? 6.383 20.688 27.016 1 85.56 37 GLY B CA 1
ATOM 2912 C C . GLY B 1 37 ? 7.82 20.844 27.469 1 85.56 37 GLY B C 1
ATOM 2913 O O . GLY B 1 37 ? 8.281 20.094 28.344 1 85.56 37 GLY B O 1
ATOM 2914 N N . ASN B 1 38 ? 8.508 21.875 26.797 1 88.31 38 ASN B N 1
ATOM 2915 C CA . ASN B 1 38 ? 9.93 22.062 27.109 1 88.31 38 ASN B CA 1
ATOM 2916 C C . ASN B 1 38 ? 10.148 23.219 28.078 1 88.31 38 ASN B C 1
ATOM 2918 O O . ASN B 1 38 ? 11.242 23.797 28.125 1 88.31 38 ASN B O 1
ATOM 2922 N N . THR B 1 39 ? 9.195 23.547 28.844 1 88.19 39 THR B N 1
ATOM 2923 C CA . THR B 1 39 ? 9.273 24.719 29.703 1 88.19 39 THR B CA 1
ATOM 2924 C C . THR B 1 39 ? 10.352 24.547 30.781 1 88.19 39 THR B C 1
ATOM 2926 O O . THR B 1 39 ? 10.938 25.516 31.234 1 88.19 39 THR B O 1
ATOM 2929 N N . ARG B 1 40 ? 10.562 23.281 31.156 1 86.06 40 ARG B N 1
ATOM 2930 C CA . ARG B 1 40 ? 11.602 23.016 32.156 1 86.06 40 ARG B CA 1
ATOM 2931 C C . ARG B 1 40 ? 12.961 23.5 31.656 1 86.06 40 ARG B C 1
ATOM 2933 O O . ARG B 1 40 ? 13.781 23.969 32.438 1 86.06 40 ARG B O 1
ATOM 2940 N N . LYS B 1 41 ? 13.102 23.422 30.422 1 88 41 LYS B N 1
ATOM 2941 C CA . LYS B 1 41 ? 14.367 23.844 29.844 1 88 41 LYS B CA 1
ATOM 2942 C C . LYS B 1 41 ? 14.547 25.359 29.969 1 88 41 LYS B C 1
ATOM 2944 O O . LYS B 1 41 ? 15.664 25.844 30.172 1 88 41 LYS B O 1
ATOM 2949 N N . ILE B 1 42 ? 13.523 26.125 29.906 1 87.94 42 ILE B N 1
ATOM 2950 C CA . ILE B 1 42 ? 13.547 27.562 30.062 1 87.94 42 ILE B CA 1
ATOM 2951 C C . ILE B 1 42 ? 13.844 27.922 31.516 1 87.94 42 ILE B C 1
ATOM 2953 O O . ILE B 1 42 ? 14.656 28.797 31.797 1 87.94 42 ILE B O 1
ATOM 2957 N N . GLN B 1 43 ? 13.219 27.141 32.344 1 84.75 43 GLN B N 1
ATOM 2958 C CA . GLN B 1 43 ? 13.43 27.359 33.75 1 84.75 43 GL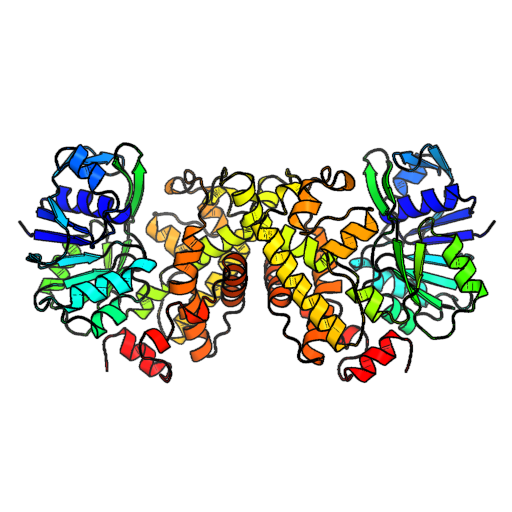N B CA 1
ATOM 2959 C C . GLN B 1 43 ? 14.867 27.047 34.156 1 84.75 43 GLN B C 1
ATOM 2961 O O . GLN B 1 43 ? 15.477 27.766 34.938 1 84.75 43 GLN B O 1
ATOM 2966 N N . ASP B 1 44 ? 15.297 26.031 33.625 1 87.31 44 ASP B N 1
ATOM 2967 C CA . ASP B 1 44 ? 16.672 25.609 33.906 1 87.31 44 ASP B CA 1
ATOM 2968 C C . ASP B 1 44 ? 17.672 26.656 33.406 1 87.31 44 ASP B C 1
ATOM 2970 O O . ASP B 1 44 ? 18.797 26.734 33.906 1 87.31 44 ASP B O 1
ATOM 2974 N N . ASN B 1 45 ? 17.25 27.391 32.5 1 88.69 45 ASN B N 1
ATOM 2975 C CA . ASN B 1 45 ? 18.094 28.438 31.938 1 88.69 45 ASN B CA 1
ATOM 2976 C C . ASN B 1 45 ? 17.719 29.812 32.5 1 88.69 45 ASN B C 1
ATOM 2978 O O . ASN B 1 45 ? 17.891 30.828 31.812 1 88.69 45 ASN B O 1
ATOM 2982 N N . HIS B 1 46 ? 17.062 29.859 33.656 1 88.5 46 HIS B N 1
ATOM 2983 C CA . HIS B 1 46 ? 16.766 31.062 34.438 1 88.5 46 HIS B CA 1
ATOM 2984 C C . HIS B 1 46 ? 15.859 32.031 33.656 1 88.5 46 HIS B C 1
ATOM 2986 O O . HIS B 1 46 ? 16.078 33.219 33.688 1 88.5 46 HIS B O 1
ATOM 2992 N N . GLY B 1 47 ? 14.977 31.406 32.812 1 88.19 47 GLY B N 1
ATOM 2993 C CA . GLY B 1 47 ? 13.977 32.219 32.156 1 88.19 47 GLY B CA 1
ATOM 2994 C C . GLY B 1 47 ? 14.414 32.688 30.781 1 88.19 47 GLY B C 1
ATOM 2995 O O . GLY B 1 47 ? 13.758 33.531 30.172 1 88.19 47 GLY B O 1
ATOM 2996 N N . PHE B 1 48 ? 15.539 32.062 30.312 1 92.56 48 PHE B N 1
ATOM 2997 C CA . PHE B 1 48 ? 16.047 32.5 29.031 1 92.56 48 PHE B CA 1
ATOM 2998 C C . PHE B 1 48 ? 15.977 31.375 28 1 92.56 48 PHE B C 1
ATOM 3000 O O . PHE B 1 48 ? 16.172 30.203 28.359 1 92.56 48 PHE B O 1
ATOM 3007 N N . LEU B 1 49 ? 15.664 31.766 26.797 1 94.25 49 LEU B N 1
ATOM 3008 C CA . LEU B 1 49 ? 15.805 30.875 25.641 1 94.25 49 LEU B CA 1
ATOM 3009 C C . LEU B 1 49 ? 17.094 31.188 24.875 1 94.25 49 LEU B C 1
ATOM 3011 O O . LEU B 1 49 ? 17.359 32.344 24.547 1 94.25 49 LEU B O 1
ATOM 3015 N N . VAL B 1 50 ? 17.828 30.094 24.719 1 94.62 50 VAL B N 1
ATOM 3016 C CA . VAL B 1 50 ? 19.031 30.25 23.906 1 94.62 50 VAL B CA 1
ATOM 3017 C C . VAL B 1 50 ? 18.734 29.859 22.453 1 94.62 50 VAL B C 1
ATOM 3019 O O . VAL B 1 50 ? 18.234 28.766 22.188 1 94.62 50 VAL B O 1
ATOM 3022 N N . ALA B 1 51 ? 19.062 30.797 21.562 1 96.5 51 ALA B N 1
ATOM 3023 C CA . ALA B 1 51 ? 18.734 30.547 20.172 1 96.5 51 ALA B CA 1
ATOM 3024 C C . ALA B 1 51 ? 19.984 30.516 19.297 1 96.5 51 ALA B C 1
ATOM 3026 O O . ALA B 1 51 ? 20.953 31.234 19.578 1 96.5 51 ALA B O 1
ATOM 3027 N N . THR B 1 52 ? 19.984 29.641 18.297 1 94.38 52 THR B N 1
ATOM 3028 C CA . THR B 1 52 ? 21.031 29.547 17.281 1 94.38 52 THR B CA 1
ATOM 3029 C C . THR B 1 52 ? 20.422 29.594 15.875 1 94.38 52 THR B C 1
ATOM 3031 O O . THR B 1 52 ? 19.203 29.5 15.719 1 94.38 52 THR B O 1
ATOM 3034 N N . GLY B 1 53 ? 21.312 29.828 14.82 1 93.88 53 GLY B N 1
ATOM 3035 C CA . GLY B 1 53 ? 20.844 29.906 13.445 1 93.88 53 GLY B CA 1
ATOM 3036 C C . GLY B 1 53 ? 20.453 31.297 13.016 1 93.88 53 GLY B C 1
ATOM 3037 O O . GLY B 1 53 ? 21.25 32.25 13.141 1 93.88 53 GLY B O 1
ATOM 3038 N N . GLN B 1 54 ? 19.172 31.422 12.625 1 94.19 54 GLN B N 1
ATOM 3039 C CA . GLN B 1 54 ? 18.688 32.719 12.148 1 94.19 54 GLN B CA 1
ATOM 3040 C C . GLN B 1 54 ? 18.672 33.75 13.273 1 94.19 54 GLN B C 1
ATOM 3042 O O . GLN B 1 54 ? 18.688 34.969 13.023 1 94.19 54 GLN B O 1
ATOM 3047 N N . PHE B 1 55 ? 18.609 33.219 14.523 1 94.75 55 PHE B N 1
ATOM 3048 C CA . PHE B 1 55 ? 18.703 34.031 15.727 1 94.75 55 PHE B CA 1
ATOM 3049 C C . PHE B 1 55 ? 19.891 33.594 16.578 1 94.75 55 PHE B C 1
ATOM 3051 O O . PHE B 1 55 ? 20.234 32.406 16.641 1 94.75 55 PHE B O 1
ATOM 3058 N N . LYS B 1 56 ? 20.516 34.594 17.172 1 94.69 56 LYS B N 1
ATOM 3059 C CA . LYS B 1 56 ? 21.625 34.312 18.078 1 94.69 56 LYS B CA 1
ATOM 3060 C C . LYS B 1 56 ? 21.516 35.125 19.359 1 94.69 56 LYS B C 1
ATOM 3062 O O . LYS B 1 56 ? 21.312 36.344 19.328 1 94.69 56 LYS B O 1
ATOM 3067 N N . GLY B 1 57 ? 21.594 34.375 20.484 1 94.56 57 GLY B N 1
ATOM 3068 C CA . GLY B 1 57 ? 21.594 35.094 21.75 1 94.56 57 GLY B CA 1
ATOM 3069 C C . GLY B 1 57 ? 20.641 34.469 22.766 1 94.56 57 GLY B C 1
ATOM 3070 O O . GLY B 1 57 ? 20.25 33.312 22.641 1 94.56 57 GLY B O 1
ATOM 3071 N N . CYS B 1 58 ? 20.438 35.219 23.812 1 94.81 58 CYS B N 1
ATOM 3072 C CA . CYS B 1 58 ? 19.562 34.812 24.906 1 94.81 58 CYS B CA 1
ATOM 3073 C C . CYS B 1 58 ? 18.359 35.75 25 1 94.81 58 CYS B C 1
ATOM 3075 O O . CYS B 1 58 ? 18.516 36.969 24.953 1 94.81 58 CYS B O 1
ATOM 3077 N N . PHE B 1 59 ? 17.266 35.156 25.047 1 95.5 59 PHE B N 1
ATOM 3078 C CA . PHE B 1 59 ? 16.031 35.938 25.031 1 95.5 59 PHE B CA 1
ATOM 3079 C C . PHE B 1 59 ? 15.195 35.656 26.266 1 95.5 59 PHE B C 1
ATOM 3081 O O . PHE B 1 59 ? 14.977 34.5 26.625 1 95.5 59 PHE B O 1
ATOM 3088 N N . SER B 1 60 ? 14.789 36.688 26.891 1 93.69 60 SER B N 1
ATOM 3089 C CA . SER B 1 60 ? 13.969 36.531 28.094 1 93.69 60 SER B CA 1
ATOM 3090 C C . SER B 1 60 ? 12.523 36.219 27.734 1 93.69 60 SER B C 1
ATOM 3092 O O . SER B 1 60 ? 11.922 36.875 26.875 1 93.69 60 SER B O 1
ATOM 3094 N N . VAL B 1 61 ? 11.992 35.219 28.359 1 92.44 61 VAL B N 1
ATOM 3095 C CA . VAL B 1 61 ? 10.602 34.812 28.156 1 92.44 61 VAL B CA 1
ATOM 3096 C C . VAL B 1 61 ? 9.977 34.438 29.5 1 92.44 61 VAL B C 1
ATOM 3098 O O . VAL B 1 61 ? 10.641 33.844 30.359 1 92.44 61 VAL B O 1
ATOM 3101 N N . LYS B 1 62 ? 8.805 34.844 29.719 1 91.56 62 LYS B N 1
ATOM 3102 C CA . LYS B 1 62 ? 8.055 34.406 30.891 1 91.56 62 LYS B CA 1
ATOM 3103 C C . LYS B 1 62 ? 7.277 33.125 30.641 1 91.56 62 LYS B C 1
ATOM 3105 O O . LYS B 1 62 ? 6.758 32.938 29.531 1 91.56 62 LYS B O 1
ATOM 3110 N N . VAL B 1 63 ? 7.262 32.25 31.641 1 91.81 63 VAL B N 1
ATOM 3111 C CA . VAL B 1 63 ? 6.512 31.016 31.531 1 91.81 63 VAL B CA 1
ATOM 3112 C C . VAL B 1 63 ? 5.336 31.031 32.5 1 91.81 63 VAL B C 1
ATOM 3114 O O . VAL B 1 63 ? 5.477 31.453 33.656 1 91.81 63 VAL B O 1
ATOM 3117 N N . SER B 1 64 ? 4.191 30.719 32.031 1 89.44 64 SER B N 1
ATOM 3118 C CA . SER B 1 64 ? 2.998 30.641 32.844 1 89.44 64 SER B CA 1
ATOM 3119 C C . SER B 1 64 ? 2.234 29.344 32.594 1 89.44 64 SER B C 1
ATOM 3121 O O . SER B 1 64 ? 2.131 28.891 31.453 1 89.44 64 SER B O 1
ATOM 3123 N N . GLN B 1 65 ? 1.713 28.828 33.719 1 86 65 GLN B N 1
ATOM 3124 C CA . GLN B 1 65 ? 0.854 27.656 33.562 1 86 65 GLN B CA 1
ATOM 3125 C C . GLN B 1 65 ? -0.62 28.062 33.562 1 86 65 GLN B C 1
ATOM 3127 O O . GLN B 1 65 ? -1.066 28.828 34.406 1 86 65 GLN B O 1
ATOM 3132 N N . GLY B 1 66 ? -1.188 27.594 32.594 1 85.12 66 GLY B N 1
ATOM 3133 C CA . GLY B 1 66 ? -2.613 27.875 32.5 1 85.12 66 GLY B CA 1
ATOM 3134 C C . GLY B 1 66 ? -2.924 29.25 31.922 1 85.12 66 GLY B C 1
ATOM 3135 O O . GLY B 1 66 ? -2.055 29.891 31.344 1 85.12 66 GLY B O 1
ATOM 3136 N N . PHE B 1 67 ? -4.34 29.609 32.094 1 86.75 67 PHE B N 1
ATOM 3137 C CA . PHE B 1 67 ? -4.809 30.812 31.422 1 86.75 67 PHE B CA 1
ATOM 3138 C C . PHE B 1 67 ? -5.426 31.797 32.406 1 86.75 67 PHE B C 1
ATOM 3140 O O . PHE B 1 67 ? -6.047 32.781 32 1 86.75 67 PHE B O 1
ATOM 3147 N N . THR B 1 68 ? -5.363 31.609 33.688 1 81.69 68 THR B N 1
ATOM 3148 C CA . THR B 1 68 ? -6.027 32.406 34.719 1 81.69 68 THR B CA 1
ATOM 3149 C C . THR B 1 68 ? -5.594 33.875 34.625 1 81.69 68 THR B C 1
ATOM 3151 O O . THR B 1 68 ? -6.375 34.781 34.938 1 81.69 68 THR B O 1
ATOM 3154 N N . GLN B 1 69 ? -4.5 34.281 34.219 1 80.81 69 GLN B N 1
ATOM 3155 C CA . GLN B 1 69 ? -4.02 35.656 34.156 1 80.81 69 GLN B CA 1
ATOM 3156 C C . GLN B 1 69 ? -3.789 36.094 32.75 1 80.81 69 GLN B C 1
ATOM 3158 O O . GLN B 1 69 ? -2.82 36.812 32.469 1 80.81 69 GLN B O 1
ATOM 3163 N N . LEU B 1 70 ? -4.746 35.688 31.922 1 85.81 70 LEU B N 1
ATOM 3164 C CA . LEU B 1 70 ? -4.566 36.094 30.531 1 85.81 70 LEU B CA 1
ATOM 3165 C C . LEU B 1 70 ? -4.77 37.594 30.359 1 85.81 70 LEU B C 1
ATOM 3167 O O . LEU B 1 70 ? -5.859 38.094 30.625 1 85.81 70 LEU B O 1
ATOM 3171 N N . LYS B 1 71 ? -3.771 38.312 29.984 1 86.38 71 LYS B N 1
ATOM 3172 C CA . LYS B 1 71 ? -3.82 39.75 29.781 1 86.38 71 LYS B CA 1
ATOM 3173 C C . LYS B 1 71 ? -3.42 40.125 28.359 1 86.38 71 LYS B C 1
ATOM 3175 O O . LYS B 1 71 ? -3.629 41.281 27.922 1 86.38 71 LYS B O 1
ATOM 3180 N N . GLU B 1 72 ? -2.885 39.156 27.641 1 91.19 72 GLU B N 1
ATOM 3181 C CA . GLU B 1 72 ? -2.371 39.406 26.297 1 91.19 72 GLU B CA 1
ATOM 3182 C C . GLU B 1 72 ? -3.508 39.688 25.312 1 91.19 72 GLU B C 1
ATOM 3184 O O . GLU B 1 72 ? -4.555 39.031 25.375 1 91.19 72 GLU B O 1
ATOM 3189 N N . THR B 1 73 ? -3.314 40.625 24.438 1 92.56 73 THR B N 1
ATOM 3190 C CA . THR B 1 73 ? -4.309 40.938 23.422 1 92.56 73 THR B CA 1
ATOM 3191 C C . THR B 1 73 ? -4.09 40.094 22.172 1 92.56 73 THR B C 1
ATOM 3193 O O . THR B 1 73 ? -4.961 40.031 21.312 1 92.56 73 THR B O 1
ATOM 3196 N N . ILE B 1 74 ? -2.943 39.469 22.031 1 95.75 74 ILE B N 1
ATOM 3197 C CA . ILE B 1 74 ? -2.646 38.531 20.984 1 95.75 74 ILE B CA 1
ATOM 3198 C C . ILE B 1 74 ? -2.139 37.219 21.594 1 95.75 74 ILE B C 1
ATOM 3200 O O . ILE B 1 74 ? -1.228 37.219 22.422 1 95.75 74 ILE B O 1
ATOM 3204 N N . LEU B 1 75 ? -2.76 36.219 21.203 1 96.75 75 LEU B N 1
ATOM 3205 C CA . LEU B 1 75 ? -2.414 34.875 21.703 1 96.75 75 LEU B CA 1
ATOM 3206 C C . LEU B 1 75 ? -2.158 33.906 20.547 1 96.75 75 LEU B C 1
ATOM 3208 O O . LEU B 1 75 ? -3.076 33.594 19.781 1 96.75 75 LEU B O 1
ATOM 3212 N N . PHE B 1 76 ? -0.895 33.438 20.422 1 97.56 76 PHE B N 1
ATOM 3213 C CA . PHE B 1 76 ? -0.535 32.406 19.438 1 97.56 76 PHE B CA 1
ATOM 3214 C C . PHE B 1 76 ? -0.793 31.016 20 1 97.56 76 PHE B C 1
ATOM 3216 O O . PHE B 1 76 ? -0.536 30.766 21.172 1 97.56 76 PHE B O 1
ATOM 3223 N N . VAL B 1 77 ? -1.314 30.203 19.172 1 97.31 77 VAL B N 1
ATOM 3224 C CA . VAL B 1 77 ? -1.454 28.781 19.5 1 97.31 77 VAL B CA 1
ATOM 3225 C C . VAL B 1 77 ? -0.521 27.953 18.625 1 97.31 77 VAL B C 1
ATOM 3227 O O . VAL B 1 77 ? -0.809 27.719 17.453 1 97.31 77 VAL B O 1
ATOM 3230 N N . ALA B 1 78 ? 0.553 27.469 19.203 1 96.62 78 ALA B N 1
ATOM 3231 C CA . ALA B 1 78 ? 1.599 26.734 18.5 1 96.62 78 ALA B CA 1
ATOM 3232 C C . ALA B 1 78 ? 1.794 25.344 19.094 1 96.62 78 ALA B C 1
ATOM 3234 O O . ALA B 1 78 ? 2.879 25.016 19.578 1 96.62 78 ALA B O 1
ATOM 3235 N N . ILE B 1 79 ? 0.77 24.594 19.016 1 93.5 79 ILE B N 1
ATOM 3236 C CA . ILE B 1 79 ? 0.787 23.219 19.516 1 93.5 79 ILE B CA 1
ATOM 3237 C C . ILE B 1 79 ? 0.389 22.266 18.391 1 93.5 79 ILE B C 1
ATOM 3239 O O . ILE B 1 79 ? -0.199 22.672 17.391 1 93.5 79 ILE B O 1
ATOM 3243 N N . PRO B 1 80 ? 0.708 21 18.594 1 90.94 80 PRO B N 1
ATOM 3244 C CA . PRO B 1 80 ? 0.223 20.031 17.609 1 90.94 80 PRO B CA 1
ATOM 3245 C C . PRO B 1 80 ? -1.301 19.984 17.531 1 90.94 80 PRO B C 1
ATOM 3247 O O . PRO B 1 80 ? -1.984 20.234 18.516 1 90.94 80 PRO B O 1
ATOM 3250 N N . SER B 1 81 ? -1.776 19.578 16.391 1 92.12 81 SER B N 1
ATOM 3251 C CA . SER B 1 81 ? -3.215 19.531 16.156 1 92.12 81 SER B CA 1
ATOM 3252 C C . SER B 1 81 ? -3.91 18.609 17.156 1 92.12 81 SER B C 1
ATOM 3254 O O . SER B 1 81 ? -5.078 18.812 17.484 1 92.12 81 SER B O 1
ATOM 3256 N N . THR B 1 82 ? -3.199 17.703 17.703 1 90.12 82 THR B N 1
ATOM 3257 C CA . THR B 1 82 ? -3.758 16.719 18.641 1 90.12 82 THR B CA 1
ATOM 3258 C C . THR B 1 82 ? -4.168 17.391 19.938 1 90.12 82 THR B C 1
ATOM 3260 O O . THR B 1 82 ? -4.973 16.844 20.703 1 90.12 82 THR B O 1
ATOM 3263 N N . GLY B 1 83 ? -3.672 18.562 20.234 1 92 83 GLY B N 1
ATOM 3264 C CA . GLY B 1 83 ? -3.934 19.234 21.5 1 92 83 GLY B CA 1
ATOM 3265 C C . GLY B 1 83 ? -4.953 20.359 21.375 1 92 83 GLY B C 1
ATOM 3266 O O . GLY B 1 83 ? -5.328 20.969 22.375 1 92 83 GLY B O 1
ATOM 3267 N N . ILE B 1 84 ? -5.484 20.578 20.234 1 93.06 84 ILE B N 1
ATOM 3268 C CA . ILE B 1 84 ? -6.297 21.766 19.953 1 93.06 84 ILE B CA 1
ATOM 3269 C C . ILE B 1 84 ? -7.598 21.688 20.75 1 93.06 84 ILE B C 1
ATOM 3271 O O . ILE B 1 84 ? -7.992 22.656 21.391 1 93.06 84 ILE B O 1
ATOM 3275 N N . ASP B 1 85 ? -8.172 20.562 20.797 1 92.5 85 ASP B N 1
ATOM 3276 C CA . ASP B 1 85 ? -9.445 20.438 21.484 1 92.5 85 ASP B CA 1
ATOM 3277 C C . ASP B 1 85 ? -9.289 20.688 22.984 1 92.5 85 ASP B C 1
ATOM 3279 O O . ASP B 1 85 ? -10.141 21.328 23.609 1 92.5 85 ASP B O 1
ATOM 3283 N N . GLU B 1 86 ? -8.273 20.188 23.484 1 92.69 86 GLU B N 1
ATOM 3284 C CA . GLU B 1 86 ? -8.016 20.391 24.906 1 92.69 86 GLU B CA 1
ATOM 3285 C C . GLU B 1 86 ? -7.773 21.875 25.234 1 92.69 86 GLU B C 1
ATOM 3287 O O . GLU B 1 86 ? -8.328 22.406 26.188 1 92.69 86 GLU B O 1
ATOM 3292 N N . VAL B 1 87 ? -7.008 22.5 24.453 1 94.19 87 VAL B N 1
ATOM 3293 C CA . VAL B 1 87 ? -6.676 23.906 24.656 1 94.19 87 VAL B CA 1
ATOM 3294 C C . VAL B 1 87 ? -7.93 24.766 24.5 1 94.19 87 VAL B C 1
ATOM 3296 O O . VAL B 1 87 ? -8.18 25.672 25.297 1 94.19 87 VAL B O 1
ATOM 3299 N N . LEU B 1 88 ? -8.719 24.438 23.516 1 94.12 88 LEU B N 1
ATOM 3300 C CA . LEU B 1 88 ? -9.938 25.203 23.297 1 94.12 88 LEU B CA 1
ATOM 3301 C C . LEU B 1 88 ? -10.93 24.984 24.422 1 94.12 88 LEU B C 1
ATOM 3303 O O . LEU B 1 88 ? -11.672 25.906 24.781 1 94.12 88 LEU B O 1
ATOM 3307 N N . GLY B 1 89 ? -10.922 23.797 24.922 1 93.62 89 GLY B N 1
ATOM 3308 C CA . GLY B 1 89 ? -11.742 23.531 26.094 1 93.62 89 GLY B CA 1
ATOM 3309 C C . GLY B 1 89 ? -11.383 24.406 27.281 1 93.62 89 GLY B C 1
ATOM 3310 O O . GLY B 1 89 ? -12.266 24.938 27.969 1 93.62 89 GLY B O 1
ATOM 3311 N N . GLU B 1 90 ? -10.195 24.609 27.5 1 92.81 90 GLU B N 1
ATOM 3312 C CA . GLU B 1 90 ? -9.727 25.469 28.594 1 92.81 90 GLU B CA 1
ATOM 3313 C C . GLU B 1 90 ? -9.992 26.938 28.297 1 92.81 90 GLU B C 1
ATOM 3315 O O . GLU B 1 90 ? -10.461 27.672 29.172 1 92.81 90 GLU B O 1
ATOM 3320 N N . LEU B 1 91 ? -9.766 27.359 27.109 1 93.88 91 LEU B N 1
ATOM 3321 C CA . LEU B 1 91 ? -9.914 28.766 26.703 1 93.88 91 LEU B CA 1
ATOM 3322 C C . LEU B 1 91 ? -11.375 29.188 26.75 1 93.88 91 LEU B C 1
ATOM 3324 O O . LEU B 1 91 ? -11.672 30.375 26.922 1 93.88 91 LEU B O 1
ATOM 3328 N N . ALA B 1 92 ? -12.219 28.25 26.578 1 94.06 92 ALA B N 1
ATOM 3329 C CA . ALA B 1 92 ? -13.648 28.531 26.516 1 94.06 92 ALA B CA 1
ATOM 3330 C C . ALA B 1 92 ? -14.141 29.156 27.812 1 94.06 92 ALA B C 1
ATOM 3332 O O . ALA B 1 92 ? -15.148 29.875 27.828 1 94.06 92 ALA B O 1
ATOM 3333 N N . GLY B 1 93 ? -13.461 28.984 28.859 1 92.5 93 GLY B N 1
ATOM 3334 C CA . GLY B 1 93 ? -13.875 29.484 30.172 1 92.5 93 GLY B CA 1
ATOM 3335 C C . GLY B 1 93 ? -13.344 30.875 30.469 1 92.5 93 GLY B C 1
ATOM 3336 O O . GLY B 1 93 ? -13.641 31.438 31.516 1 92.5 93 GLY B O 1
ATOM 3337 N N . TYR B 1 94 ? -12.68 31.484 29.531 1 93.31 94 TYR B N 1
ATOM 3338 C CA . TYR B 1 94 ? -12.047 32.781 29.781 1 93.31 94 TYR B CA 1
ATOM 3339 C C . TYR B 1 94 ? -12.602 33.844 28.859 1 93.31 94 TYR B C 1
ATOM 3341 O O . TYR B 1 94 ? -13.172 33.531 27.812 1 93.31 94 TYR B O 1
ATOM 3349 N N . ASP B 1 95 ? -12.5 35.094 29.281 1 93.69 95 ASP B N 1
ATOM 3350 C CA . ASP B 1 95 ? -12.922 36.219 28.469 1 93.69 95 ASP B CA 1
ATOM 3351 C C . ASP B 1 95 ? -11.852 36.594 27.438 1 93.69 95 ASP B C 1
ATOM 3353 O O . ASP B 1 95 ? -10.797 37.125 27.797 1 93.69 95 ASP B O 1
ATOM 3357 N N . LEU B 1 96 ? -12.195 36.375 26.172 1 93.69 96 LEU B N 1
ATOM 3358 C CA . LEU B 1 96 ? -11.242 36.625 25.094 1 93.69 96 LEU B CA 1
ATOM 3359 C C . LEU B 1 96 ? -11.758 37.688 24.141 1 93.69 96 LEU B C 1
ATOM 3361 O O . LEU B 1 96 ? -11.25 37.844 23.031 1 93.69 96 LEU B O 1
ATOM 3365 N N . ARG B 1 97 ? -12.672 38.5 24.516 1 93.5 97 ARG B N 1
ATOM 3366 C CA . ARG B 1 97 ? -13.344 39.469 23.641 1 93.5 97 ARG B CA 1
ATOM 3367 C C . ARG B 1 97 ? -12.375 40.562 23.203 1 93.5 97 ARG B C 1
ATOM 3369 O O . ARG B 1 97 ? -12.641 41.281 22.234 1 93.5 97 ARG B O 1
ATOM 3376 N N . LYS B 1 98 ? -11.273 40.625 23.828 1 92.19 98 LYS B N 1
ATOM 3377 C CA . LYS B 1 98 ? -10.266 41.625 23.438 1 92.19 98 LYS B CA 1
ATOM 3378 C C . LYS B 1 98 ? -9.023 40.938 22.875 1 92.19 98 LYS B C 1
ATOM 3380 O O . LYS B 1 98 ? -8.008 41.594 22.641 1 92.19 98 LYS B O 1
ATOM 3385 N N . THR B 1 99 ? -9.062 39.625 22.719 1 93.5 99 THR B N 1
ATOM 3386 C CA . THR B 1 99 ? -7.887 38.844 22.359 1 93.5 99 THR B CA 1
ATOM 3387 C C . THR B 1 99 ? -8.008 38.312 20.938 1 93.5 99 THR B C 1
ATOM 3389 O O . THR B 1 99 ? -9.047 37.781 20.547 1 93.5 99 THR B O 1
ATOM 3392 N N . ILE B 1 100 ? -6.988 38.5 20.125 1 94.94 100 ILE B N 1
ATOM 3393 C CA . ILE B 1 100 ? -6.852 37.844 18.812 1 94.94 100 ILE B CA 1
ATOM 3394 C C . ILE B 1 100 ? -6.141 36.5 18.969 1 94.94 100 ILE B C 1
ATOM 3396 O O . ILE B 1 100 ? -5.039 36.438 19.531 1 94.94 100 ILE B O 1
ATOM 3400 N N . LEU B 1 101 ? -6.812 35.438 18.562 1 95.94 101 LEU B N 1
ATOM 3401 C CA . LEU B 1 101 ? -6.23 34.125 18.578 1 95.94 101 LEU B CA 1
ATOM 3402 C C . LEU B 1 101 ? -5.633 33.781 17.219 1 95.94 101 LEU B C 1
ATOM 3404 O O . LEU B 1 101 ? -6.301 33.906 16.188 1 95.94 101 LEU B O 1
ATOM 3408 N N . ILE B 1 102 ? -4.352 33.344 17.188 1 97.25 102 ILE B N 1
ATOM 3409 C CA . ILE B 1 102 ? -3.682 33 15.938 1 97.25 102 ILE B CA 1
ATOM 3410 C C . ILE B 1 102 ? -3.154 31.547 16.031 1 97.25 102 ILE B C 1
ATOM 3412 O O . ILE B 1 102 ? -2.199 31.281 16.75 1 97.25 102 ILE B O 1
ATOM 3416 N N . PHE B 1 103 ? -3.723 30.672 15.258 1 97.5 103 PHE B N 1
ATOM 3417 C CA . PHE B 1 103 ? -3.258 29.297 15.195 1 97.5 103 PHE B CA 1
ATOM 3418 C C . PHE B 1 103 ? -2.148 29.156 14.156 1 97.5 103 PHE B C 1
ATOM 3420 O O . PHE B 1 103 ? -2.354 29.422 12.977 1 97.5 103 PHE B O 1
ATOM 3427 N N . ILE B 1 104 ? -0.994 28.703 14.609 1 97.06 104 ILE B N 1
ATOM 3428 C CA . ILE B 1 104 ? 0.093 28.406 13.68 1 97.06 104 ILE B CA 1
ATOM 3429 C C . ILE B 1 104 ? -0.086 27.016 13.086 1 97.06 104 ILE B C 1
ATOM 3431 O O . ILE B 1 104 ? -0.129 26.031 13.82 1 97.06 104 ILE B O 1
ATOM 3435 N N . THR B 1 105 ? -0.182 26.922 11.797 1 93.06 105 THR B N 1
ATOM 3436 C CA . THR B 1 105 ? -0.542 25.688 11.117 1 93.06 105 THR B CA 1
ATOM 3437 C C . THR B 1 105 ? -1.883 25.156 11.625 1 93.06 105 THR B C 1
ATOM 3439 O O . THR B 1 105 ? -1.967 24.031 12.125 1 93.06 105 THR B O 1
ATOM 3442 N N . GLY B 1 106 ? -2.906 25.891 11.406 1 92.62 106 GLY B N 1
ATOM 3443 C CA . GLY B 1 106 ? -4.16 25.688 12.117 1 92.62 106 GLY B CA 1
ATOM 3444 C C . GLY B 1 106 ? -4.906 24.438 11.656 1 92.62 106 GLY B C 1
ATOM 3445 O O . GLY B 1 106 ? -5.594 23.797 12.453 1 92.62 106 GLY B O 1
ATOM 3446 N N . HIS B 1 107 ? -4.93 24.094 10.414 1 93.75 107 HIS B N 1
ATOM 3447 C CA . HIS B 1 107 ? -5.668 22.953 9.891 1 93.75 107 HIS B CA 1
ATOM 3448 C C . HIS B 1 107 ? -7.152 23.047 10.211 1 93.75 107 HIS B C 1
ATOM 3450 O O . HIS B 1 107 ? -7.758 22.094 10.68 1 93.75 107 HIS B O 1
ATOM 3456 N N . ALA B 1 108 ? -7.695 24.219 10.18 1 93.62 108 ALA B N 1
ATOM 3457 C CA . ALA B 1 108 ? -9.109 24.547 10.375 1 93.62 108 ALA B CA 1
ATOM 3458 C C . ALA B 1 108 ? -9.453 24.641 11.859 1 93.62 108 ALA B C 1
ATOM 3460 O O . ALA B 1 108 ? -10.625 24.641 12.227 1 93.62 108 ALA B O 1
ATOM 3461 N N . ALA B 1 109 ? -8.469 24.734 12.711 1 94.56 109 ALA B N 1
ATOM 3462 C CA . ALA B 1 109 ? -8.703 24.922 14.141 1 94.56 109 ALA B CA 1
ATOM 3463 C C . ALA B 1 109 ? -9.469 26.203 14.414 1 94.56 109 ALA B C 1
ATOM 3465 O O . ALA B 1 109 ? -10.211 26.297 15.398 1 94.56 109 ALA B O 1
ATOM 3466 N N . SER B 1 110 ? -9.32 27.156 13.555 1 94.06 110 SER B N 1
ATOM 3467 C CA . SER B 1 110 ? -9.984 28.453 13.727 1 94.06 110 SER B CA 1
ATOM 3468 C C . SER B 1 110 ? -11.508 28.297 13.734 1 94.06 110 SER B C 1
ATOM 3470 O O . SER B 1 110 ? -12.211 29.016 14.438 1 94.06 110 SER B O 1
ATOM 3472 N N . ILE B 1 111 ? -11.969 27.312 13.008 1 92.75 111 ILE B N 1
ATOM 3473 C CA . ILE B 1 111 ? -13.406 27.078 12.969 1 92.75 111 ILE B CA 1
ATOM 3474 C C . ILE B 1 111 ? -13.891 26.594 14.336 1 92.75 111 ILE B C 1
ATOM 3476 O O . ILE B 1 111 ? -14.875 27.109 14.875 1 92.75 111 ILE B O 1
ATOM 3480 N N . LYS B 1 112 ? -13.164 25.734 14.867 1 92.94 112 LYS B N 1
ATOM 3481 C CA . LYS B 1 112 ? -13.508 25.219 16.188 1 92.94 112 LYS B CA 1
ATOM 3482 C C . LYS B 1 112 ? -13.391 26.312 17.25 1 92.94 112 LYS B C 1
ATOM 3484 O O . LYS B 1 112 ? -14.234 26.406 18.141 1 92.94 112 LYS B O 1
ATOM 3489 N N . ALA B 1 113 ? -12.367 27.062 17.141 1 94.12 113 ALA B N 1
ATOM 3490 C CA . ALA B 1 113 ? -12.141 28.141 18.109 1 94.12 113 ALA B CA 1
ATOM 3491 C C . ALA B 1 113 ? -13.266 29.172 18.047 1 94.12 113 ALA B C 1
ATOM 3493 O O . ALA B 1 113 ? -13.711 29.672 19.078 1 94.12 113 ALA B O 1
ATOM 3494 N N . HIS B 1 114 ? -13.68 29.406 16.844 1 90.5 114 HIS B N 1
ATOM 3495 C CA . HIS B 1 114 ? -14.773 30.359 16.656 1 90.5 114 HIS B CA 1
ATOM 3496 C C . HIS B 1 114 ? -16.062 29.859 17.297 1 90.5 114 HIS B C 1
ATOM 3498 O O . HIS B 1 114 ? -16.828 30.641 17.844 1 90.5 114 HIS B O 1
ATOM 3504 N N . MET B 1 115 ? -16.219 28.609 17.266 1 88.56 115 MET B N 1
ATOM 3505 C CA . MET B 1 115 ? -17.422 27.984 17.828 1 88.56 115 MET B CA 1
ATOM 3506 C C . MET B 1 115 ? -17.359 27.938 19.344 1 88.56 115 MET B C 1
ATOM 3508 O O . MET B 1 115 ? -18.375 28.016 20.016 1 88.56 115 MET B O 1
ATOM 3512 N N . ARG B 1 116 ? -16.219 27.938 19.844 1 93.25 116 ARG B N 1
ATOM 3513 C CA . ARG B 1 116 ? -16.094 27.547 21.25 1 93.25 116 ARG B CA 1
ATOM 3514 C C . ARG B 1 116 ? -15.672 28.719 22.109 1 93.25 116 ARG B C 1
ATOM 3516 O O . ARG B 1 116 ? -15.805 28.688 23.328 1 93.25 116 ARG B O 1
ATOM 3523 N N . THR B 1 117 ? -15.117 29.734 21.5 1 93.44 117 THR B N 1
ATOM 3524 C CA . THR B 1 117 ? -14.609 30.859 22.281 1 93.44 117 THR B CA 1
ATOM 3525 C C . THR B 1 117 ? -15.258 32.156 21.828 1 93.44 117 THR B C 1
ATOM 3527 O O . THR B 1 117 ? -15.961 32.188 20.812 1 93.44 117 THR B O 1
ATOM 3530 N N . ASN B 1 118 ? -15.078 33.219 22.609 1 93.62 118 ASN B N 1
ATOM 3531 C CA . ASN B 1 118 ? -15.594 34.531 22.297 1 93.62 118 ASN B CA 1
ATOM 3532 C C . ASN B 1 118 ? -14.477 35.5 21.906 1 93.62 118 ASN B C 1
ATOM 3534 O O . ASN B 1 118 ? -14.523 36.688 22.219 1 93.62 118 ASN B O 1
ATOM 3538 N N . ALA B 1 119 ? -13.422 34.938 21.219 1 93.25 119 ALA B N 1
ATOM 3539 C CA . ALA B 1 119 ? -12.25 35.719 20.844 1 93.25 119 ALA B CA 1
ATOM 3540 C C . ALA B 1 119 ? -12.625 36.875 19.938 1 93.25 119 ALA B C 1
ATOM 3542 O O . ALA B 1 119 ? -13.57 36.75 19.141 1 93.25 119 ALA B O 1
ATOM 3543 N N . LYS B 1 120 ? -11.914 37.969 20.031 1 92.81 120 LYS B N 1
ATOM 3544 C CA . LYS B 1 120 ? -12.117 39.156 19.188 1 92.81 120 LYS B CA 1
ATOM 3545 C C . LYS B 1 120 ? -11.992 38.781 17.703 1 92.81 120 LYS B C 1
ATOM 3547 O O . LYS B 1 120 ? -12.789 39.25 16.875 1 92.81 120 LYS B O 1
ATOM 3552 N N . ALA B 1 121 ? -11.016 38 17.359 1 93.25 121 ALA B N 1
ATOM 3553 C CA . ALA B 1 121 ? -10.75 37.438 16.031 1 93.25 121 ALA B CA 1
ATOM 3554 C C . ALA B 1 121 ? -9.969 36.125 16.109 1 93.25 121 ALA B C 1
ATOM 3556 O O . ALA B 1 121 ? -9.211 35.906 17.062 1 93.25 121 ALA B O 1
ATOM 3557 N N . VAL B 1 122 ? -10.242 35.281 15.188 1 94.81 122 VAL B N 1
ATOM 3558 C CA . VAL B 1 122 ? -9.531 34.031 15.117 1 94.81 122 VAL B CA 1
ATOM 3559 C C . VAL B 1 122 ? -8.852 33.875 13.758 1 94.81 122 VAL B C 1
ATOM 3561 O O . VAL B 1 122 ? -9.492 34.031 12.711 1 94.81 122 VAL B O 1
ATOM 3564 N N . LEU B 1 123 ? -7.531 33.656 13.812 1 96.12 123 LEU B N 1
ATOM 3565 C CA . LEU B 1 123 ? -6.707 33.562 12.609 1 96.12 123 LEU B CA 1
ATOM 3566 C C . LEU B 1 123 ? -5.977 32.219 12.578 1 96.12 123 LEU B C 1
ATOM 3568 O O . LEU B 1 123 ? -5.824 31.562 13.609 1 96.12 123 LEU B O 1
ATOM 3572 N N . GLU B 1 124 ? -5.555 31.797 11.414 1 96.56 124 GLU B N 1
ATOM 3573 C CA . GLU B 1 124 ? -4.68 30.641 11.312 1 96.56 124 GLU B CA 1
ATOM 3574 C C . GLU B 1 124 ? -3.75 30.734 10.109 1 96.56 124 GLU B C 1
ATOM 3576 O O . GLU B 1 124 ? -4.086 31.391 9.117 1 96.56 124 GLU B O 1
ATOM 3581 N N . THR B 1 125 ? -2.588 30.156 10.266 1 96.5 125 THR B N 1
ATOM 3582 C CA . THR B 1 125 ? -1.642 30.078 9.156 1 96.5 125 THR B CA 1
ATOM 3583 C C . THR B 1 125 ? -1.692 28.688 8.508 1 96.5 125 THR B C 1
ATOM 3585 O O . THR B 1 125 ? -2.143 27.719 9.125 1 96.5 125 THR B O 1
ATOM 3588 N N . ALA B 1 126 ? -1.249 28.609 7.289 1 93.62 126 ALA B N 1
ATOM 3589 C CA . ALA B 1 126 ? -1.205 27.344 6.566 1 93.62 126 ALA B CA 1
ATOM 3590 C C . ALA B 1 126 ? -0.001 26.516 6.996 1 93.62 126 ALA B C 1
ATOM 3592 O O . ALA B 1 126 ? -0.052 25.281 6.977 1 93.62 126 ALA B O 1
ATOM 3593 N N . THR B 1 127 ? 1.07 27.188 7.293 1 92.12 127 THR B N 1
ATOM 3594 C CA . THR B 1 127 ? 2.332 26.531 7.629 1 92.12 127 THR B CA 1
ATOM 3595 C C . THR B 1 127 ? 3.006 27.234 8.805 1 92.12 127 THR B C 1
ATOM 3597 O O . THR B 1 127 ? 2.576 28.312 9.219 1 92.12 127 THR B O 1
ATOM 3600 N N . SER B 1 128 ? 4.012 26.578 9.266 1 93.31 128 SER B N 1
ATOM 3601 C CA . SER B 1 128 ? 4.875 27.219 10.242 1 93.31 128 SER B CA 1
ATOM 3602 C C . SER B 1 128 ? 5.773 28.266 9.586 1 93.31 128 SER B C 1
ATOM 3604 O O . SER B 1 128 ? 6.281 28.047 8.484 1 93.31 128 SER B O 1
ATOM 3606 N N . PRO B 1 129 ? 5.988 29.359 10.273 1 95 129 PRO B N 1
ATOM 3607 C CA . PRO B 1 129 ? 6.898 30.359 9.727 1 95 129 PRO B CA 1
ATOM 3608 C C . PRO B 1 129 ? 8.359 29.938 9.781 1 95 129 PRO B C 1
ATOM 3610 O O . PRO B 1 129 ? 9.211 30.547 9.141 1 95 129 PRO B O 1
ATOM 3613 N N . TYR B 1 130 ? 8.602 28.797 10.531 1 93.56 130 TYR B N 1
ATOM 3614 C CA . TYR B 1 130 ? 10 28.484 10.82 1 93.56 130 TYR B CA 1
ATOM 3615 C C . TYR B 1 130 ? 10.305 27.031 10.508 1 93.56 130 TYR B C 1
ATOM 3617 O O . TYR B 1 130 ? 9.414 26.172 10.555 1 93.56 130 TYR B O 1
ATOM 3625 N N . SER B 1 131 ? 11.508 26.828 10.109 1 90.06 131 SER B N 1
ATOM 3626 C CA . SER B 1 131 ? 12.148 25.531 10.312 1 90.06 131 SER B CA 1
ATOM 3627 C C . SER B 1 131 ? 13.031 25.547 11.562 1 90.06 131 SER B C 1
ATOM 3629 O O . SER B 1 131 ? 14 26.312 11.633 1 90.06 131 SER B O 1
ATOM 3631 N N . SER B 1 132 ? 12.633 24.781 12.617 1 91.19 132 SER B N 1
ATOM 3632 C CA . SER B 1 132 ? 13.32 24.906 13.898 1 91.19 132 SER B CA 1
ATOM 3633 C C . SER B 1 132 ? 13.352 23.562 14.641 1 91.19 132 SER B C 1
ATOM 3635 O O . SER B 1 132 ? 12.523 22.688 14.375 1 91.19 132 SER B O 1
ATOM 3637 N N . ARG B 1 133 ? 14.32 23.469 15.531 1 90.12 133 ARG B N 1
ATOM 3638 C CA . ARG B 1 133 ? 14.477 22.266 16.344 1 90.12 133 ARG B CA 1
ATOM 3639 C C . ARG B 1 133 ? 15.07 22.594 17.703 1 90.12 133 ARG B C 1
ATOM 3641 O O . ARG B 1 133 ? 16.016 23.391 17.812 1 90.12 133 ARG B O 1
ATOM 3648 N N . ILE B 1 134 ? 14.461 22.016 18.703 1 91.75 134 ILE B N 1
ATOM 3649 C CA . ILE B 1 134 ? 14.992 22.156 20.047 1 91.75 134 ILE B CA 1
ATOM 3650 C C . ILE B 1 134 ? 16.078 21.109 20.297 1 91.75 134 ILE B C 1
ATOM 3652 O O . ILE B 1 134 ? 15.883 19.938 20 1 91.75 134 ILE B O 1
ATOM 3656 N N . SER B 1 135 ? 17.125 21.547 20.797 1 90.12 135 SER B N 1
ATOM 3657 C CA . SER B 1 135 ? 18.234 20.641 21.125 1 90.12 135 SER B CA 1
ATOM 3658 C C . SER B 1 135 ? 18.094 20.078 22.531 1 90.12 135 SER B C 1
ATOM 3660 O O . SER B 1 135 ? 17.25 20.547 23.312 1 90.12 135 SER B O 1
ATOM 3662 N N . ALA B 1 136 ? 18.953 19.188 22.859 1 86.31 136 ALA B N 1
ATOM 3663 C CA . ALA B 1 136 ? 18.922 18.484 24.141 1 86.31 136 ALA B CA 1
ATOM 3664 C C . ALA B 1 136 ? 19.188 19.453 25.297 1 86.31 136 ALA B C 1
ATOM 3666 O O . ALA B 1 136 ? 18.641 19.297 26.391 1 86.31 136 ALA B O 1
ATOM 3667 N N . ASP B 1 137 ? 19.906 20.453 25.047 1 86.31 137 ASP B N 1
ATOM 3668 C CA . ASP B 1 137 ? 20.297 21.375 26.109 1 86.31 137 ASP B CA 1
ATOM 3669 C C . ASP B 1 137 ? 19.25 22.469 26.297 1 86.31 137 ASP B C 1
ATOM 3671 O O . ASP B 1 137 ? 19.422 23.359 27.125 1 86.31 137 ASP B O 1
ATOM 3675 N N . GLY B 1 138 ? 18.219 22.391 25.406 1 88.44 138 GLY B N 1
ATOM 3676 C CA . GLY B 1 138 ? 17.125 23.344 25.547 1 88.44 138 GLY B CA 1
ATOM 3677 C C . GLY B 1 138 ? 17.219 24.516 24.609 1 88.44 138 GLY B C 1
ATOM 3678 O O . GLY B 1 138 ? 16.312 25.344 24.531 1 88.44 138 GLY B O 1
ATOM 3679 N N . SER B 1 139 ? 18.266 24.562 23.906 1 92.88 139 SER B N 1
ATOM 3680 C CA . SER B 1 139 ? 18.406 25.625 22.922 1 92.88 139 SER B CA 1
ATOM 3681 C C . SER B 1 139 ? 17.531 25.375 21.703 1 92.88 139 SER B C 1
ATOM 3683 O O . SER B 1 139 ? 17.156 24.234 21.422 1 92.88 139 SER B O 1
ATOM 3685 N N . ILE B 1 140 ? 17.141 26.469 21.078 1 94.88 140 ILE B N 1
ATOM 3686 C CA . ILE B 1 140 ? 16.328 26.359 19.875 1 94.88 140 ILE B CA 1
ATOM 3687 C C . ILE B 1 140 ? 17.141 26.797 18.656 1 94.88 140 ILE B C 1
ATOM 3689 O O . ILE B 1 140 ? 17.641 27.922 18.594 1 94.88 140 ILE B O 1
ATOM 3693 N N . GLY B 1 141 ? 17.312 25.828 17.719 1 93.5 141 GLY B N 1
ATOM 3694 C CA . GLY B 1 141 ? 17.906 26.156 16.438 1 93.5 141 GLY B CA 1
ATOM 3695 C C . GLY B 1 141 ? 16.875 26.531 15.383 1 93.5 141 GLY B C 1
ATOM 3696 O O . GLY B 1 141 ? 16.078 25.688 14.977 1 93.5 141 GLY B O 1
ATOM 3697 N N . VAL B 1 142 ? 16.859 27.797 14.984 1 93.75 142 VAL B N 1
ATOM 3698 C CA . VAL B 1 142 ? 16.016 28.234 13.883 1 93.75 142 VAL B CA 1
ATOM 3699 C C . VAL B 1 142 ? 16.812 28.203 12.578 1 93.75 142 VAL B C 1
ATOM 3701 O O . VAL B 1 142 ? 17.594 29.109 12.297 1 93.75 142 VAL B O 1
ATOM 3704 N N . ARG B 1 143 ? 16.531 27.234 11.758 1 88.56 143 ARG B N 1
ATOM 3705 C CA . ARG B 1 143 ? 17.328 26.953 10.562 1 88.56 143 ARG B CA 1
ATOM 3706 C C . ARG B 1 143 ? 16.922 27.875 9.422 1 88.56 143 ARG B C 1
ATOM 3708 O O . ARG B 1 143 ? 17.766 28.25 8.594 1 88.56 143 ARG B O 1
ATOM 3715 N N . ALA B 1 144 ? 15.656 28.125 9.367 1 90.62 144 ALA B N 1
ATOM 3716 C CA . ALA B 1 144 ? 15.164 28.984 8.297 1 90.62 144 ALA B CA 1
ATOM 3717 C C . ALA B 1 144 ? 13.891 29.703 8.719 1 90.62 144 ALA B C 1
ATOM 3719 O O . ALA B 1 144 ? 13.125 29.203 9.539 1 90.62 144 ALA B O 1
ATOM 3720 N N . ILE B 1 145 ? 13.766 30.891 8.203 1 93.12 145 ILE B N 1
ATOM 3721 C CA . ILE B 1 145 ? 12.531 31.672 8.266 1 93.12 145 ILE B CA 1
ATOM 3722 C C . ILE B 1 145 ? 11.914 31.766 6.867 1 93.12 145 ILE B C 1
ATOM 3724 O O . ILE B 1 145 ? 12.578 32.188 5.922 1 93.12 145 ILE B O 1
ATOM 3728 N N . LYS B 1 146 ? 10.711 31.375 6.762 1 92.31 146 LYS B N 1
ATOM 3729 C CA . LYS B 1 146 ? 10.039 31.391 5.461 1 92.31 146 LYS B CA 1
ATOM 3730 C C . LYS B 1 146 ? 9.883 32.844 4.957 1 92.31 146 LYS B C 1
ATOM 3732 O O . LYS B 1 146 ? 9.789 33.781 5.75 1 92.31 146 LYS B O 1
ATOM 3737 N N . LYS B 1 147 ? 9.812 32.969 3.666 1 92.38 147 LYS B N 1
ATOM 3738 C CA . LYS B 1 147 ? 9.758 34.281 3.051 1 92.38 147 LYS B CA 1
ATOM 3739 C C . LYS B 1 147 ? 8.32 34.781 2.953 1 92.38 147 LYS B C 1
ATOM 3741 O O . LYS B 1 147 ? 8.086 36 2.824 1 92.38 147 LYS B O 1
ATOM 3746 N N . ARG B 1 148 ? 7.441 33.781 3.037 1 91.81 148 ARG B N 1
ATOM 3747 C CA . ARG B 1 148 ? 6.023 34.125 2.922 1 91.81 148 ARG B CA 1
ATOM 3748 C C . ARG B 1 148 ? 5.191 33.25 3.875 1 91.81 148 ARG B C 1
ATOM 3750 O O . ARG B 1 148 ? 5.543 32.125 4.16 1 91.81 148 ARG B O 1
ATOM 3757 N N . LEU B 1 149 ? 4.102 33.906 4.332 1 94 149 LEU B N 1
ATOM 3758 C CA . LEU B 1 149 ? 3.197 33.188 5.234 1 94 149 LEU B CA 1
ATOM 3759 C C . LEU B 1 149 ? 1.742 33.469 4.875 1 94 149 LEU B C 1
ATOM 3761 O O . LEU B 1 149 ? 1.334 34.625 4.793 1 94 149 LEU B O 1
ATOM 3765 N N . THR B 1 150 ? 1.008 32.438 4.648 1 93.56 150 THR B N 1
ATOM 3766 C CA . THR B 1 150 ? -0.421 32.562 4.391 1 93.56 150 THR B CA 1
ATOM 3767 C C . THR B 1 150 ? -1.206 32.625 5.695 1 93.56 150 THR B C 1
ATOM 3769 O O . THR B 1 150 ? -1.044 31.734 6.555 1 93.56 150 THR B O 1
ATOM 3772 N N . LEU B 1 151 ? -2.049 33.688 5.828 1 95.06 151 LEU B N 1
ATOM 3773 C CA . LEU B 1 151 ? -2.832 33.906 7.039 1 95.06 151 LEU B CA 1
ATOM 3774 C C . LEU B 1 151 ? -4.285 34.219 6.691 1 95.06 151 LEU B C 1
ATOM 3776 O O . LEU B 1 151 ? -4.555 35 5.773 1 95.06 151 LEU B O 1
ATOM 3780 N N . SER B 1 152 ? -5.168 33.5 7.375 1 94.12 152 SER B N 1
ATOM 3781 C CA . SER B 1 152 ? -6.586 33.781 7.18 1 94.12 152 SER B CA 1
ATOM 3782 C C . SER B 1 152 ? -7.246 34.219 8.484 1 94.12 152 SER B C 1
ATOM 3784 O O . SER B 1 152 ? -6.73 33.938 9.57 1 94.12 152 SER B O 1
ATOM 3786 N N . VAL B 1 153 ? -8.281 35 8.336 1 91.81 153 VAL B N 1
ATOM 3787 C CA . VAL B 1 153 ? -9.102 35.406 9.469 1 91.81 153 VAL B CA 1
ATOM 3788 C C . VAL B 1 153 ? -10.523 34.875 9.297 1 91.81 153 VAL B C 1
ATOM 3790 O O . VAL B 1 153 ? -11.062 34.875 8.195 1 91.81 153 VAL B O 1
ATOM 3793 N N . LEU B 1 154 ? -10.914 34.25 10.383 1 89.25 154 LEU B N 1
ATOM 3794 C CA . LEU B 1 154 ? -12.305 33.812 10.367 1 89.25 154 LEU B CA 1
ATOM 3795 C C . LEU B 1 154 ? -13.234 34.938 10.805 1 89.25 154 LEU B C 1
ATOM 3797 O O . LEU B 1 154 ? -13.047 35.531 11.883 1 89.25 154 LEU B O 1
ATOM 3801 N N . GLY B 1 155 ? -14.148 35.25 10.062 1 74.19 155 GLY B N 1
ATOM 3802 C CA . GLY B 1 155 ? -15.109 36.281 10.391 1 74.19 155 GLY B CA 1
ATOM 3803 C C . GLY B 1 155 ? -14.742 37.625 9.789 1 74.19 155 GLY B C 1
ATOM 3804 O O . GLY B 1 155 ? -13.586 37.875 9.438 1 74.19 155 GLY B O 1
ATOM 3805 N N . ALA B 1 156 ? -15.695 38.469 9.258 1 61.06 156 ALA B N 1
ATOM 3806 C CA . ALA B 1 156 ? -15.609 39.688 8.43 1 61.06 156 ALA B CA 1
ATOM 3807 C C . ALA B 1 156 ? -15.055 40.844 9.227 1 61.06 156 ALA B C 1
ATOM 3809 O O . ALA B 1 156 ? -14.734 41.906 8.656 1 61.06 156 ALA B O 1
ATOM 3810 N N . ASN B 1 157 ? -14.664 40.562 10.445 1 68.38 157 ASN B N 1
ATOM 3811 C CA . ASN B 1 157 ? -14.555 41.938 10.938 1 68.38 157 ASN B CA 1
ATOM 3812 C C . ASN B 1 157 ? -13.266 42.156 11.719 1 68.38 157 ASN B C 1
ATOM 3814 O O . ASN B 1 157 ? -13.281 42.75 12.797 1 68.38 157 ASN B O 1
ATOM 3818 N N . ILE B 1 158 ? -12.086 41.75 11.078 1 82.62 158 ILE B N 1
ATOM 3819 C CA . ILE B 1 158 ? -10.891 42.25 11.742 1 82.62 158 ILE B CA 1
ATOM 3820 C C . ILE B 1 158 ? -10.648 43.719 11.336 1 82.62 158 ILE B C 1
ATOM 3822 O O . ILE B 1 158 ? -10.797 44.062 10.164 1 82.62 158 ILE B O 1
ATOM 3826 N N . SER B 1 159 ? -10.43 44.531 12.312 1 88.88 159 SER B N 1
ATOM 3827 C CA . SER B 1 159 ? -10.164 45.938 12 1 88.88 159 SER B CA 1
ATOM 3828 C C . SER B 1 159 ? -8.82 46.094 11.297 1 88.88 159 SER B C 1
ATOM 3830 O O . SER B 1 159 ? -7.93 45.25 11.453 1 88.88 159 SER B O 1
ATOM 3832 N N . GLN B 1 160 ? -8.688 47.125 10.539 1 91.19 160 GLN B N 1
ATOM 3833 C CA . GLN B 1 160 ? -7.418 47.438 9.891 1 91.19 160 GLN B CA 1
ATOM 3834 C C . GLN B 1 160 ? -6.301 47.594 10.914 1 91.19 160 GLN B C 1
ATOM 3836 O O . GLN B 1 160 ? -5.168 47.156 10.672 1 91.19 160 GLN B O 1
ATOM 3841 N N . ASP B 1 161 ? -6.676 48.188 11.984 1 92.44 161 ASP B N 1
ATOM 3842 C CA . ASP B 1 161 ? -5.695 48.375 13.047 1 92.44 161 ASP B CA 1
ATOM 3843 C C . ASP B 1 161 ? -5.207 47.031 13.578 1 92.44 161 ASP B C 1
ATOM 3845 O O . ASP B 1 161 ? -4.008 46.844 13.781 1 92.44 161 ASP B O 1
ATOM 3849 N N . ASP B 1 162 ? -6.094 46.156 13.836 1 92.38 162 ASP B N 1
ATOM 3850 C CA . ASP B 1 162 ? -5.738 44.844 14.344 1 92.38 162 ASP B CA 1
ATOM 3851 C C . ASP B 1 162 ? -4.926 44.062 13.312 1 92.38 162 ASP B C 1
ATOM 3853 O O . ASP B 1 162 ? -3.959 43.375 13.664 1 92.38 162 ASP B O 1
ATOM 3857 N N . ALA B 1 163 ? -5.277 44.188 12.055 1 93.19 163 ALA B N 1
ATOM 3858 C CA . ALA B 1 163 ? -4.539 43.531 10.984 1 93.19 163 ALA B CA 1
ATOM 3859 C C . ALA B 1 163 ? -3.098 44 10.922 1 93.19 163 ALA B C 1
ATOM 3861 O O . ALA B 1 163 ? -2.17 43.219 10.75 1 93.19 163 ALA B O 1
ATOM 3862 N N . THR B 1 164 ? -2.963 45.25 11.016 1 93.56 164 THR B N 1
ATOM 3863 C CA . THR B 1 164 ? -1.634 45.844 10.992 1 93.56 164 THR B CA 1
ATOM 3864 C C . THR B 1 164 ? -0.808 45.375 12.188 1 93.56 164 THR B C 1
ATOM 3866 O O . THR B 1 164 ? 0.38 45.094 12.047 1 93.56 164 THR B O 1
ATOM 3869 N N . LYS B 1 165 ? -1.5 45.312 13.359 1 92.5 165 LYS B N 1
ATOM 3870 C CA . LYS B 1 165 ? -0.838 44.844 14.57 1 92.5 165 LYS B CA 1
ATOM 3871 C C . LYS B 1 165 ? -0.324 43.406 14.375 1 92.5 165 LYS B C 1
ATOM 3873 O O . LYS B 1 165 ? 0.754 43.062 14.867 1 92.5 165 LYS B O 1
ATOM 3878 N N . VAL B 1 166 ? -1.101 42.625 13.695 1 94.44 166 VAL B N 1
ATOM 3879 C CA . VAL B 1 166 ? -0.728 41.219 13.469 1 94.44 166 VAL B CA 1
ATOM 3880 C C . VAL B 1 166 ? 0.405 41.156 12.445 1 94.44 166 VAL B C 1
ATOM 3882 O O . VAL B 1 166 ? 1.383 40.438 12.641 1 94.44 166 VAL B O 1
ATOM 3885 N N . ASP B 1 167 ? 0.39 41.938 11.43 1 94.75 167 ASP B N 1
ATOM 3886 C CA . ASP B 1 167 ? 1.361 41.906 10.336 1 94.75 167 ASP B CA 1
ATOM 3887 C C . ASP B 1 167 ? 2.771 42.188 10.859 1 94.75 167 ASP B C 1
ATOM 3889 O O . ASP B 1 167 ? 3.729 41.531 10.438 1 94.75 167 ASP B O 1
ATOM 3893 N N . VAL B 1 168 ? 2.846 43.125 11.688 1 93.69 168 VAL B N 1
ATOM 3894 C CA . VAL B 1 168 ? 4.164 43.562 12.109 1 93.69 168 VAL B CA 1
ATOM 3895 C C . VAL B 1 168 ? 4.824 42.531 13 1 93.69 168 VAL B C 1
ATOM 3897 O O . VAL B 1 168 ? 6.031 42.562 13.242 1 93.69 168 VAL B O 1
ATOM 3900 N N . LEU B 1 169 ? 4.086 41.562 13.484 1 95.56 169 LEU B N 1
ATOM 3901 C CA . LEU B 1 169 ? 4.633 40.5 14.359 1 95.56 169 LEU B CA 1
ATOM 3902 C C . LEU B 1 169 ? 5.391 39.469 13.547 1 95.56 169 LEU B C 1
ATOM 3904 O O . LEU B 1 169 ? 6.16 38.688 14.109 1 95.56 169 LEU B O 1
ATOM 3908 N N . PHE B 1 170 ? 5.094 39.406 12.258 1 95.81 170 PHE B N 1
ATOM 3909 C CA . PHE B 1 170 ? 5.766 38.438 11.383 1 95.81 170 PHE B CA 1
ATOM 3910 C C . PHE B 1 170 ? 6.863 39.125 10.578 1 95.81 170 PHE B C 1
ATOM 3912 O O . PHE B 1 170 ? 6.664 40.219 10.039 1 95.81 170 PHE B O 1
ATOM 3919 N N . ARG B 1 171 ? 7.996 38.5 10.461 1 93.19 171 ARG B N 1
ATOM 3920 C CA . ARG B 1 171 ? 9.133 39.062 9.758 1 93.19 171 ARG B CA 1
ATOM 3921 C C . ARG B 1 171 ? 8.977 38.906 8.25 1 93.19 171 ARG B C 1
ATOM 3923 O O . ARG B 1 171 ? 9.57 39.688 7.48 1 93.19 171 ARG B O 1
ATOM 3930 N N . MET B 1 172 ? 8.258 37.938 7.875 1 92.44 172 MET B N 1
ATOM 3931 C CA . MET B 1 172 ? 8.086 37.656 6.453 1 92.44 172 MET B CA 1
ATOM 3932 C C . MET B 1 172 ? 6.805 38.312 5.926 1 92.44 172 MET B C 1
ATOM 3934 O O . MET B 1 172 ? 5.984 38.781 6.707 1 92.44 172 MET B O 1
ATOM 3938 N N . GLN B 1 173 ? 6.715 38.25 4.676 1 92.94 173 GLN B N 1
ATOM 3939 C CA . GLN B 1 173 ? 5.5 38.781 4.055 1 92.94 173 GLN B CA 1
ATOM 3940 C C . GLN B 1 173 ? 4.293 37.906 4.391 1 92.94 173 GLN B C 1
ATOM 3942 O O . GLN B 1 173 ? 4.328 36.688 4.223 1 92.94 173 GLN B O 1
ATOM 3947 N N . VAL B 1 174 ? 3.264 38.625 4.918 1 94.62 174 VAL B N 1
ATOM 3948 C CA . VAL B 1 174 ? 2.027 37.906 5.246 1 94.62 174 VAL B CA 1
ATOM 3949 C C . VAL B 1 174 ? 1.024 38.094 4.105 1 94.62 174 VAL B C 1
ATOM 3951 O O . VAL B 1 174 ? 0.763 39.188 3.654 1 94.62 174 VAL B O 1
ATOM 3954 N N . GLU B 1 175 ? 0.6 37 3.605 1 93.06 175 GLU B N 1
ATOM 3955 C CA . GLU B 1 175 ? -0.47 36.969 2.613 1 93.06 175 GLU B CA 1
ATOM 3956 C C . GLU B 1 175 ? -1.821 36.688 3.262 1 93.06 175 GLU B C 1
ATOM 3958 O O . GLU B 1 175 ? -2.129 35.531 3.59 1 93.06 175 GLU B O 1
ATOM 3963 N N . TRP B 1 176 ? -2.635 37.719 3.348 1 92.5 176 TRP B N 1
ATOM 3964 C CA . TRP B 1 176 ? -3.961 37.562 3.938 1 92.5 176 TRP B CA 1
ATOM 3965 C C . TRP B 1 176 ? -4.91 36.875 2.969 1 92.5 176 TRP B C 1
ATOM 3967 O O . TRP B 1 176 ? -5.078 37.312 1.83 1 92.5 176 TRP B O 1
ATOM 3977 N N . CYS B 1 177 ? -5.457 35.781 3.439 1 90 177 CYS B N 1
ATOM 3978 C CA . CYS B 1 177 ? -6.41 35 2.662 1 90 177 CYS B CA 1
ATOM 3979 C C . CYS B 1 177 ? -7.836 35.25 3.133 1 90 177 CYS B C 1
ATOM 3981 O O . CYS B 1 177 ? -8.086 35.406 4.332 1 90 177 CYS B O 1
ATOM 3983 N N . PRO B 1 178 ? -8.75 35.281 2.217 1 83.12 178 PRO B N 1
ATOM 3984 C CA . PRO B 1 178 ? -10.125 35.625 2.582 1 83.12 178 PRO B CA 1
ATOM 3985 C C . PRO B 1 178 ? -10.875 34.438 3.211 1 83.12 178 PRO B C 1
ATOM 3987 O O . PRO B 1 178 ? -11.969 34.625 3.748 1 83.12 178 PRO B O 1
ATOM 3990 N N . SER B 1 179 ? -10.281 33.312 3.133 1 91.25 179 SER B N 1
ATOM 3991 C CA . SER B 1 179 ? -11.008 32.125 3.604 1 91.25 179 SER B CA 1
ATOM 3992 C C . SER B 1 179 ? -10.07 31.156 4.301 1 91.25 179 SER B C 1
ATOM 3994 O O . SER B 1 179 ? -8.945 30.938 3.852 1 91.25 179 SER B O 1
ATOM 3996 N N . VAL B 1 180 ? -10.609 30.547 5.344 1 94.38 180 VAL B N 1
ATOM 3997 C CA . VAL B 1 180 ? -9.875 29.516 6.066 1 94.38 180 VAL B CA 1
ATOM 3998 C C . VAL B 1 180 ? -9.695 28.297 5.172 1 94.38 180 VAL B C 1
ATOM 4000 O O . VAL B 1 180 ? -8.727 27.531 5.328 1 94.38 180 VAL B O 1
ATOM 4003 N N . LEU B 1 181 ? -10.555 28.125 4.152 1 95.44 181 LEU B N 1
ATOM 4004 C CA . LEU B 1 181 ? -10.383 27.047 3.188 1 95.44 181 LEU B CA 1
ATOM 4005 C C . LEU B 1 181 ? -9.055 27.188 2.439 1 95.44 181 LEU B C 1
ATOM 4007 O O . LEU B 1 181 ? -8.383 26.203 2.156 1 95.44 181 LEU B O 1
ATOM 4011 N N . GLN B 1 182 ? -8.781 28.422 2.15 1 94.75 182 GLN B N 1
ATOM 4012 C CA . GLN B 1 182 ? -7.547 28.672 1.405 1 94.75 182 GLN B CA 1
ATOM 4013 C C . GLN B 1 182 ? -6.32 28.328 2.246 1 94.75 182 GLN B C 1
ATOM 4015 O O . GLN B 1 182 ? -5.387 27.688 1.761 1 94.75 182 GLN B O 1
ATOM 4020 N N . THR B 1 183 ? -6.328 28.766 3.465 1 95.12 183 THR B N 1
ATOM 4021 C CA . THR B 1 183 ? -5.195 28.453 4.324 1 95.12 183 THR B CA 1
ATOM 4022 C C . THR B 1 183 ? -5.113 26.953 4.586 1 95.12 183 THR B C 1
ATOM 4024 O O . THR B 1 183 ? -4.031 26.375 4.555 1 95.12 183 THR B O 1
ATOM 4027 N N . PHE B 1 184 ? -6.223 26.375 4.836 1 96.56 184 PHE B N 1
ATOM 4028 C CA . PHE B 1 184 ? -6.258 24.938 5.09 1 96.56 184 PHE B CA 1
ATOM 4029 C C . PHE B 1 184 ? -5.684 24.156 3.912 1 96.56 184 PHE B C 1
ATOM 4031 O O . PHE B 1 184 ? -4.773 23.344 4.086 1 96.56 184 PHE B O 1
ATOM 4038 N N . LEU B 1 185 ? -6.16 24.438 2.738 1 97.38 185 LEU B N 1
ATOM 4039 C CA . LEU B 1 185 ? -5.785 23.672 1.555 1 97.38 185 LEU B CA 1
ATOM 4040 C C . LEU B 1 185 ? -4.418 24.109 1.038 1 97.38 185 LEU B C 1
ATOM 4042 O O . LEU B 1 185 ? -3.816 23.422 0.21 1 97.38 185 LEU B O 1
ATOM 4046 N N . SER B 1 186 ? -3.92 25.203 1.538 1 95.94 186 SER B N 1
ATOM 4047 C CA . SER B 1 186 ? -2.561 25.609 1.201 1 95.94 186 SER B CA 1
ATOM 4048 C C . SER B 1 186 ? -1.53 24.812 1.996 1 95.94 186 SER B C 1
ATOM 4050 O O . SER B 1 186 ? -0.337 24.859 1.69 1 95.94 186 SER B O 1
ATOM 4052 N N . GLY B 1 187 ? -1.988 24.156 3.037 1 94.38 187 GLY B N 1
ATOM 4053 C CA . GLY B 1 187 ? -1.098 23.266 3.752 1 94.38 187 GLY B CA 1
ATOM 4054 C C . GLY B 1 187 ? -0.685 22.047 2.932 1 94.38 187 GLY B C 1
ATOM 4055 O O . GLY B 1 187 ? -1.535 21.344 2.379 1 94.38 187 GLY B O 1
ATOM 4056 N N . VAL B 1 188 ? 0.618 21.797 2.869 1 95.38 188 VAL B N 1
ATOM 4057 C CA . VAL B 1 188 ? 1.089 20.75 1.97 1 95.38 188 VAL B CA 1
ATOM 4058 C C . VAL B 1 188 ? 1.671 19.594 2.781 1 95.38 188 VAL B C 1
ATOM 4060 O O . VAL B 1 188 ? 2.012 18.547 2.227 1 95.38 188 VAL B O 1
ATOM 4063 N N . ASN B 1 189 ? 1.754 19.703 4.082 1 92.69 189 ASN B N 1
ATOM 4064 C CA . ASN B 1 189 ? 2.428 18.719 4.922 1 92.69 189 ASN B CA 1
ATOM 4065 C C . ASN B 1 189 ? 1.79 17.344 4.785 1 92.69 189 ASN B C 1
ATOM 4067 O O . ASN B 1 189 ? 2.492 16.328 4.688 1 92.69 189 ASN B O 1
ATOM 4071 N N . GLY B 1 190 ? 0.52 17.328 4.742 1 94.94 190 GLY B N 1
ATOM 4072 C CA . GLY B 1 190 ? -0.182 16.062 4.664 1 94.94 190 GLY B CA 1
ATOM 4073 C C . GLY B 1 190 ? 0.129 15.281 3.396 1 94.94 190 GLY B C 1
ATOM 4074 O O . GLY B 1 190 ? 0.308 14.062 3.438 1 94.94 190 GLY B O 1
ATOM 4075 N N . VAL B 1 191 ? 0.224 15.992 2.275 1 97.38 191 VAL B N 1
ATOM 4076 C CA . VAL B 1 191 ? 0.416 15.305 1.002 1 97.38 191 VAL B CA 1
ATOM 4077 C C . VAL B 1 191 ? 1.902 15.039 0.779 1 97.38 191 VAL B C 1
ATOM 4079 O O . VAL B 1 191 ? 2.273 14.25 -0.097 1 97.38 191 VAL B O 1
ATOM 4082 N N . VAL B 1 192 ? 2.775 15.656 1.608 1 96.81 192 VAL B N 1
ATOM 4083 C CA . VAL B 1 192 ? 4.215 15.469 1.444 1 96.81 192 VAL B CA 1
ATOM 4084 C C . VAL B 1 192 ? 4.723 14.453 2.465 1 96.81 192 VAL B C 1
ATOM 4086 O O . VAL B 1 192 ? 5.371 13.469 2.104 1 96.81 192 VAL B O 1
ATOM 4089 N N . HIS B 1 193 ? 4.379 14.633 3.74 1 95.88 193 HIS B N 1
ATOM 4090 C CA . HIS B 1 193 ? 4.969 13.867 4.828 1 95.88 193 HIS B CA 1
ATOM 4091 C C . HIS B 1 193 ? 4.363 12.469 4.906 1 95.88 193 HIS B C 1
ATOM 4093 O O . HIS B 1 193 ? 5.078 11.492 5.133 1 95.88 193 HIS B O 1
ATOM 4099 N N . VAL B 1 194 ? 3.084 12.344 4.719 1 97.31 194 VAL B N 1
ATOM 4100 C CA . VAL B 1 194 ? 2.396 11.086 4.973 1 97.31 194 VAL B CA 1
ATOM 4101 C C . VAL B 1 194 ? 2.848 10.039 3.957 1 97.31 194 VAL B C 1
ATOM 4103 O O . VAL B 1 194 ? 3.283 8.945 4.336 1 97.31 194 VAL B O 1
ATOM 4106 N N . PRO B 1 195 ? 2.854 10.344 2.633 1 97.38 195 PRO B N 1
ATOM 4107 C CA . PRO B 1 195 ? 3.367 9.32 1.715 1 97.38 195 PRO B CA 1
ATOM 4108 C C . PRO B 1 195 ? 4.84 9 1.958 1 97.38 195 PRO B C 1
ATOM 4110 O O . PRO B 1 195 ? 5.254 7.848 1.792 1 97.38 195 PRO B O 1
ATOM 4113 N N . THR B 1 196 ? 5.629 9.992 2.354 1 96.69 196 THR B N 1
ATOM 4114 C CA . THR B 1 196 ? 7.039 9.758 2.627 1 96.69 196 THR B CA 1
ATOM 4115 C C . THR B 1 196 ? 7.207 8.758 3.771 1 96.69 196 THR B C 1
ATOM 4117 O O . THR B 1 196 ? 8.023 7.844 3.688 1 96.69 196 THR B O 1
ATOM 4120 N N . VAL B 1 197 ? 6.422 8.969 4.836 1 96.5 197 VAL B N 1
ATOM 4121 C CA . VAL B 1 197 ? 6.496 8.07 5.984 1 96.5 197 VAL B CA 1
ATOM 4122 C C . VAL B 1 197 ? 6.062 6.668 5.574 1 96.5 197 VAL B C 1
ATOM 4124 O O . VAL B 1 197 ? 6.789 5.695 5.797 1 96.5 197 VAL B O 1
ATOM 4127 N N . LEU B 1 198 ? 4.934 6.566 4.941 1 96.88 198 LEU B N 1
ATOM 4128 C CA . LEU B 1 198 ? 4.328 5.273 4.648 1 96.88 198 LEU B CA 1
ATOM 4129 C C . LEU B 1 198 ? 5.164 4.492 3.643 1 96.88 198 LEU B C 1
ATOM 4131 O O . LEU B 1 198 ? 5.289 3.271 3.748 1 96.88 198 LEU B O 1
ATOM 4135 N N . MET B 1 199 ? 5.785 5.145 2.713 1 96.69 199 MET B N 1
ATOM 4136 C CA . MET B 1 199 ? 6.523 4.473 1.645 1 96.69 199 MET B CA 1
ATOM 4137 C C . MET B 1 199 ? 7.98 4.258 2.041 1 96.69 199 MET B C 1
ATOM 4139 O O . MET B 1 199 ? 8.781 3.791 1.231 1 96.69 199 MET B O 1
ATOM 4143 N N . ASN B 1 200 ? 8.336 4.664 3.254 1 96.44 200 ASN B N 1
ATOM 4144 C CA . ASN B 1 200 ? 9.625 4.352 3.85 1 96.44 200 ASN B CA 1
ATOM 4145 C C . ASN B 1 200 ? 9.469 3.658 5.203 1 96.44 200 ASN B C 1
ATOM 4147 O O . ASN B 1 200 ? 10.367 3.717 6.043 1 96.44 200 ASN B O 1
ATOM 4151 N N . LEU B 1 201 ? 8.359 3.057 5.449 1 95.88 201 LEU B N 1
ATOM 4152 C CA . LEU B 1 201 ? 8.031 2.512 6.762 1 95.88 201 LEU B CA 1
ATOM 4153 C C . LEU B 1 201 ? 9.055 1.461 7.188 1 95.88 201 LEU B C 1
ATOM 4155 O O . LEU B 1 201 ? 9.531 1.479 8.32 1 95.88 201 LEU B O 1
ATOM 4159 N N . GLY B 1 202 ? 9.406 0.505 6.305 1 95.31 202 GLY B N 1
ATOM 4160 C CA . GLY B 1 202 ? 10.406 -0.5 6.633 1 95.31 202 GLY B CA 1
ATOM 4161 C C . GLY B 1 202 ? 11.758 0.094 6.996 1 95.31 202 GLY B C 1
ATOM 4162 O O . GLY B 1 202 ? 12.383 -0.326 7.969 1 95.31 202 GLY B O 1
ATOM 4163 N N . TRP B 1 203 ? 12.188 1.043 6.219 1 94.12 203 TRP B N 1
ATOM 4164 C CA . TRP B 1 203 ? 13.445 1.739 6.469 1 94.12 203 TRP B CA 1
ATOM 4165 C C . TRP B 1 203 ? 13.438 2.395 7.848 1 94.12 203 TRP B C 1
ATOM 4167 O O . TRP B 1 203 ? 14.375 2.217 8.633 1 94.12 203 TRP B O 1
ATOM 4177 N N . MET B 1 204 ? 12.383 3.082 8.117 1 94.56 204 MET B N 1
ATOM 4178 C CA . MET B 1 204 ? 12.242 3.84 9.359 1 94.56 204 MET B CA 1
ATOM 4179 C C . MET B 1 204 ? 12.234 2.91 10.562 1 94.56 204 MET B C 1
ATOM 4181 O O . MET B 1 204 ? 12.961 3.137 11.531 1 94.56 204 MET B O 1
ATOM 4185 N N . GLU B 1 205 ? 11.539 1.906 10.5 1 94 205 GLU B N 1
ATOM 4186 C CA . GLU B 1 205 ? 11.383 1.016 11.648 1 94 205 GLU B CA 1
ATOM 4187 C C . GLU B 1 205 ? 12.641 0.176 11.867 1 94 205 GLU B C 1
ATOM 4189 O O . GLU B 1 205 ? 13.023 -0.085 13.008 1 94 205 GLU B O 1
ATOM 4194 N N . THR B 1 206 ? 13.266 -0.203 10.797 1 93.62 206 THR B N 1
ATOM 4195 C CA . THR B 1 206 ? 14.406 -1.102 10.898 1 93.62 206 THR B CA 1
ATOM 4196 C C . THR B 1 206 ? 15.656 -0.342 11.336 1 93.62 206 THR B C 1
ATOM 4198 O O . THR B 1 206 ? 16.5 -0.883 12.062 1 93.62 206 THR B O 1
ATOM 4201 N N . THR B 1 207 ? 15.766 0.874 10.938 1 93.25 207 THR B N 1
ATOM 4202 C CA . THR B 1 207 ? 16.969 1.631 11.234 1 93.25 207 THR B CA 1
ATOM 4203 C C . THR B 1 207 ? 16.719 2.664 12.328 1 93.25 207 THR B C 1
ATOM 4205 O O . THR B 1 207 ? 17.594 3.461 12.656 1 93.25 207 THR B O 1
ATOM 4208 N N . ASN B 1 208 ? 15.5 2.715 12.781 1 90.56 208 ASN B N 1
ATOM 4209 C CA . ASN B 1 208 ? 15.086 3.729 13.742 1 90.56 208 ASN B CA 1
ATOM 4210 C C . ASN B 1 208 ? 15.281 5.137 13.195 1 90.56 208 ASN B C 1
ATOM 4212 O O . ASN B 1 208 ? 15.883 5.988 13.852 1 90.56 208 ASN B O 1
ATOM 4216 N N . GLY B 1 209 ? 14.977 5.184 11.945 1 89.62 209 GLY B N 1
ATOM 4217 C CA . GLY B 1 209 ? 14.953 6.492 11.305 1 89.62 209 GLY B CA 1
ATOM 4218 C C . GLY B 1 209 ? 16.328 6.965 10.867 1 89.62 209 GLY B C 1
ATOM 4219 O O . GLY B 1 209 ? 16.547 8.164 10.688 1 89.62 209 GLY B O 1
ATOM 4220 N N . ASN B 1 210 ? 17.234 6.105 10.695 1 90 210 ASN B N 1
ATOM 4221 C CA . ASN B 1 210 ? 18.578 6.488 10.305 1 90 210 ASN B CA 1
ATOM 4222 C C . ASN B 1 210 ? 18.703 6.672 8.797 1 90 210 ASN B C 1
ATOM 4224 O O . ASN B 1 210 ? 19.438 5.941 8.141 1 90 210 ASN B O 1
ATOM 4228 N N . PHE B 1 211 ? 18.062 7.648 8.242 1 91.69 211 PHE B N 1
ATOM 4229 C CA . PHE B 1 211 ? 18.141 8.117 6.863 1 91.69 211 PHE B CA 1
ATOM 4230 C C . PHE B 1 211 ? 17.641 9.547 6.746 1 91.69 211 PHE B C 1
ATOM 4232 O O . PHE B 1 211 ? 16.953 10.047 7.641 1 91.69 211 PHE B O 1
ATOM 4239 N N . TYR B 1 212 ? 18.016 10.219 5.762 1 90.81 212 TYR B N 1
ATOM 4240 C CA . TYR B 1 212 ? 17.547 11.578 5.527 1 90.81 212 TYR B CA 1
ATOM 4241 C C . TYR B 1 212 ? 16.141 11.578 4.965 1 90.81 212 TYR B C 1
ATOM 4243 O O . TYR B 1 212 ? 15.922 11.164 3.824 1 90.81 212 TYR B O 1
ATOM 4251 N N . PHE B 1 213 ? 15.258 12.102 5.703 1 92.5 213 PHE B N 1
ATOM 4252 C CA . PHE B 1 213 ? 13.82 12 5.465 1 92.5 213 PHE B CA 1
ATOM 4253 C C . PHE B 1 213 ? 13.453 12.602 4.113 1 92.5 213 PHE B C 1
ATOM 4255 O O . PHE B 1 213 ? 12.664 12.023 3.363 1 92.5 213 PHE B O 1
ATOM 4262 N N . TYR B 1 214 ? 14.039 13.758 3.797 1 91.56 214 TYR B N 1
ATOM 4263 C CA . TYR B 1 214 ? 13.688 14.438 2.561 1 91.56 214 TYR B CA 1
ATOM 4264 C C . TYR B 1 214 ? 14.555 13.961 1.402 1 91.56 214 TYR B C 1
ATOM 4266 O O . TYR B 1 214 ? 14.055 13.328 0.469 1 91.56 214 TYR B O 1
ATOM 4274 N N . ARG B 1 215 ? 15.789 14 1.503 1 90.25 215 ARG B N 1
ATOM 4275 C CA . ARG B 1 215 ? 16.703 13.719 0.397 1 90.25 215 ARG B CA 1
ATOM 4276 C C . ARG B 1 215 ? 16.672 12.25 0.009 1 90.25 215 ARG B C 1
ATOM 4278 O O . ARG B 1 215 ? 16.688 11.914 -1.177 1 90.25 215 ARG B O 1
ATOM 4285 N N . GLN B 1 216 ? 16.609 11.422 1.005 1 92.75 216 GLN B N 1
ATOM 4286 C CA . GLN B 1 216 ? 16.625 9.992 0.738 1 92.75 216 GLN B CA 1
ATOM 4287 C C . GLN B 1 216 ? 15.227 9.398 0.738 1 92.75 216 GLN B C 1
ATOM 4289 O O . GLN B 1 216 ? 14.875 8.609 -0.141 1 92.75 216 GLN B O 1
ATOM 4294 N N . GLY B 1 217 ? 14.438 9.836 1.661 1 94.38 217 GLY B N 1
ATOM 4295 C CA . GLY B 1 217 ? 13.094 9.297 1.797 1 94.38 217 GLY B CA 1
ATOM 4296 C C . GLY B 1 217 ? 12.18 9.68 0.648 1 94.38 217 GLY B C 1
ATOM 4297 O O . GLY B 1 217 ? 11.258 8.93 0.306 1 94.38 217 GLY B O 1
ATOM 4298 N N . MET B 1 218 ? 12.461 10.836 0.091 1 95.94 218 MET B N 1
ATOM 4299 C CA . MET B 1 218 ? 11.648 11.305 -1.023 1 95.94 218 MET B CA 1
ATOM 4300 C C . MET B 1 218 ? 12.312 10.984 -2.357 1 95.94 218 MET B C 1
ATOM 4302 O O . MET B 1 218 ? 12.641 11.891 -3.123 1 95.94 218 MET B O 1
ATOM 4306 N N . SER B 1 219 ? 12.461 9.727 -2.609 1 95.62 219 SER B N 1
ATOM 4307 C CA . SER B 1 219 ? 13 9.211 -3.865 1 95.62 219 SER B CA 1
ATOM 4308 C C . SER B 1 219 ? 12.086 9.555 -5.035 1 95.62 219 SER B C 1
ATOM 4310 O O . SER B 1 219 ? 10.977 10.062 -4.84 1 95.62 219 SER B O 1
ATOM 4312 N N . PRO B 1 220 ? 12.5 9.336 -6.285 1 95.12 220 PRO B N 1
ATOM 4313 C CA . PRO B 1 220 ? 11.68 9.68 -7.445 1 95.12 220 PRO B CA 1
ATOM 4314 C C . PRO B 1 220 ? 10.289 9.055 -7.395 1 95.12 220 PRO B C 1
ATOM 4316 O O . PRO B 1 220 ? 9.289 9.727 -7.664 1 95.12 220 PRO B O 1
ATOM 4319 N N . GLY B 1 221 ? 10.18 7.797 -7.055 1 95.38 221 GLY B N 1
ATOM 4320 C CA . GLY B 1 221 ? 8.883 7.148 -6.938 1 95.38 221 GLY B CA 1
ATOM 4321 C C . GLY B 1 221 ? 8 7.758 -5.863 1 95.38 221 GLY B C 1
ATOM 4322 O O . GLY B 1 221 ? 6.809 7.969 -6.078 1 95.38 221 GLY B O 1
ATOM 4323 N N . VAL B 1 222 ? 8.586 8.055 -4.695 1 96.75 222 VAL B N 1
ATOM 4324 C CA . VAL B 1 222 ? 7.84 8.672 -3.602 1 96.75 222 VAL B CA 1
ATOM 4325 C C . VAL B 1 222 ? 7.344 10.055 -4.031 1 96.75 222 VAL B C 1
ATOM 4327 O O . VAL B 1 222 ? 6.188 10.406 -3.781 1 96.75 222 VAL B O 1
ATOM 4330 N N . CYS B 1 223 ? 8.164 10.797 -4.746 1 97.5 223 CYS B N 1
ATOM 4331 C CA . CYS B 1 223 ? 7.781 12.117 -5.227 1 97.5 223 CYS B CA 1
ATOM 4332 C C . CYS B 1 223 ? 6.633 12.031 -6.227 1 97.5 223 CYS B C 1
ATOM 4334 O O . CYS B 1 223 ? 5.762 12.898 -6.258 1 97.5 223 CYS B O 1
ATOM 4336 N N . SER B 1 224 ? 6.641 10.984 -6.973 1 96 224 SER B N 1
ATOM 4337 C CA . SER B 1 224 ? 5.539 10.812 -7.918 1 96 224 SER B CA 1
ATOM 4338 C C . SER B 1 224 ? 4.211 10.617 -7.188 1 96 224 SER B C 1
ATOM 4340 O O . SER B 1 224 ? 3.172 11.102 -7.637 1 96 224 SER B O 1
ATOM 4342 N N . VAL B 1 225 ? 4.215 9.898 -6.141 1 96.88 225 VAL B N 1
ATOM 4343 C CA . VAL B 1 225 ? 3.014 9.695 -5.336 1 96.88 225 VAL B CA 1
ATOM 4344 C C . VAL B 1 225 ? 2.602 11.008 -4.672 1 96.88 225 VAL B C 1
ATOM 4346 O O . VAL B 1 225 ? 1.416 11.344 -4.629 1 96.88 225 VAL B O 1
ATOM 4349 N N . ILE B 1 226 ? 3.572 11.742 -4.145 1 98.12 226 ILE B N 1
ATOM 4350 C CA . ILE B 1 226 ? 3.314 13.055 -3.557 1 98.12 226 ILE B CA 1
ATOM 4351 C C . ILE B 1 226 ? 2.615 13.945 -4.578 1 98.12 226 ILE B C 1
ATOM 4353 O O . ILE B 1 226 ? 1.628 14.617 -4.258 1 98.12 226 ILE B O 1
ATOM 4357 N N . GLU B 1 227 ? 3.07 13.93 -5.762 1 97.19 227 GLU B N 1
ATOM 4358 C CA . GLU B 1 227 ? 2.496 14.75 -6.82 1 97.19 227 GLU B CA 1
ATOM 4359 C C . GLU B 1 227 ? 1.077 14.305 -7.16 1 97.19 227 GLU B C 1
ATOM 4361 O O . GLU B 1 227 ? 0.225 15.133 -7.492 1 97.19 227 GLU B O 1
ATOM 4366 N N . ALA B 1 228 ? 0.853 13.039 -7.09 1 96.62 228 ALA B N 1
ATOM 4367 C CA . ALA B 1 228 ? -0.502 12.547 -7.312 1 96.62 228 ALA B CA 1
ATOM 4368 C C . ALA B 1 228 ? -1.456 13.047 -6.234 1 96.62 228 ALA B C 1
ATOM 4370 O O . ALA B 1 228 ? -2.588 13.438 -6.531 1 96.62 228 ALA B O 1
ATOM 4371 N N . LEU B 1 229 ? -1.045 13.008 -4.984 1 98.19 229 LEU B N 1
ATOM 4372 C CA . LEU B 1 229 ? -1.852 13.562 -3.9 1 98.19 229 LEU B CA 1
ATOM 4373 C C . LEU B 1 229 ? -2.061 15.062 -4.086 1 98.19 229 LEU B C 1
ATOM 4375 O O . LEU B 1 229 ? -3.152 15.57 -3.83 1 98.19 229 LEU B O 1
ATOM 4379 N N . ASP B 1 230 ? -1.023 15.719 -4.52 1 98.5 230 ASP B N 1
ATOM 4380 C CA . ASP B 1 230 ? -1.098 17.156 -4.727 1 98.5 230 ASP B CA 1
ATOM 4381 C C . ASP B 1 230 ? -2.137 17.516 -5.789 1 98.5 230 ASP B C 1
ATOM 4383 O O . ASP B 1 230 ? -2.852 18.516 -5.664 1 98.5 230 ASP B O 1
ATOM 4387 N N . LYS B 1 231 ? -2.189 16.719 -6.832 1 98.06 231 LYS B N 1
ATOM 4388 C CA . LYS B 1 231 ? -3.191 16.938 -7.867 1 98.06 231 LYS B CA 1
ATOM 4389 C C . LYS B 1 231 ? -4.602 16.859 -7.293 1 98.06 231 LYS B C 1
ATOM 4391 O O . LYS B 1 231 ? -5.477 17.656 -7.668 1 98.06 231 LYS B O 1
ATOM 4396 N N . GLU B 1 232 ? -4.809 15.961 -6.422 1 98.38 232 GLU B N 1
ATOM 4397 C CA . GLU B 1 232 ? -6.109 15.836 -5.766 1 98.38 232 GLU B CA 1
ATOM 4398 C C . GLU B 1 232 ? -6.391 17.047 -4.871 1 98.38 232 GLU B C 1
ATOM 4400 O O . GLU B 1 232 ? -7.504 17.578 -4.863 1 98.38 232 GLU B O 1
ATOM 4405 N N . ARG B 1 233 ? -5.34 17.453 -4.105 1 98.56 233 ARG B N 1
ATOM 4406 C CA . ARG B 1 233 ? -5.457 18.641 -3.268 1 98.56 233 ARG B CA 1
ATOM 4407 C C . ARG B 1 233 ? -5.848 19.859 -4.098 1 98.56 233 ARG B C 1
ATOM 4409 O O . ARG B 1 233 ? -6.754 20.609 -3.727 1 98.56 233 ARG B O 1
ATOM 4416 N N . LEU B 1 234 ? -5.23 20.047 -5.227 1 98.62 234 LEU B N 1
ATOM 4417 C CA . LEU B 1 234 ? -5.492 21.172 -6.125 1 98.62 234 LEU B CA 1
ATOM 4418 C C . LEU B 1 234 ? -6.902 21.094 -6.703 1 98.62 234 LEU B C 1
ATOM 4420 O O . LEU B 1 234 ? -7.59 22.109 -6.824 1 98.62 234 LEU B O 1
ATOM 4424 N N . ALA B 1 235 ? -7.309 19.891 -7.047 1 98.69 235 ALA B N 1
ATOM 4425 C CA . ALA B 1 235 ? -8.648 19.688 -7.59 1 98.69 235 ALA B CA 1
ATOM 4426 C C . ALA B 1 235 ? -9.719 20.016 -6.555 1 98.69 235 ALA B C 1
ATOM 4428 O O . ALA B 1 235 ? -10.742 20.625 -6.879 1 98.69 235 ALA B O 1
ATOM 4429 N N . VAL B 1 236 ? -9.484 19.625 -5.355 1 98.62 236 VAL B N 1
ATOM 4430 C CA . VAL B 1 236 ? -10.422 19.953 -4.281 1 98.62 236 VAL B CA 1
ATOM 4431 C C . VAL B 1 236 ? -10.5 21.469 -4.094 1 98.62 236 VAL B C 1
ATOM 4433 O O . VAL B 1 236 ? -11.586 22.031 -3.984 1 98.62 236 VAL B O 1
ATOM 4436 N N . ALA B 1 237 ? -9.367 22.094 -4.043 1 98.12 237 ALA B N 1
ATOM 4437 C CA . ALA B 1 237 ? -9.336 23.547 -3.9 1 98.12 237 ALA B CA 1
ATOM 4438 C C . ALA B 1 237 ? -10.125 24.234 -5.016 1 98.12 237 ALA B C 1
ATOM 4440 O O . ALA B 1 237 ? -10.906 25.141 -4.762 1 98.12 237 ALA B O 1
ATOM 4441 N N . ALA B 1 238 ? -9.945 23.766 -6.215 1 98.12 238 ALA B N 1
ATOM 4442 C CA . ALA B 1 238 ? -10.633 24.328 -7.371 1 98.12 238 ALA B CA 1
ATOM 4443 C C . ALA B 1 238 ? -12.148 24.188 -7.227 1 98.12 238 ALA B C 1
ATOM 4445 O O . ALA B 1 238 ? -12.898 25.094 -7.59 1 98.12 238 ALA B O 1
ATOM 4446 N N . ALA B 1 239 ? -12.547 23.094 -6.691 1 98.06 239 ALA B N 1
ATOM 4447 C CA . ALA B 1 239 ? -13.977 22.828 -6.527 1 98.06 239 ALA B CA 1
ATOM 4448 C C . ALA B 1 239 ? -14.602 23.797 -5.531 1 98.06 239 ALA B C 1
ATOM 4450 O O . ALA B 1 239 ? -15.812 24.031 -5.555 1 98.06 239 ALA B O 1
ATOM 4451 N N . TYR B 1 240 ? -13.828 24.375 -4.684 1 97.25 240 TYR B N 1
ATOM 4452 C CA . TYR B 1 240 ? -14.32 25.328 -3.688 1 97.25 240 TYR B CA 1
ATOM 4453 C C . TYR B 1 240 ? -13.938 26.75 -4.059 1 97.25 240 TYR B C 1
ATOM 4455 O O . TYR B 1 240 ? -14.031 27.656 -3.234 1 97.25 240 TYR B O 1
ATOM 4463 N N . ASN B 1 241 ? -13.391 26.906 -5.211 1 94.62 241 ASN B N 1
ATOM 4464 C CA . ASN B 1 241 ? -13.039 28.203 -5.777 1 94.62 241 ASN B CA 1
ATOM 4465 C C . ASN B 1 241 ? -11.945 28.891 -4.965 1 94.62 241 ASN B C 1
ATOM 4467 O O . ASN B 1 241 ? -12.031 30.094 -4.688 1 94.62 241 ASN B O 1
ATOM 4471 N N . VAL B 1 242 ? -11.086 28.109 -4.555 1 93.88 242 VAL B N 1
ATOM 4472 C CA . VAL B 1 242 ? -9.93 28.641 -3.846 1 93.88 242 VAL B CA 1
ATOM 4473 C C . VAL B 1 242 ? -8.664 28.391 -4.668 1 93.88 242 VAL B C 1
ATOM 4475 O O . VAL B 1 242 ? -8.492 27.328 -5.258 1 93.88 242 VAL B O 1
ATOM 4478 N N . ARG B 1 243 ? -7.883 29.438 -4.734 1 92.38 243 ARG B N 1
ATOM 4479 C CA . ARG B 1 243 ? -6.641 29.328 -5.496 1 92.38 243 ARG B CA 1
ATOM 4480 C C . ARG B 1 243 ? -5.457 29.047 -4.578 1 92.38 243 ARG B C 1
ATOM 4482 O O . ARG B 1 243 ? -5.199 29.797 -3.635 1 92.38 243 ARG B O 1
ATOM 4489 N N . ILE B 1 244 ? -4.77 27.984 -4.898 1 95.44 244 ILE B N 1
ATOM 4490 C CA . ILE B 1 244 ? -3.609 27.609 -4.098 1 95.44 244 ILE B CA 1
ATOM 4491 C C . ILE B 1 244 ? -2.461 27.203 -5.02 1 95.44 244 ILE B C 1
ATOM 4493 O O . ILE B 1 244 ? -2.654 27.031 -6.227 1 95.44 244 ILE B O 1
ATOM 4497 N N . LEU B 1 245 ? -1.283 27.156 -4.426 1 95.94 245 LEU B N 1
ATOM 4498 C CA . LEU B 1 245 ? -0.09 26.75 -5.16 1 95.94 245 LEU B CA 1
ATOM 4499 C C . LEU B 1 245 ? 0.129 25.234 -5.051 1 95.94 245 LEU B C 1
ATOM 4501 O O . LEU B 1 245 ? -0.3 24.609 -4.078 1 95.94 245 LEU B O 1
ATOM 4505 N N . SER B 1 246 ? 0.804 24.672 -6.047 1 97.94 246 SER B N 1
ATOM 4506 C CA . SER B 1 246 ? 1.229 23.281 -5.957 1 97.94 246 SER B CA 1
ATOM 4507 C C . SER B 1 246 ? 2.289 23.094 -4.879 1 97.94 246 SER B C 1
ATOM 4509 O O . SER B 1 246 ? 2.828 24.062 -4.355 1 97.94 246 SER B O 1
ATOM 4511 N N . VAL B 1 247 ? 2.572 21.875 -4.578 1 97.69 247 VAL B N 1
ATOM 4512 C CA . VAL B 1 247 ? 3.59 21.547 -3.584 1 97.69 247 VAL B CA 1
ATOM 4513 C C . VAL B 1 247 ? 4.922 22.172 -3.988 1 97.69 247 VAL B C 1
ATOM 4515 O O . VAL B 1 247 ? 5.559 22.875 -3.193 1 97.69 247 VAL B O 1
ATOM 4518 N N . VAL B 1 248 ? 5.355 21.969 -5.211 1 97.38 248 VAL B N 1
ATOM 4519 C CA . VAL B 1 248 ? 6.664 22.453 -5.641 1 97.38 248 VAL B CA 1
ATOM 4520 C C . VAL B 1 248 ? 6.668 23.984 -5.656 1 97.38 248 VAL B C 1
ATOM 4522 O O . VAL B 1 248 ? 7.648 24.609 -5.242 1 97.38 248 VAL B O 1
ATOM 4525 N N . GLU B 1 249 ? 5.578 24.578 -6.094 1 96.88 249 GLU B N 1
ATOM 4526 C CA . GLU B 1 249 ? 5.48 26.047 -6.086 1 96.88 249 GLU B CA 1
ATOM 4527 C C . GLU B 1 249 ? 5.531 26.594 -4.66 1 96.88 249 GLU B C 1
ATOM 4529 O O . GLU B 1 249 ? 6.176 27.609 -4.406 1 96.88 249 GLU B O 1
ATOM 4534 N N . THR B 1 250 ? 4.84 25.906 -3.783 1 94.75 250 THR B N 1
ATOM 4535 C CA . THR B 1 250 ? 4.82 26.328 -2.385 1 94.75 250 THR B CA 1
ATOM 4536 C C . THR B 1 250 ? 6.227 26.297 -1.793 1 94.75 250 THR B C 1
ATOM 4538 O O . THR B 1 250 ? 6.656 27.25 -1.146 1 94.75 250 THR B O 1
ATOM 4541 N N . TYR B 1 251 ? 6.93 25.25 -2.053 1 93.94 251 TYR B N 1
ATOM 4542 C CA . TYR B 1 251 ? 8.289 25.141 -1.526 1 93.94 251 TYR B CA 1
ATOM 4543 C C . TYR B 1 251 ? 9.211 26.156 -2.186 1 93.94 251 TYR B C 1
ATOM 4545 O O . TYR B 1 251 ? 10.062 26.75 -1.521 1 93.94 251 TYR B O 1
ATOM 4553 N N . ASN B 1 252 ? 9.047 26.375 -3.436 1 94.38 252 ASN B N 1
ATOM 4554 C CA . ASN B 1 252 ? 9.844 27.391 -4.137 1 94.38 252 ASN B CA 1
ATOM 4555 C C . ASN B 1 252 ? 9.648 28.781 -3.531 1 94.38 252 ASN B C 1
ATOM 4557 O O . ASN B 1 252 ? 10.617 29.484 -3.262 1 94.38 252 ASN B O 1
ATOM 4561 N N . VAL B 1 253 ? 8.383 29.109 -3.254 1 91.88 253 VAL B N 1
ATOM 4562 C CA . VAL B 1 253 ? 8.07 30.422 -2.711 1 91.88 253 VAL B CA 1
ATOM 4563 C C . VAL B 1 253 ? 8.57 30.531 -1.272 1 91.88 253 VAL B C 1
ATOM 4565 O O . VAL B 1 253 ? 9.117 31.562 -0.865 1 91.88 253 VAL B O 1
ATOM 4568 N N . ASN B 1 254 ? 8.422 29.469 -0.56 1 90.12 254 ASN B N 1
ATOM 4569 C CA . ASN B 1 254 ? 8.812 29.453 0.846 1 90.12 254 ASN B CA 1
ATOM 4570 C C . ASN B 1 254 ? 10.32 29.594 1.01 1 90.12 254 ASN B C 1
ATOM 4572 O O . ASN B 1 254 ? 10.797 30.188 1.979 1 90.12 254 ASN B O 1
ATOM 4576 N N . TYR B 1 255 ? 11.062 29.109 -0.008 1 89.19 255 TYR B N 1
ATOM 4577 C CA . TYR B 1 255 ? 12.5 29.016 0.225 1 89.19 255 TYR B CA 1
ATOM 4578 C C . TYR B 1 255 ? 13.281 29.734 -0.868 1 89.19 255 TYR B C 1
ATOM 4580 O O . TYR B 1 255 ? 14.508 29.625 -0.933 1 89.19 255 TYR B O 1
ATOM 4588 N N . GLY B 1 256 ? 12.602 30.469 -1.661 1 90.06 256 GLY B N 1
ATOM 4589 C CA . GLY B 1 256 ? 13.234 31.297 -2.666 1 90.06 256 GLY B CA 1
ATOM 4590 C C . GLY B 1 256 ? 13.953 30.5 -3.738 1 90.06 256 GLY B C 1
ATOM 4591 O O . GLY B 1 256 ? 15.07 30.844 -4.125 1 90.06 256 GLY B O 1
ATOM 4592 N N . THR B 1 257 ? 13.383 29.328 -4.148 1 92.31 257 THR B N 1
ATOM 4593 C CA . THR B 1 257 ? 13.945 28.484 -5.195 1 92.31 257 THR B CA 1
ATOM 4594 C C . THR B 1 257 ? 13.039 28.469 -6.426 1 92.31 257 THR B C 1
ATOM 4596 O O . THR B 1 257 ? 12.008 29.156 -6.449 1 92.31 257 THR B O 1
ATOM 4599 N N . ASN B 1 258 ? 13.445 27.828 -7.504 1 95.69 258 ASN B N 1
ATOM 4600 C CA . ASN B 1 258 ? 12.672 27.766 -8.742 1 95.69 258 ASN B CA 1
ATOM 4601 C C . ASN B 1 258 ? 12.789 26.406 -9.414 1 95.69 258 ASN B C 1
ATOM 4603 O O . ASN B 1 258 ? 13.102 26.328 -10.602 1 95.69 258 ASN B O 1
ATOM 4607 N N . GLU B 1 259 ? 12.656 25.391 -8.672 1 96.12 259 GLU B N 1
ATOM 4608 C CA . GLU B 1 259 ? 12.742 24.031 -9.211 1 96.12 259 GLU B CA 1
ATOM 4609 C C . GLU B 1 259 ? 11.469 23.672 -9.977 1 96.12 259 GLU B C 1
ATOM 4611 O O . GLU B 1 259 ? 10.375 24.109 -9.625 1 96.12 259 GLU B O 1
ATOM 4616 N N . VAL B 1 260 ? 11.57 22.844 -10.93 1 95.38 260 VAL B N 1
ATOM 4617 C CA . VAL B 1 260 ? 10.461 22.453 -11.789 1 95.38 260 VAL B CA 1
ATOM 4618 C C . VAL B 1 260 ? 9.695 21.297 -11.164 1 95.38 260 VAL B C 1
ATOM 4620 O O . VAL B 1 260 ? 8.461 21.266 -11.188 1 95.38 260 VAL B O 1
ATOM 4623 N N . THR B 1 261 ? 10.43 20.312 -10.648 1 95.44 261 THR B N 1
ATOM 4624 C CA . THR B 1 261 ? 9.789 19.172 -10 1 95.44 261 THR B CA 1
ATOM 4625 C C . THR B 1 261 ? 10.078 19.172 -8.5 1 95.44 261 THR B C 1
ATOM 4627 O O . THR B 1 261 ? 11.062 19.75 -8.055 1 95.44 261 THR B O 1
ATOM 4630 N N . PHE B 1 262 ? 9.188 18.547 -7.82 1 96.25 262 PHE B N 1
ATOM 4631 C CA . PHE B 1 262 ? 9.406 18.453 -6.383 1 96.25 262 PHE B CA 1
ATOM 4632 C C . PHE B 1 262 ? 10.648 17.609 -6.074 1 96.25 262 PHE B C 1
ATOM 4634 O O . PHE B 1 262 ? 11.367 17.906 -5.113 1 96.25 262 PHE B O 1
ATOM 4641 N N . ARG B 1 263 ? 10.953 16.625 -6.855 1 95.69 263 ARG B N 1
ATOM 4642 C CA . ARG B 1 263 ? 12.141 15.797 -6.68 1 95.69 263 ARG B CA 1
ATOM 4643 C C . ARG B 1 263 ? 13.406 16.641 -6.789 1 95.69 263 ARG B C 1
ATOM 4645 O O . ARG B 1 263 ? 14.336 16.469 -5.996 1 95.69 263 ARG B O 1
ATOM 4652 N N . ASP B 1 264 ? 13.422 17.516 -7.73 1 95.5 264 ASP B N 1
ATOM 4653 C CA . ASP B 1 264 ? 14.57 18.406 -7.891 1 95.5 264 ASP B CA 1
ATOM 4654 C C . ASP B 1 264 ? 14.766 19.281 -6.66 1 95.5 264 ASP B C 1
ATOM 4656 O O . ASP B 1 264 ? 15.898 19.516 -6.23 1 95.5 264 ASP B O 1
ATOM 4660 N N . PHE B 1 265 ? 13.68 19.766 -6.125 1 95.69 265 PHE B N 1
ATOM 4661 C CA . PHE B 1 265 ? 13.758 20.594 -4.934 1 95.69 265 PHE B CA 1
ATOM 4662 C C . PHE B 1 265 ? 14.367 19.828 -3.77 1 95.69 265 PHE B C 1
ATOM 4664 O O . PHE B 1 265 ? 15.312 20.312 -3.137 1 95.69 265 PHE B O 1
ATOM 4671 N N . VAL B 1 266 ? 13.867 18.656 -3.533 1 94.19 266 VAL B N 1
ATOM 4672 C CA . VAL B 1 266 ? 14.273 17.906 -2.346 1 94.19 266 VAL B CA 1
ATOM 4673 C C . VAL B 1 266 ? 15.719 17.453 -2.494 1 94.19 266 VAL B C 1
ATOM 4675 O O . VAL B 1 266 ? 16.453 17.359 -1.509 1 94.19 266 VAL B O 1
ATOM 4678 N N . ASP B 1 267 ? 16.141 17.203 -3.672 1 91.69 267 ASP B N 1
ATOM 4679 C CA . ASP B 1 267 ? 17.516 16.781 -3.93 1 91.69 267 ASP B CA 1
ATOM 4680 C C . ASP B 1 267 ? 18.5 17.891 -3.588 1 91.69 267 ASP B C 1
ATOM 4682 O O . ASP B 1 267 ? 19.641 17.609 -3.203 1 91.69 267 ASP B O 1
ATOM 4686 N N . LYS B 1 268 ? 18.062 19.141 -3.637 1 90.69 268 LYS B N 1
ATOM 4687 C CA . LYS B 1 268 ? 19 20.266 -3.57 1 90.69 268 LYS B CA 1
ATOM 4688 C C . LYS B 1 268 ? 18.844 21.031 -2.262 1 90.69 268 LYS B C 1
ATOM 4690 O O . LYS B 1 268 ? 19.719 21.797 -1.869 1 90.69 268 LYS B O 1
ATOM 4695 N N . THR B 1 269 ? 17.688 20.844 -1.649 1 86.06 269 THR B N 1
ATOM 4696 C CA . THR B 1 269 ? 17.375 21.688 -0.505 1 86.06 269 THR B CA 1
ATOM 4697 C C . THR B 1 269 ? 18.359 21.453 0.631 1 86.06 269 THR B C 1
ATOM 4699 O O . THR B 1 269 ? 18.641 20.312 1.005 1 86.06 269 THR B O 1
ATOM 4702 N N . VAL B 1 270 ? 18.875 22.453 1.177 1 81.19 270 VAL B N 1
ATOM 4703 C CA . VAL B 1 270 ? 19.828 22.406 2.283 1 81.19 270 VAL B CA 1
ATOM 4704 C C . VAL B 1 270 ? 19.062 22.422 3.611 1 81.19 270 VAL B C 1
ATOM 4706 O O . VAL B 1 270 ? 19.422 21.703 4.543 1 81.19 270 VAL B O 1
ATOM 4709 N N . ALA B 1 271 ? 17.969 23.156 3.676 1 75.12 271 ALA B N 1
ATOM 4710 C CA . ALA B 1 271 ? 17.203 23.375 4.898 1 75.12 271 ALA B CA 1
ATOM 4711 C C . ALA B 1 271 ? 16.625 22.062 5.418 1 75.12 271 ALA B C 1
ATOM 4713 O O . ALA B 1 271 ? 16.469 21.875 6.625 1 75.12 271 ALA B O 1
ATOM 4714 N N . HIS B 1 272 ? 16.469 21.141 4.48 1 81.5 272 HIS B N 1
ATOM 4715 C CA . HIS B 1 272 ? 15.719 19.938 4.859 1 81.5 272 HIS B CA 1
ATOM 4716 C C . HIS B 1 272 ? 16.625 18.719 4.941 1 81.5 272 HIS B C 1
ATOM 4718 O O . HIS B 1 272 ? 16.281 17.719 5.574 1 81.5 272 HIS B O 1
ATOM 4724 N N . ASN B 1 273 ? 17.766 18.734 4.332 1 78.62 273 ASN B N 1
ATOM 4725 C CA . ASN B 1 273 ? 18.609 17.547 4.148 1 78.62 273 ASN B CA 1
ATOM 4726 C C . ASN B 1 273 ? 19.422 17.234 5.402 1 78.62 273 ASN B C 1
ATOM 4728 O O . ASN B 1 273 ? 20.328 16.406 5.371 1 78.62 273 ASN B O 1
ATOM 4732 N N . SER B 1 274 ? 19.016 17.781 6.492 1 76.81 274 SER B N 1
ATOM 4733 C CA . SER B 1 274 ? 19.656 17.422 7.762 1 76.81 274 SER B CA 1
ATOM 4734 C C . SER B 1 274 ? 18.656 16.75 8.703 1 76.81 274 SER B C 1
ATOM 4736 O O . SER B 1 274 ? 19.031 16.359 9.812 1 76.81 274 SER B O 1
ATOM 4738 N N . THR B 1 275 ? 17.547 16.641 8.234 1 77.31 275 THR B N 1
ATOM 4739 C CA . THR B 1 275 ? 16.5 16.047 9.078 1 77.31 275 THR B CA 1
ATOM 4740 C C . THR B 1 275 ? 16.547 14.523 9.016 1 77.31 275 THR B C 1
ATOM 4742 O O . THR B 1 275 ? 16.359 13.938 7.949 1 77.31 275 THR B O 1
ATOM 4745 N N . LYS B 1 276 ? 16.953 13.953 10.102 1 77.31 276 LYS B N 1
ATOM 4746 C CA . LYS B 1 276 ? 16.891 12.508 10.266 1 77.31 276 LYS B CA 1
ATOM 4747 C C . LYS B 1 276 ? 15.797 12.102 11.25 1 77.31 276 LYS B C 1
ATOM 4749 O O . LYS B 1 276 ? 15.281 12.945 11.984 1 77.31 276 LYS B O 1
ATOM 4754 N N . GLY B 1 277 ? 15.398 10.844 11.18 1 69.38 277 GLY B N 1
ATOM 4755 C CA . GLY B 1 277 ? 14.586 10.344 12.273 1 69.38 277 GLY B CA 1
ATOM 4756 C C . GLY B 1 277 ? 13.266 9.742 11.812 1 69.38 277 GLY B C 1
ATOM 4757 O O . GLY B 1 277 ? 12.867 9.922 10.664 1 69.38 277 GLY B O 1
ATOM 4758 N N . ALA B 1 278 ? 12.742 9.094 12.789 1 65.38 278 ALA B N 1
ATOM 4759 C CA . ALA B 1 278 ? 11.406 8.523 12.648 1 65.38 278 ALA B CA 1
ATOM 4760 C C . ALA B 1 278 ? 10.336 9.602 12.734 1 65.38 278 ALA B C 1
ATOM 4762 O O . ALA B 1 278 ? 10.367 10.445 13.625 1 65.38 278 ALA B O 1
ATOM 4763 N N . GLN B 1 279 ? 9.586 9.688 11.773 1 74.38 279 GLN B N 1
ATOM 4764 C CA . GLN B 1 279 ? 8.602 10.758 11.68 1 74.38 279 GLN B CA 1
ATOM 4765 C C . GLN B 1 279 ? 7.176 10.203 11.703 1 74.38 279 GLN B C 1
ATOM 4767 O O . GLN B 1 279 ? 6.328 10.625 10.914 1 74.38 279 GLN B O 1
ATOM 4772 N N . LYS B 1 280 ? 6.93 9.328 12.688 1 78.56 280 LYS B N 1
ATOM 4773 C CA . LYS B 1 280 ? 5.621 8.68 12.773 1 78.56 280 LYS B CA 1
ATOM 4774 C C . LYS B 1 280 ? 4.555 9.664 13.25 1 78.56 280 LYS B C 1
ATOM 4776 O O . LYS B 1 280 ? 3.363 9.461 13.016 1 78.56 280 LYS B O 1
ATOM 4781 N N . ARG B 1 281 ? 5.051 10.766 13.898 1 82.94 281 ARG B N 1
ATOM 4782 C CA . ARG B 1 281 ? 4.121 11.789 14.367 1 82.94 281 ARG B CA 1
ATOM 4783 C C . ARG B 1 281 ? 3.371 12.43 13.203 1 82.94 281 ARG B C 1
ATOM 4785 O O . ARG B 1 281 ? 2.25 12.914 13.375 1 82.94 281 ARG B O 1
ATOM 4792 N N . PHE B 1 282 ? 3.963 12.328 12.039 1 89.31 282 PHE B N 1
ATOM 4793 C CA . PHE B 1 282 ? 3.324 12.922 10.867 1 89.31 282 PHE B CA 1
ATOM 4794 C C . PHE B 1 282 ? 2.021 12.195 10.547 1 89.31 282 PHE B C 1
ATOM 4796 O O . PHE B 1 282 ? 1.057 12.82 10.102 1 89.31 282 PHE B O 1
ATOM 4803 N N . LEU B 1 283 ? 2.031 10.961 10.859 1 92.88 283 LEU B N 1
ATOM 4804 C CA . LEU B 1 283 ? 0.803 10.219 10.602 1 92.88 283 LEU B CA 1
ATOM 4805 C C . LEU B 1 283 ? -0.294 10.625 11.578 1 92.88 283 LEU B C 1
ATOM 4807 O O . LEU B 1 283 ? -1.429 10.883 11.172 1 92.88 283 LEU B O 1
ATOM 4811 N N . ALA B 1 284 ? 0.056 10.75 12.812 1 90.56 284 ALA B N 1
ATOM 4812 C CA . ALA B 1 284 ? -0.912 11.039 13.867 1 90.56 284 ALA B CA 1
ATOM 4813 C C . ALA B 1 284 ? -1.444 12.461 13.75 1 90.56 284 ALA B C 1
ATOM 4815 O O . ALA B 1 284 ? -2.537 12.766 14.234 1 90.56 284 ALA B O 1
ATOM 4816 N N . GLN B 1 285 ? -0.712 13.312 13.102 1 91.38 285 GLN B N 1
ATOM 4817 C CA . GLN B 1 285 ? -1.107 14.711 13.008 1 91.38 285 GLN B CA 1
ATOM 4818 C C . GLN B 1 285 ? -1.757 15.008 11.656 1 91.38 285 GLN B C 1
ATOM 4820 O O . GLN B 1 285 ? -2.889 15.492 11.602 1 91.38 285 GLN B O 1
ATOM 4825 N N . ASP B 1 286 ? -1.125 14.539 10.594 1 95.31 286 ASP B N 1
ATOM 4826 C CA . ASP B 1 286 ? -1.522 14.992 9.266 1 95.31 286 ASP B CA 1
ATOM 4827 C C . ASP B 1 286 ? -2.693 14.172 8.734 1 95.31 286 ASP B C 1
ATOM 4829 O O . ASP B 1 286 ? -3.506 14.672 7.953 1 95.31 286 ASP B O 1
ATOM 4833 N N . VAL B 1 287 ? -2.816 13.008 9.188 1 97.56 287 VAL B N 1
ATOM 4834 C CA . VAL B 1 287 ? -3.873 12.172 8.633 1 97.56 287 VAL B CA 1
ATOM 4835 C C . VAL B 1 287 ? -5.219 12.57 9.242 1 97.56 287 VAL B C 1
ATOM 4837 O O . VAL B 1 287 ? -6.117 13.016 8.523 1 97.56 287 VAL B O 1
ATOM 4840 N N . PRO B 1 288 ? -5.391 12.531 10.539 1 96.5 288 PRO B N 1
ATOM 4841 C CA . PRO B 1 288 ? -6.711 12.867 11.086 1 96.5 288 PRO B CA 1
ATOM 4842 C C . PRO B 1 288 ? -7.043 14.352 10.961 1 96.5 288 PRO B C 1
ATOM 4844 O O . PRO B 1 288 ? -8.211 14.711 10.797 1 96.5 288 PRO B O 1
ATOM 4847 N N . TYR B 1 289 ? -6.055 15.203 10.875 1 95.56 289 TYR B N 1
ATOM 4848 C CA . TYR B 1 289 ? -6.379 16.609 11.031 1 95.56 289 TYR B CA 1
ATOM 4849 C C . TYR B 1 289 ? -6.234 17.359 9.711 1 95.56 289 TYR B C 1
ATOM 4851 O O . TYR B 1 289 ? -6.617 18.531 9.609 1 95.56 289 TYR B O 1
ATOM 4859 N N . TRP B 1 290 ? -5.762 16.641 8.734 1 96.69 290 TRP B N 1
ATOM 4860 C CA . TRP B 1 290 ? -5.695 17.312 7.445 1 96.69 290 TRP B CA 1
ATOM 4861 C C . TRP B 1 290 ? -6.23 16.422 6.336 1 96.69 290 TRP B C 1
ATOM 4863 O O . TRP B 1 290 ? -7.176 16.797 5.633 1 96.69 290 TRP B O 1
ATOM 4873 N N . LEU B 1 291 ? -5.691 15.234 6.18 1 98.38 291 LEU B N 1
ATOM 4874 C CA . LEU B 1 291 ? -6.066 14.375 5.059 1 98.38 291 LEU B CA 1
ATOM 4875 C C . LEU B 1 291 ? -7.547 14.016 5.125 1 98.38 291 LEU B C 1
ATOM 4877 O O . LEU B 1 291 ? -8.234 13.992 4.098 1 98.38 291 LEU B O 1
ATOM 4881 N N . VAL B 1 292 ? -8.031 13.734 6.316 1 98.25 292 VAL B N 1
ATOM 4882 C CA . VAL B 1 292 ? -9.414 13.305 6.473 1 98.25 292 VAL B CA 1
ATOM 4883 C C . VAL B 1 292 ? -10.359 14.422 6.016 1 98.25 292 VAL B C 1
ATOM 4885 O O . VAL B 1 292 ? -11.266 14.188 5.215 1 98.25 292 VAL B O 1
ATOM 4888 N N . LEU B 1 293 ? -10.141 15.594 6.477 1 98.06 293 LEU B N 1
ATOM 4889 C CA . LEU B 1 293 ? -11.016 16.703 6.102 1 98.06 293 LEU B CA 1
ATOM 4890 C C . LEU B 1 293 ? -10.883 17.016 4.617 1 98.06 293 LEU B C 1
ATOM 4892 O O . LEU B 1 293 ? -11.883 17.312 3.951 1 98.06 293 LEU B O 1
ATOM 4896 N N . CYS B 1 294 ? -9.68 16.969 4.074 1 98.44 294 CYS B N 1
ATOM 4897 C CA . CYS B 1 294 ? -9.5 17.188 2.643 1 98.44 294 CYS B CA 1
ATOM 4898 C C . CYS B 1 294 ? -10.297 16.172 1.828 1 98.44 294 CYS B C 1
ATOM 4900 O O . CYS B 1 294 ? -10.961 16.547 0.856 1 98.44 294 CYS B O 1
ATOM 4902 N N . SER B 1 295 ? -10.203 14.969 2.236 1 98.38 295 SER B N 1
ATOM 4903 C CA . SER B 1 295 ? -10.953 13.898 1.581 1 98.38 295 SER B CA 1
ATOM 4904 C C . SER B 1 295 ? -12.453 14.156 1.65 1 98.38 295 SER B C 1
ATOM 4906 O O . SER B 1 295 ? -13.164 13.977 0.66 1 98.38 295 SER B O 1
ATOM 4908 N N . GLU B 1 296 ? -12.969 14.625 2.771 1 98.06 296 GLU B N 1
ATOM 4909 C CA . GLU B 1 296 ? -14.391 14.898 2.934 1 98.06 296 GLU B CA 1
ATOM 4910 C C . GLU B 1 296 ? -14.828 16.062 2.055 1 98.06 296 GLU B C 1
ATOM 4912 O O . GLU B 1 296 ? -15.922 16.047 1.487 1 98.06 296 GLU B O 1
ATOM 4917 N N . LEU B 1 297 ? -14.016 17.031 2.049 1 98.38 297 LEU B N 1
ATOM 4918 C CA . LEU B 1 297 ? -14.312 18.172 1.175 1 98.38 297 LEU B CA 1
ATOM 4919 C C . LEU B 1 297 ? -14.398 17.719 -0.281 1 98.38 297 LEU B C 1
ATOM 4921 O O . LEU B 1 297 ? -15.297 18.156 -1.012 1 98.38 297 LEU B O 1
ATOM 4925 N N . GLY B 1 298 ? -13.43 16.875 -0.724 1 98.62 298 GLY B N 1
ATOM 4926 C CA . GLY B 1 298 ? -13.492 16.328 -2.07 1 98.62 298 GLY B CA 1
ATOM 4927 C C . GLY B 1 298 ? -14.766 15.547 -2.34 1 98.62 298 GLY B C 1
ATOM 4928 O O . GLY B 1 298 ? -15.43 15.773 -3.354 1 98.62 298 GLY B O 1
ATOM 4929 N N . LEU B 1 299 ? -15.102 14.688 -1.4 1 97.81 299 LEU B N 1
ATOM 4930 C CA . LEU B 1 299 ? -16.297 13.867 -1.531 1 97.81 299 LEU B CA 1
ATOM 4931 C C . LEU B 1 299 ? -17.547 14.734 -1.686 1 97.81 299 LEU B C 1
ATOM 4933 O O . LEU B 1 299 ? -18.375 14.492 -2.562 1 97.81 299 LEU B O 1
ATOM 4937 N N . LEU B 1 300 ? -17.688 15.703 -0.843 1 98.19 300 LEU B N 1
ATOM 4938 C CA . LEU B 1 300 ? -18.844 16.594 -0.872 1 98.19 300 LEU B CA 1
ATOM 4939 C C . LEU B 1 300 ? -18.938 17.312 -2.217 1 98.19 300 LEU B C 1
ATOM 4941 O O . LEU B 1 300 ? -20.031 17.516 -2.742 1 98.19 300 LEU B O 1
ATOM 4945 N N . ALA B 1 301 ? -17.844 17.672 -2.799 1 98.44 301 ALA B N 1
ATOM 4946 C CA . ALA B 1 301 ? -17.828 18.453 -4.027 1 98.44 301 ALA B CA 1
ATOM 4947 C C . ALA B 1 301 ? -17.812 17.562 -5.258 1 98.44 301 ALA B C 1
ATOM 4949 O O . ALA B 1 301 ? -17.75 18.047 -6.391 1 98.44 301 ALA B O 1
ATOM 4950 N N . GLY B 1 302 ? -17.75 16.203 -5.055 1 98.06 302 GLY B N 1
ATOM 4951 C CA . GLY B 1 302 ? -17.719 15.258 -6.164 1 98.06 302 GLY B CA 1
ATOM 4952 C C . GLY B 1 302 ? -16.344 15.125 -6.793 1 98.06 302 GLY B C 1
ATOM 4953 O O . GLY B 1 302 ? -16.234 14.766 -7.969 1 98.06 302 GLY B O 1
ATOM 4954 N N . VAL B 1 303 ? -15.328 15.477 -6.098 1 98.44 303 VAL B N 1
ATOM 4955 C CA . VAL B 1 303 ? -13.953 15.359 -6.559 1 98.44 303 VAL B CA 1
ATOM 4956 C C . VAL B 1 303 ? -13.305 14.117 -5.953 1 98.44 303 VAL B C 1
ATOM 4958 O O . VAL B 1 303 ? -13.148 14.016 -4.734 1 98.44 303 VAL B O 1
ATOM 4961 N N . PRO B 1 304 ? -12.914 13.156 -6.75 1 96.75 304 PRO B N 1
ATOM 4962 C CA . PRO B 1 304 ? -12.273 11.953 -6.207 1 96.75 304 PRO B CA 1
ATOM 4963 C C . PRO B 1 304 ? -10.914 12.242 -5.578 1 96.75 304 PRO B C 1
ATOM 4965 O O . PRO B 1 304 ? -10.125 13.016 -6.133 1 96.75 304 PRO B O 1
ATOM 4968 N N . THR B 1 305 ? -10.719 11.695 -4.391 1 97.69 305 THR B N 1
ATOM 4969 C CA . THR B 1 305 ? -9.438 11.797 -3.707 1 97.69 305 THR B CA 1
ATOM 4970 C C . THR B 1 305 ? -8.875 10.414 -3.395 1 97.69 305 THR B C 1
ATOM 4972 O O . THR B 1 305 ? -8.5 10.133 -2.256 1 97.69 305 THR B O 1
ATOM 4975 N N . LYS B 1 306 ? -8.688 9.609 -4.395 1 95.25 306 LYS B N 1
ATOM 4976 C CA . LYS B 1 306 ? -8.344 8.195 -4.238 1 95.25 306 LYS B CA 1
ATOM 4977 C C . LYS B 1 306 ? -6.988 8.039 -3.551 1 95.25 306 LYS B C 1
ATOM 4979 O O . LYS B 1 306 ? -6.828 7.188 -2.672 1 95.25 306 LYS B O 1
ATOM 4984 N N . CYS B 1 307 ? -6.035 8.805 -3.934 1 96.31 307 CYS B N 1
ATOM 4985 C CA . CYS B 1 307 ? -4.703 8.695 -3.354 1 96.31 307 CYS B CA 1
ATOM 4986 C C . CYS B 1 307 ? -4.711 9.109 -1.886 1 96.31 307 CYS B C 1
ATOM 4988 O O . CYS B 1 307 ? -4.109 8.445 -1.044 1 96.31 307 CYS B O 1
ATOM 4990 N N . ILE B 1 308 ? -5.398 10.156 -1.629 1 98.25 308 ILE B N 1
ATOM 4991 C CA . ILE B 1 308 ? -5.504 10.633 -0.254 1 98.25 308 ILE B CA 1
ATOM 4992 C C . ILE B 1 308 ? -6.219 9.586 0.601 1 98.25 308 ILE B C 1
ATOM 4994 O O . ILE B 1 308 ? -5.781 9.281 1.713 1 98.25 308 ILE B O 1
ATOM 4998 N N . ASP B 1 309 ? -7.238 9.039 0.058 1 97.38 309 ASP B N 1
ATOM 4999 C CA . ASP B 1 309 ? -7.977 8 0.768 1 97.38 309 ASP B CA 1
ATOM 5000 C C . ASP B 1 309 ? -7.086 6.801 1.07 1 97.38 309 ASP B C 1
ATOM 5002 O O . ASP B 1 309 ? -7.184 6.203 2.145 1 97.38 309 ASP B O 1
ATOM 5006 N N . THR B 1 310 ? -6.219 6.496 0.134 1 96.25 310 THR B N 1
ATOM 5007 C CA . THR B 1 310 ? -5.285 5.387 0.294 1 96.25 310 THR B CA 1
ATOM 5008 C C . THR B 1 310 ? -4.363 5.625 1.485 1 96.25 310 THR B C 1
ATOM 5010 O O . THR B 1 310 ? -4.105 4.711 2.271 1 96.25 310 THR B O 1
ATOM 5013 N N . MET B 1 311 ? -3.912 6.809 1.623 1 97.69 311 MET B N 1
ATOM 5014 C CA . MET B 1 311 ? -3.049 7.16 2.748 1 97.69 311 MET B CA 1
ATOM 5015 C C . MET B 1 311 ? -3.789 7 4.07 1 97.69 311 MET B C 1
ATOM 5017 O O . MET B 1 311 ? -3.227 6.5 5.047 1 97.69 311 MET B O 1
ATOM 5021 N N . ILE B 1 312 ? -5.039 7.426 4.078 1 97.75 312 ILE B N 1
ATOM 5022 C CA . ILE B 1 312 ? -5.852 7.359 5.289 1 97.75 312 ILE B CA 1
ATOM 5023 C C . ILE B 1 312 ? -6.047 5.902 5.699 1 97.75 312 ILE B C 1
ATOM 5025 O O . ILE B 1 312 ? -5.891 5.555 6.871 1 97.75 312 ILE B O 1
ATOM 5029 N N . ILE B 1 313 ? -6.289 5.066 4.746 1 95.62 313 ILE B N 1
ATOM 5030 C CA . ILE B 1 313 ? -6.527 3.65 5.008 1 95.62 313 ILE B CA 1
ATOM 5031 C C . ILE B 1 313 ? -5.262 3.008 5.566 1 95.62 313 ILE B C 1
ATOM 5033 O O . ILE B 1 313 ? -5.301 2.35 6.609 1 95.62 313 ILE B O 1
ATOM 5037 N N . LEU B 1 314 ? -4.121 3.207 4.926 1 95.38 314 LEU B N 1
ATOM 5038 C CA . LEU B 1 314 ? -2.869 2.592 5.348 1 95.38 314 LEU B CA 1
ATOM 5039 C C . LEU B 1 314 ? -2.463 3.078 6.734 1 95.38 314 LEU B C 1
ATOM 5041 O O . LEU B 1 314 ? -2.051 2.281 7.582 1 95.38 314 LEU B O 1
ATOM 5045 N N . ALA B 1 315 ? -2.627 4.355 6.941 1 96.62 315 ALA B N 1
ATOM 5046 C CA . ALA B 1 315 ? -2.277 4.902 8.25 1 96.62 315 ALA B CA 1
ATOM 5047 C C . ALA B 1 315 ? -3.176 4.332 9.344 1 96.62 315 ALA B C 1
ATOM 5049 O O . ALA B 1 315 ? -2.715 4.047 10.445 1 96.62 315 ALA B O 1
ATOM 5050 N N . SER B 1 316 ? -4.465 4.195 9.031 1 95.31 316 SER B N 1
ATOM 5051 C CA . SER B 1 316 ? -5.41 3.643 10 1 95.31 316 SER B CA 1
ATOM 5052 C C . SER B 1 316 ? -5.051 2.205 10.359 1 95.31 316 SER B C 1
ATOM 5054 O O . SER B 1 316 ? -5.125 1.818 11.531 1 95.31 316 SER B O 1
ATOM 5056 N N . ILE B 1 317 ? -4.625 1.473 9.422 1 90.38 317 ILE B N 1
ATOM 5057 C CA . ILE B 1 317 ? -4.215 0.091 9.656 1 90.38 317 ILE B CA 1
ATOM 5058 C C . ILE B 1 317 ? -2.979 0.061 10.547 1 90.38 317 ILE B C 1
ATOM 5060 O O . ILE B 1 317 ? -2.947 -0.659 11.547 1 90.38 317 ILE B O 1
ATOM 5064 N N . LEU B 1 318 ? -2.051 0.82 10.227 1 92.25 318 LEU B N 1
ATOM 5065 C CA . LEU B 1 318 ? -0.766 0.83 10.922 1 92.25 318 LEU B CA 1
ATOM 5066 C C . LEU B 1 318 ? -0.938 1.218 12.383 1 92.25 318 LEU B C 1
ATOM 5068 O O . LEU B 1 318 ? -0.277 0.658 13.258 1 92.25 318 LEU B O 1
ATOM 5072 N N . THR B 1 319 ? -1.873 2.162 12.609 1 91.69 319 THR B N 1
ATOM 5073 C CA . THR B 1 319 ? -1.984 2.701 13.961 1 91.69 319 THR B CA 1
ATOM 5074 C C . THR B 1 319 ? -3.098 1.999 14.727 1 91.69 319 THR B C 1
ATOM 5076 O O . THR B 1 319 ? -3.199 2.139 15.953 1 91.69 319 THR B O 1
ATOM 5079 N N . GLY B 1 320 ? -3.938 1.29 13.969 1 90 320 GLY B N 1
ATOM 5080 C CA . GLY B 1 320 ? -5.082 0.659 14.602 1 90 320 GLY B CA 1
ATOM 5081 C C . GLY B 1 320 ? -6.164 1.646 14.992 1 90 320 GLY B C 1
ATOM 5082 O O . GLY B 1 320 ? -6.984 1.36 15.867 1 90 320 GLY B O 1
ATOM 5083 N N . THR B 1 321 ? -6.105 2.832 14.375 1 93.25 321 THR B N 1
ATOM 5084 C CA . THR B 1 321 ? -7.055 3.895 14.688 1 93.25 321 THR B CA 1
ATOM 5085 C C . THR B 1 321 ? -7.918 4.219 13.469 1 93.25 321 THR B C 1
ATOM 5087 O O . THR B 1 321 ? -7.402 4.355 12.359 1 93.25 321 THR B O 1
ATOM 5090 N N . ASN B 1 322 ? -9.18 4.293 13.695 1 94.94 322 ASN B N 1
ATOM 5091 C CA . ASN B 1 322 ? -10.07 4.789 12.656 1 94.94 322 ASN B CA 1
ATOM 5092 C C . ASN B 1 322 ? -9.992 6.309 12.523 1 94.94 322 ASN B C 1
ATOM 5094 O O . ASN B 1 322 ? -10.742 7.031 13.18 1 94.94 322 ASN B O 1
ATOM 5098 N N . TYR B 1 323 ? -9.227 6.789 11.594 1 95.5 323 TYR B N 1
ATOM 5099 C CA . TYR B 1 323 ? -8.938 8.219 11.508 1 95.5 323 TYR B CA 1
ATOM 5100 C C . TYR B 1 323 ? -10.133 8.977 10.93 1 95.5 323 TYR B C 1
ATOM 5102 O O . TYR B 1 323 ? -10.305 10.164 11.203 1 95.5 323 TYR B O 1
ATOM 5110 N N . ARG B 1 324 ? -10.984 8.336 10.242 1 95.19 324 ARG B N 1
ATOM 5111 C CA . ARG B 1 324 ? -12.172 8.992 9.719 1 95.19 324 ARG B CA 1
ATOM 5112 C C . ARG B 1 324 ? -13.188 9.258 10.836 1 95.19 324 ARG B C 1
ATOM 5114 O O . ARG B 1 324 ? -14.008 10.164 10.727 1 95.19 324 ARG B O 1
ATOM 5121 N N . ALA B 1 325 ? -13.07 8.484 11.859 1 93.75 325 ALA B N 1
ATOM 5122 C CA . ALA B 1 325 ? -13.984 8.648 12.992 1 93.75 325 ALA B CA 1
ATOM 5123 C C . ALA B 1 325 ? -13.422 9.625 14.016 1 93.75 325 ALA B C 1
ATOM 5125 O O . ALA B 1 325 ? -14.172 10.344 14.68 1 93.75 325 ALA B O 1
ATOM 5126 N N . THR B 1 326 ? -12.117 9.727 14.078 1 91.44 326 THR B N 1
ATOM 5127 C CA . THR B 1 326 ? -11.523 10.445 15.203 1 91.44 326 THR B CA 1
ATOM 5128 C C . THR B 1 326 ? -10.938 11.773 14.734 1 91.44 326 THR B C 1
ATOM 5130 O O . THR B 1 326 ? -10.633 12.648 15.555 1 91.44 326 THR B O 1
ATOM 5133 N N . GLY B 1 327 ? -10.781 11.945 13.398 1 92.69 327 GLY B N 1
ATOM 5134 C CA . GLY B 1 327 ? -10.141 13.148 12.891 1 92.69 327 GLY B CA 1
ATOM 5135 C C . GLY B 1 327 ? -11.109 14.289 12.656 1 92.69 327 GLY B C 1
ATOM 5136 O O . GLY B 1 327 ? -12.242 14.258 13.133 1 92.69 327 GLY B O 1
ATOM 5137 N N . ASN B 1 328 ? -10.57 15.359 12.078 1 94.19 328 ASN B N 1
ATOM 5138 C CA . ASN B 1 328 ? -11.391 16.5 11.664 1 94.19 328 ASN B CA 1
ATOM 5139 C C . ASN B 1 328 ? -12.266 16.141 10.461 1 94.19 328 ASN B C 1
ATOM 5141 O O . ASN B 1 328 ? -11.758 15.773 9.406 1 94.19 328 ASN B O 1
ATOM 5145 N N . THR B 1 329 ? -13.523 16.203 10.688 1 95.75 329 THR B N 1
ATOM 5146 C CA . THR B 1 329 ? -14.523 15.953 9.656 1 95.75 329 THR B CA 1
ATOM 5147 C C . THR B 1 329 ? -15.469 17.141 9.508 1 95.75 329 THR B C 1
ATOM 5149 O O . THR B 1 329 ? -15.43 18.078 10.32 1 95.75 329 THR B O 1
ATOM 5152 N N . LEU B 1 330 ? -16.266 17.094 8.461 1 96.5 330 LEU B N 1
ATOM 5153 C CA . LEU B 1 330 ? -17.297 18.109 8.336 1 96.5 330 LEU B CA 1
ATOM 5154 C C . LEU B 1 330 ? -18.25 18.062 9.523 1 96.5 330 LEU B C 1
ATOM 5156 O O . LEU B 1 330 ? -18.672 19.109 10.031 1 96.5 330 LEU B O 1
ATOM 5160 N N . LYS B 1 331 ? -18.422 16.891 10.039 1 94.81 331 LYS B N 1
ATOM 5161 C CA . LYS B 1 331 ? -19.281 16.719 11.211 1 94.81 331 LYS B CA 1
ATOM 5162 C C . LYS B 1 331 ? -18.656 17.359 12.445 1 94.81 331 LYS B C 1
ATOM 5164 O O . LYS B 1 331 ? -19.328 18.078 13.188 1 94.81 331 LYS B O 1
ATOM 5169 N N . SER B 1 332 ? -17.406 17.156 12.648 1 92.44 332 SER B N 1
ATOM 5170 C CA . SER B 1 332 ? -16.734 17.703 13.82 1 92.44 332 SER B CA 1
ATOM 5171 C C . SER B 1 332 ? -16.656 19.219 13.758 1 92.44 332 SER B C 1
ATOM 5173 O O . SER B 1 332 ? -16.438 19.875 14.781 1 92.44 332 SER B O 1
ATOM 5175 N N . LEU B 1 333 ? -16.875 19.75 12.555 1 92.81 333 LEU B N 1
ATOM 5176 C CA . LEU B 1 333 ? -16.859 21.203 12.391 1 92.81 333 LEU B CA 1
ATOM 5177 C C . LEU B 1 333 ? -18.281 21.766 12.359 1 92.81 333 LEU B C 1
ATOM 5179 O O . LEU B 1 333 ? -18.484 22.938 12.055 1 92.81 333 LEU B O 1
ATOM 5183 N N . GLY B 1 334 ? -19.297 20.859 12.586 1 90.88 334 GLY B N 1
ATOM 5184 C CA . GLY B 1 334 ? -20.688 21.281 12.609 1 90.88 334 GLY B CA 1
ATOM 5185 C C . GLY B 1 334 ? -21.281 21.438 11.227 1 90.88 334 GLY B C 1
ATOM 5186 O O . GLY B 1 334 ? -22.266 22.172 11.047 1 90.88 334 GLY B O 1
ATOM 5187 N N . LEU B 1 335 ? -20.672 20.719 10.219 1 94.38 335 LEU B N 1
ATOM 5188 C CA . LEU B 1 335 ? -21.078 20.922 8.828 1 94.38 335 LEU B CA 1
ATOM 5189 C C . LEU B 1 335 ? -21.469 19.594 8.195 1 94.38 335 LEU B C 1
ATOM 5191 O O . LEU B 1 335 ? -21.234 19.359 7.008 1 94.38 335 LEU B O 1
ATOM 5195 N N . GLU B 1 336 ? -21.969 18.672 8.914 1 92.19 336 GLU B N 1
ATOM 5196 C CA . GLU B 1 336 ? -22.281 17.312 8.484 1 92.19 336 GLU B CA 1
ATOM 5197 C C . GLU B 1 336 ? -23.25 17.312 7.305 1 92.19 336 GLU B C 1
ATOM 5199 O O . GLU B 1 336 ? -23.141 16.484 6.398 1 92.19 336 GLU B O 1
ATOM 5204 N N . ARG B 1 337 ? -24.219 18.25 7.152 1 93 337 ARG B N 1
ATOM 5205 C CA . ARG B 1 337 ? -25.234 18.281 6.102 1 93 337 ARG B CA 1
ATOM 5206 C C . ARG B 1 337 ? -25.078 19.516 5.223 1 93 337 ARG B C 1
ATOM 5208 O O . ARG B 1 337 ? -26.016 19.922 4.543 1 93 337 ARG B O 1
ATOM 5215 N N . ALA B 1 338 ? -23.953 20.047 5.352 1 95.56 338 ALA B N 1
ATOM 5216 C CA . ALA B 1 338 ? -23.734 21.297 4.625 1 95.56 338 ALA B CA 1
ATOM 5217 C C . ALA B 1 338 ? -23.547 21.031 3.133 1 95.56 338 ALA B C 1
ATOM 5219 O O . ALA B 1 338 ? -23.062 19.969 2.74 1 95.56 338 ALA B O 1
ATOM 5220 N N . THR B 1 339 ? -23.938 21.938 2.33 1 97.12 339 THR B N 1
ATOM 5221 C CA . THR B 1 339 ? -23.609 21.969 0.91 1 97.12 339 THR B CA 1
ATOM 5222 C C . THR B 1 339 ? -22.234 22.609 0.693 1 97.12 339 THR B C 1
ATOM 5224 O O . THR B 1 339 ? -21.641 23.156 1.626 1 97.12 339 THR B O 1
ATOM 5227 N N . VAL B 1 340 ? -21.734 22.484 -0.515 1 97.5 340 VAL B N 1
ATOM 5228 C CA . VAL B 1 340 ? -20.469 23.094 -0.864 1 97.5 340 VAL B CA 1
ATOM 5229 C C . VAL B 1 340 ? -20.5 24.594 -0.568 1 97.5 340 VAL B C 1
ATOM 5231 O O . VAL B 1 340 ? -19.578 25.141 0.026 1 97.5 340 VAL B O 1
ATOM 5234 N N . GLU B 1 341 ? -21.594 25.25 -0.875 1 96.44 341 GLU B N 1
ATOM 5235 C CA . GLU B 1 341 ? -21.766 26.688 -0.665 1 96.44 341 GLU B CA 1
ATOM 5236 C C . GLU B 1 341 ? -21.781 27.031 0.823 1 96.44 341 GLU B C 1
ATOM 5238 O O . GLU B 1 341 ? -21.219 28.047 1.239 1 96.44 341 GLU B O 1
ATOM 5243 N N . GLU B 1 342 ? -22.391 26.203 1.541 1 95.31 342 GLU B N 1
ATOM 5244 C CA . GLU B 1 342 ? -22.469 26.422 2.982 1 95.31 342 GLU B CA 1
ATOM 5245 C C . GLU B 1 342 ? -21.094 26.234 3.641 1 95.31 342 GLU B C 1
ATOM 5247 O O . GLU B 1 342 ? -20.766 26.953 4.594 1 95.31 342 GLU B O 1
ATOM 5252 N N . VAL B 1 343 ? -20.312 25.312 3.121 1 96 343 VAL B N 1
ATOM 5253 C CA . VAL B 1 343 ? -18.969 25.125 3.619 1 96 343 VAL B CA 1
ATOM 5254 C C . VAL B 1 343 ? -18.109 26.359 3.316 1 96 343 VAL B C 1
ATOM 5256 O O . VAL B 1 343 ? -17.406 26.859 4.191 1 96 343 VAL B O 1
ATOM 5259 N N . ILE B 1 344 ? -18.266 26.875 2.107 1 95.06 344 ILE B N 1
ATOM 5260 C CA . ILE B 1 344 ? -17.531 28.062 1.7 1 95.06 344 ILE B CA 1
ATOM 5261 C C . ILE B 1 344 ? -17.875 29.234 2.621 1 95.06 344 ILE B C 1
ATOM 5263 O O . ILE B 1 344 ? -16.984 29.953 3.09 1 95.06 344 ILE B O 1
ATOM 5267 N N . ARG B 1 345 ? -19.062 29.344 2.943 1 92.38 345 ARG B N 1
ATOM 5268 C CA . ARG B 1 345 ? -19.531 30.438 3.809 1 92.38 345 ARG B CA 1
ATOM 5269 C C . ARG B 1 345 ? -19.016 30.25 5.234 1 92.38 345 ARG B C 1
ATOM 5271 O O . ARG B 1 345 ? -18.562 31.203 5.863 1 92.38 345 ARG B O 1
ATOM 5278 N N . ALA B 1 346 ? -19.094 29.047 5.711 1 91.44 346 ALA B N 1
ATOM 5279 C CA . ALA B 1 346 ? -18.672 28.75 7.078 1 91.44 346 ALA B CA 1
ATOM 5280 C C . ALA B 1 346 ? -17.172 29.031 7.254 1 91.44 346 ALA B C 1
ATOM 5282 O O . ALA B 1 346 ? -16.75 29.547 8.289 1 91.44 346 ALA B O 1
ATOM 5283 N N . PHE B 1 347 ? -16.438 28.75 6.227 1 93.81 347 PHE B N 1
ATOM 5284 C CA . PHE B 1 347 ? -14.992 28.906 6.309 1 93.81 347 PHE B CA 1
ATOM 5285 C C . PHE B 1 347 ? -14.594 30.359 6.102 1 93.81 347 PHE B C 1
ATOM 5287 O O . PHE B 1 347 ? -13.422 30.719 6.25 1 93.81 347 PHE B O 1
ATOM 5294 N N . ARG B 1 348 ? -15.547 31.219 5.848 1 89.75 348 ARG B N 1
ATOM 5295 C CA . ARG B 1 348 ? -15.336 32.656 5.793 1 89.75 348 ARG B CA 1
ATOM 5296 C C . ARG B 1 348 ? -15.875 33.344 7.043 1 89.75 348 ARG B C 1
ATOM 5298 O O . ARG B 1 348 ? -15.742 34.562 7.203 1 89.75 348 ARG B O 1
ATOM 5305 N N . GLY B 1 349 ? -16.469 32.531 7.957 1 81 349 GLY B N 1
ATOM 5306 C CA . GLY B 1 349 ? -17.016 33.062 9.195 1 81 349 GLY B CA 1
ATOM 5307 C C . GLY B 1 349 ? -18.484 33.438 9.102 1 81 349 GLY B C 1
ATOM 5308 O O . GLY B 1 349 ? -19 34.125 9.969 1 81 349 GLY B O 1
ATOM 5309 N N . GLY B 1 350 ? -19.062 33.031 7.977 1 71.81 350 GLY B N 1
ATOM 5310 C CA . GLY B 1 350 ? -20.469 33.344 7.809 1 71.81 350 GLY B CA 1
ATOM 5311 C C . GLY B 1 350 ? -21.375 32.188 8.273 1 71.81 350 GLY B C 1
ATOM 5312 O O . GLY B 1 350 ? -20.938 31.062 8.406 1 71.81 350 GLY B O 1
ATOM 5313 N N . ASP B 1 351 ? -22.594 32.688 8.812 1 65.88 351 ASP B N 1
ATOM 5314 C CA . ASP B 1 351 ? -23.594 31.719 9.219 1 65.88 351 ASP B CA 1
ATOM 5315 C C . ASP B 1 351 ? -24.203 31.031 8 1 65.88 351 ASP B C 1
ATOM 5317 O O . ASP B 1 351 ? -24.328 31.625 6.934 1 65.88 351 ASP B O 1
#

Organism: Cordyceps militaris (strain CM01) (NCBI:txid983644)